Protein AF-0000000079069241 (afdb_homodimer)

Sequence (426 aa):
MQDREEQTVQRIIEAAGVIIARDGYTGATTPEIQRLAQVSRDGFYHHFDSKEQVGDAILAHQNTYFQQVAEHTASGPVPQFWLQALIDISHHYTAGLLEDPVLRAAVRLSIEPGPYQTAESYAGPLGAVAAVLESARAAGELQDHVEPVEASRTIVGCYSGVQMLSLALAERDGLHQQVSAMWALTMPGLARPAVLGRLRLGAPRPGGAARPRMQDREEQTVQRIIEAAGVIIARDGYTGATTPEIQRLAQVSRDGFYHHFDSKEQVGDAILAHQNTYFQQVAEHTASGPVPQFWLQALIDISHHYTAGLLEDPVLRAAVRLSIEPGPYQTAESYAGPLGAVAAVLESARAAGELQDHVEPVEASRTIVGCYSGVQMLSLALAERDGLHQQVSAMWALTMPGLARPAVLGRLRLGAPRPGGAARPR

Foldseek 3Di:
DVVVLVVLLVLLLQLQLQQCLPQNLVRDDPVSSCVSSVHDPVSVCVNPVDSVVSLVVLLVVVLVLLVVLQVCLVPNDDDPALVQVVLQSLLVLLVCCVPGSSSSSLLRQCVDPDPNVDPVSCCRQLNSQLSSLVVNVVVVFWDPVDDSSVVSVVLSVLLSVLVVVCVVVVNSVCSQVSQLVSCVVCVPNTGDPVNVVVHDSGHDDPPPPPPPD/DVVVLVVLLVLLLQLQLQQCLPQNLVRDDPVSSCVSSVHDPVSVCVNPVDSVVSLVVLLVVVLVLLVVLQVCLVPNDDDPALVQVVLQSLLVLLVCCVPGSSSSSLLRQCVDPDPNVDPVSCCRQLNSQLSSLVVNVVVVFWDPVDDSSVVSVVLSVLLSVLVVVCVVVVNSVCSQVSQLVSCVVCVPNTGDPVNVVVHDSGHDDPPPPPPPD

Radius of gyration: 23.22 Å; Cα contacts (8 Å, |Δi|>4): 547; chains: 2; bounding box: 83×61×40 Å

Solvent-accessible surface area (backbone atoms only — not comparable to full-atom values): 22074 Å² total; per-residue (Å²): 110,71,62,57,51,50,47,52,51,49,35,40,48,48,27,37,10,48,42,24,47,72,52,31,72,85,63,41,50,67,68,60,27,27,59,68,37,70,42,51,73,69,58,44,50,72,78,33,88,42,70,63,52,51,52,50,52,36,40,47,53,48,39,50,54,25,47,50,51,35,47,38,67,74,70,42,81,80,61,97,43,44,63,45,51,53,47,49,51,52,42,52,49,48,51,41,44,75,71,31,43,37,50,32,18,26,49,46,43,44,60,21,82,55,93,40,33,32,49,72,65,44,44,34,58,39,50,26,46,19,52,41,39,46,52,18,47,77,70,63,38,42,31,90,85,62,48,37,64,62,49,19,52,41,51,53,13,24,51,51,10,43,51,51,46,28,60,28,57,68,37,66,88,46,43,61,58,50,51,20,50,43,40,57,23,29,40,57,33,41,29,28,68,85,51,50,79,71,54,69,61,58,67,80,73,77,68,77,75,70,66,79,124,108,70,63,57,52,50,48,50,51,49,36,40,48,47,28,37,10,46,42,23,48,72,52,32,71,85,63,40,49,69,68,59,27,28,60,68,36,68,42,50,73,69,58,43,50,72,77,34,88,42,71,63,52,52,52,50,52,36,40,48,54,47,39,50,55,25,50,49,49,37,48,39,67,73,71,42,80,82,62,96,44,44,64,46,50,53,48,49,50,54,41,53,49,49,50,40,45,75,72,31,44,37,49,32,19,26,50,45,43,43,60,21,80,54,92,41,32,33,50,71,63,44,44,34,58,38,50,24,45,19,53,41,39,45,51,19,46,76,70,64,36,45,31,89,85,64,47,37,65,62,48,18,52,40,50,53,12,24,51,51,10,43,52,52,47,28,59,27,57,69,36,65,89,45,44,63,57,50,52,21,51,43,42,57,23,30,40,58,33,42,30,27,69,83,50,49,79,72,53,70,61,57,67,80,72,79,69,77,74,72,68,76,124

pLDDT: mean 88.07, std 12.65, range [25.53, 98.25]

Organism: Streptomyces microflavus (NCBI:txid1919)

Structure (mmCIF, N/CA/C/O backbone):
data_AF-0000000079069241-model_v1
#
loop_
_entity.id
_entity.type
_entity.pdbx_description
1 polymer 'TetR/AcrR family transcriptional regulator'
#
loop_
_atom_site.group_PDB
_atom_site.id
_atom_site.type_symbol
_atom_site.label_atom_id
_atom_site.label_alt_id
_atom_site.label_comp_id
_atom_site.label_asym_id
_atom_site.label_entity_id
_atom_site.label_seq_id
_atom_site.pdbx_PDB_ins_code
_atom_site.Cartn_x
_atom_site.Cartn_y
_atom_site.Cartn_z
_atom_site.occupancy
_atom_site.B_iso_or_equiv
_atom_site.auth_seq_id
_atom_site.auth_comp_id
_atom_site.auth_asym_id
_atom_site.auth_atom_id
_atom_site.pdbx_PDB_model_num
ATOM 1 N N . MET A 1 1 ? 42.125 10.609 0.18 1 55.28 1 MET A N 1
ATOM 2 C CA . MET A 1 1 ? 41.25 11.789 0.124 1 55.28 1 MET A CA 1
ATOM 3 C C . MET A 1 1 ? 39.875 11.422 -0.399 1 55.28 1 MET A C 1
ATOM 5 O O . MET A 1 1 ? 38.844 11.742 0.227 1 55.28 1 MET A O 1
ATOM 9 N N . GLN A 1 2 ? 39.844 10.625 -1.517 1 61.06 2 GLN A N 1
ATOM 10 C CA . GLN A 1 2 ? 38.625 10.172 -2.15 1 61.06 2 GLN A CA 1
ATOM 11 C C . GLN A 1 2 ? 37.844 9.219 -1.241 1 61.06 2 GLN A C 1
ATOM 13 O O . GLN A 1 2 ? 36.625 9.336 -1.101 1 61.06 2 GLN A O 1
ATOM 18 N N . ASP A 1 3 ? 38.688 8.508 -0.49 1 74.75 3 ASP A N 1
ATOM 19 C CA . ASP A 1 3 ? 38.125 7.477 0.377 1 74.75 3 ASP A CA 1
ATOM 20 C C . ASP A 1 3 ? 37.438 8.094 1.595 1 74.75 3 ASP A C 1
ATOM 22 O O . ASP A 1 3 ? 36.344 7.656 1.986 1 74.75 3 ASP A O 1
ATOM 26 N N . ARG A 1 4 ? 38.125 9.195 2.016 1 77.5 4 ARG A N 1
ATOM 27 C CA . ARG A 1 4 ? 37.594 9.844 3.199 1 77.5 4 ARG A CA 1
ATOM 28 C C . ARG A 1 4 ? 36.281 10.547 2.877 1 77.5 4 ARG A C 1
ATOM 30 O O . ARG A 1 4 ? 35.312 10.516 3.676 1 77.5 4 ARG A O 1
ATOM 37 N N . GLU A 1 5 ? 36.219 11.133 1.727 1 83 5 GLU A N 1
ATOM 38 C CA . GLU A 1 5 ? 35.031 11.828 1.29 1 83 5 GLU A CA 1
ATOM 39 C C . GLU A 1 5 ? 33.844 10.859 1.116 1 83 5 GLU A C 1
ATOM 41 O O . GLU A 1 5 ? 32.719 11.156 1.521 1 83 5 GLU A O 1
ATOM 46 N N . GLU A 1 6 ? 34.25 9.766 0.557 1 87.44 6 GLU A N 1
ATOM 47 C CA . GLU A 1 6 ? 33.219 8.742 0.35 1 87.44 6 GLU A CA 1
ATOM 48 C C . GLU A 1 6 ? 32.719 8.203 1.68 1 87.44 6 GLU A C 1
ATOM 50 O O . GLU A 1 6 ? 31.516 7.93 1.818 1 87.44 6 GLU A O 1
ATOM 55 N N . GLN A 1 7 ? 33.562 8.148 2.584 1 90 7 GLN A N 1
ATOM 56 C CA . GLN A 1 7 ? 33.188 7.664 3.902 1 90 7 GLN A CA 1
ATOM 57 C C . GLN A 1 7 ? 32.25 8.648 4.602 1 90 7 GLN A C 1
ATOM 59 O O . GLN A 1 7 ? 31.297 8.25 5.27 1 90 7 GLN A O 1
ATOM 64 N N . THR A 1 8 ? 32.594 9.93 4.43 1 91.69 8 THR A N 1
ATOM 65 C CA . THR A 1 8 ? 31.75 10.961 5.031 1 91.69 8 THR A CA 1
ATOM 66 C C . THR A 1 8 ? 30.359 10.953 4.41 1 91.69 8 THR A C 1
ATOM 68 O O . THR A 1 8 ? 29.359 11.039 5.125 1 91.69 8 THR A O 1
ATOM 71 N N . VAL A 1 9 ? 30.359 10.812 3.154 1 92.38 9 VAL A N 1
ATOM 72 C CA . VAL A 1 9 ? 29.094 10.758 2.441 1 92.38 9 VAL A CA 1
ATOM 73 C C . VAL A 1 9 ? 28.266 9.57 2.934 1 92.38 9 VAL A C 1
ATOM 75 O O . VAL A 1 9 ? 27.078 9.695 3.195 1 92.38 9 VAL A O 1
ATOM 78 N N . GLN A 1 10 ? 28.906 8.484 3.107 1 92.31 10 GLN A N 1
ATOM 79 C CA . GLN A 1 10 ? 28.219 7.277 3.568 1 92.31 10 GLN A CA 1
ATOM 80 C C . GLN A 1 10 ? 27.688 7.457 4.988 1 92.31 10 GLN A C 1
ATOM 82 O O . GLN A 1 10 ? 26.578 7.008 5.309 1 92.31 10 GLN A O 1
ATOM 87 N N . ARG A 1 11 ? 28.422 8.125 5.734 1 93.56 11 ARG A N 1
ATOM 88 C CA . ARG A 1 11 ? 28 8.383 7.102 1 93.56 11 ARG A CA 1
ATOM 89 C C . ARG A 1 11 ? 26.766 9.266 7.129 1 93.56 11 ARG A C 1
ATOM 91 O O . ARG A 1 11 ? 25.844 9.047 7.934 1 93.56 11 ARG A O 1
ATOM 98 N N . ILE A 1 12 ? 26.781 10.195 6.305 1 94.69 12 ILE A N 1
ATOM 99 C CA . ILE A 1 12 ? 25.641 11.109 6.23 1 94.69 12 ILE A CA 1
ATOM 100 C C . ILE A 1 12 ? 24.406 10.352 5.75 1 94.69 12 ILE A C 1
ATOM 102 O O . ILE A 1 12 ? 23.328 10.484 6.324 1 94.69 12 ILE A O 1
ATOM 106 N N . ILE A 1 13 ? 24.609 9.539 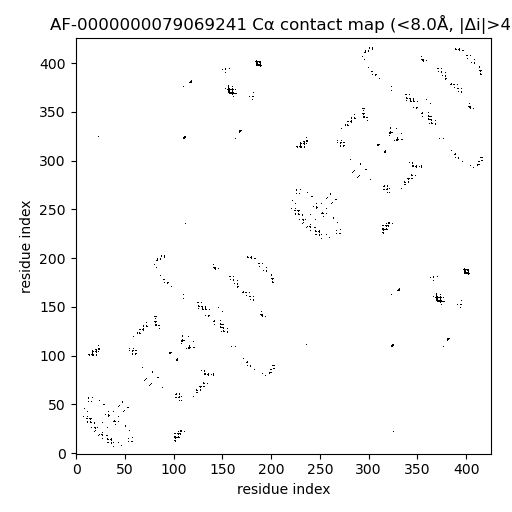4.789 1 94.38 13 ILE A N 1
ATOM 107 C CA . ILE A 1 13 ? 23.5 8.773 4.223 1 94.38 13 ILE A CA 1
ATOM 108 C C . ILE A 1 13 ? 22.953 7.812 5.27 1 94.38 13 ILE A C 1
ATOM 110 O O . ILE A 1 13 ? 21.734 7.684 5.43 1 94.38 13 ILE A O 1
ATOM 114 N N . GLU A 1 14 ? 23.828 7.188 5.973 1 94.62 14 GLU A N 1
ATOM 115 C CA . GLU A 1 14 ? 23.422 6.25 7.012 1 94.62 14 GLU A CA 1
ATOM 116 C C . GLU A 1 14 ? 22.672 6.969 8.133 1 94.62 14 GLU A C 1
ATOM 118 O O . GLU A 1 14 ? 21.625 6.492 8.594 1 94.62 14 GLU A O 1
ATOM 123 N N . ALA A 1 15 ? 23.203 8.086 8.531 1 95.88 15 ALA A N 1
ATOM 124 C CA . ALA A 1 15 ? 22.547 8.891 9.562 1 95.88 15 ALA A CA 1
ATOM 125 C C . ALA A 1 15 ? 21.156 9.352 9.094 1 95.88 15 ALA A C 1
ATOM 127 O O . ALA A 1 15 ? 20.188 9.25 9.836 1 95.88 15 ALA A O 1
ATOM 128 N N . ALA A 1 16 ? 21.141 9.836 7.887 1 95 16 ALA A N 1
ATOM 129 C CA . ALA A 1 16 ? 19.875 10.273 7.316 1 95 16 ALA A CA 1
ATOM 130 C C . ALA A 1 16 ? 18.891 9.117 7.223 1 95 16 ALA A C 1
ATOM 132 O O . ALA A 1 16 ? 17.688 9.289 7.5 1 95 16 ALA A O 1
ATOM 133 N N . GLY A 1 17 ? 19.359 7.98 6.805 1 94.25 17 GLY A N 1
ATOM 134 C CA . GLY A 1 17 ? 18.531 6.793 6.734 1 94.25 17 GLY A CA 1
ATOM 135 C C . GLY A 1 17 ? 17.844 6.465 8.055 1 94.25 17 GLY A C 1
ATOM 136 O O . GLY A 1 17 ? 16.641 6.203 8.094 1 94.25 17 GLY A O 1
ATOM 137 N N . VAL A 1 18 ? 18.625 6.555 9.094 1 93.69 18 VAL A N 1
ATOM 138 C CA . VAL A 1 18 ? 18.125 6.258 10.43 1 93.69 18 VAL A CA 1
ATOM 139 C C . VAL A 1 18 ? 17.031 7.262 10.812 1 93.69 18 VAL A C 1
ATOM 141 O O . VAL A 1 18 ? 15.953 6.879 11.258 1 93.69 18 VAL A O 1
ATOM 144 N N . ILE A 1 19 ? 17.266 8.477 10.562 1 93.5 19 ILE A N 1
ATOM 145 C CA . ILE A 1 19 ? 16.375 9.547 10.992 1 93.5 19 ILE A CA 1
ATOM 146 C C . ILE A 1 19 ? 15.117 9.555 10.125 1 93.5 19 ILE A C 1
ATOM 148 O O . ILE A 1 19 ? 14 9.656 10.641 1 93.5 19 ILE A O 1
ATOM 152 N N . ILE A 1 20 ? 15.273 9.375 8.883 1 89.69 20 ILE A N 1
ATOM 153 C CA . ILE A 1 20 ? 14.141 9.406 7.961 1 89.69 20 ILE A CA 1
ATOM 154 C C . ILE A 1 20 ? 13.273 8.172 8.156 1 89.69 20 ILE A C 1
ATOM 156 O O . ILE A 1 20 ? 12.047 8.242 8.078 1 89.69 20 ILE A O 1
ATOM 160 N N . ALA A 1 21 ? 13.891 7.094 8.375 1 86.88 21 ALA A N 1
ATOM 161 C CA . ALA A 1 21 ? 13.125 5.879 8.641 1 86.88 21 ALA A CA 1
ATOM 162 C C . ALA A 1 21 ? 12.25 6.043 9.883 1 86.88 21 ALA A C 1
ATOM 164 O O . ALA A 1 21 ? 11.133 5.531 9.938 1 86.88 21 ALA A O 1
ATOM 165 N N . ARG A 1 22 ? 12.766 6.746 10.82 1 84.12 22 ARG A N 1
ATOM 166 C CA . ARG A 1 22 ? 12.086 6.922 12.094 1 84.12 22 ARG A CA 1
ATOM 167 C C . ARG A 1 22 ? 11.055 8.039 12.023 1 84.12 22 ARG A C 1
ATOM 169 O O . ARG A 1 22 ? 9.898 7.855 12.406 1 84.12 22 ARG A O 1
ATOM 176 N N . ASP A 1 23 ? 11.453 9.195 11.398 1 83.44 23 ASP A N 1
ATOM 177 C CA . ASP A 1 23 ? 10.664 10.414 11.547 1 83.44 23 ASP A CA 1
ATOM 178 C C . ASP A 1 23 ? 9.984 10.789 10.227 1 83.44 23 ASP A C 1
ATOM 180 O O . ASP A 1 23 ? 9.156 11.703 10.188 1 83.44 23 ASP A O 1
ATOM 184 N N . GLY A 1 24 ? 10.359 10.078 9.203 1 81.19 24 GLY A N 1
ATOM 185 C CA . GLY A 1 24 ? 9.906 10.5 7.891 1 81.19 24 GLY A CA 1
ATOM 186 C C . GLY A 1 24 ? 10.742 11.617 7.301 1 81.19 24 GLY A C 1
ATOM 187 O O . GLY A 1 24 ? 11.586 12.203 7.992 1 81.19 24 GLY A O 1
ATOM 188 N N . TYR A 1 25 ? 10.461 11.953 6.062 1 82.25 25 TYR A N 1
ATOM 189 C CA . TYR A 1 25 ? 11.25 12.961 5.355 1 82.25 25 TYR A CA 1
ATOM 190 C C . TYR A 1 25 ? 10.984 14.352 5.918 1 82.25 25 TYR A C 1
ATOM 192 O O . TYR A 1 25 ? 11.922 15.125 6.148 1 82.25 25 TYR A O 1
ATOM 200 N N . THR A 1 26 ? 9.781 14.633 6.062 1 78.06 26 THR A N 1
ATOM 201 C CA . THR A 1 26 ? 9.398 15.953 6.566 1 78.06 26 THR A CA 1
ATOM 202 C C . THR A 1 26 ? 9.875 16.141 8 1 78.06 26 THR A C 1
ATOM 204 O O . THR A 1 26 ? 10.305 17.234 8.375 1 78.06 26 THR A O 1
ATOM 207 N N . GLY A 1 27 ? 9.867 15.164 8.742 1 81.75 27 GLY A N 1
ATOM 208 C CA . GLY A 1 27 ? 10.258 15.242 10.141 1 81.75 27 GLY A CA 1
ATOM 209 C C . GLY A 1 27 ? 11.766 15.25 10.344 1 81.75 27 GLY A C 1
ATOM 210 O O . GLY A 1 27 ? 12.25 15.672 11.391 1 81.75 27 GLY A O 1
ATOM 211 N N . ALA A 1 28 ? 12.414 14.805 9.367 1 88.25 28 ALA A N 1
ATOM 212 C CA . ALA A 1 28 ? 13.875 14.766 9.438 1 88.25 28 ALA A CA 1
ATOM 213 C C . ALA A 1 28 ? 14.469 16.156 9.195 1 88.25 28 ALA A C 1
ATOM 215 O O . ALA A 1 28 ? 14.055 16.859 8.281 1 88.25 28 ALA A O 1
ATOM 216 N N . THR A 1 29 ? 15.43 16.484 10.086 1 92.31 29 THR A N 1
ATOM 217 C CA . THR A 1 29 ? 16.062 17.797 9.914 1 92.31 29 THR A CA 1
ATOM 218 C C . THR A 1 29 ? 17.562 17.641 9.664 1 92.31 29 THR A C 1
ATOM 220 O O . THR A 1 29 ? 18.172 16.672 10.117 1 92.31 29 THR A O 1
ATOM 223 N N . THR A 1 30 ? 18.062 18.641 8.961 1 94.5 30 THR A N 1
ATOM 224 C CA . THR A 1 30 ? 19.469 18.625 8.609 1 94.5 30 THR A CA 1
ATOM 225 C C . THR A 1 30 ? 20.344 18.672 9.867 1 94.5 30 THR A C 1
ATOM 227 O O . THR A 1 30 ? 21.312 17.906 9.984 1 94.5 30 THR A O 1
ATOM 230 N N . PRO A 1 31 ? 19.953 19.453 10.875 1 95 31 PRO A N 1
ATOM 231 C CA . PRO A 1 31 ? 20.766 19.469 12.086 1 95 31 PRO A CA 1
ATOM 232 C C . PRO A 1 31 ? 20.812 18.109 12.789 1 95 31 PRO A C 1
ATOM 234 O O . PRO A 1 31 ? 21.875 17.703 13.273 1 95 31 PRO A O 1
ATOM 237 N N . GLU A 1 32 ? 19.812 17.453 12.836 1 95.56 32 GLU A N 1
ATOM 238 C CA . GLU A 1 32 ? 19.781 16.141 13.453 1 95.56 32 GLU A CA 1
ATOM 239 C C . GLU A 1 32 ? 20.641 15.141 12.68 1 95.56 32 GLU A C 1
ATOM 241 O O . GLU A 1 32 ? 21.344 14.328 13.281 1 95.56 32 GLU A O 1
ATOM 246 N N . ILE A 1 33 ? 20.578 15.195 11.383 1 96.12 33 ILE A N 1
ATOM 247 C CA . ILE A 1 33 ? 21.375 14.32 10.523 1 96.12 33 ILE A CA 1
ATOM 248 C C . ILE A 1 33 ? 22.859 14.609 10.742 1 96.12 33 ILE A C 1
ATOM 250 O O . ILE A 1 33 ? 23.656 13.688 10.875 1 96.12 33 ILE A O 1
ATOM 254 N N . GLN A 1 34 ? 23.156 15.883 10.812 1 95.88 34 GLN A N 1
ATOM 255 C CA . GLN A 1 34 ? 24.547 16.297 11.047 1 95.88 34 GLN A CA 1
ATOM 256 C C . GLN A 1 34 ? 25.062 15.742 12.367 1 95.88 34 GLN A C 1
ATOM 258 O O . GLN A 1 34 ? 26.172 15.203 12.43 1 95.88 34 GLN A O 1
ATOM 263 N N . ARG A 1 35 ? 24.312 15.875 13.344 1 96.69 35 ARG A N 1
ATOM 264 C CA . ARG A 1 35 ? 24.688 15.422 14.68 1 96.69 35 ARG A CA 1
ATOM 265 C C . ARG A 1 35 ? 24.938 13.922 14.695 1 96.69 35 ARG A C 1
ATOM 267 O O . ARG A 1 35 ? 25.969 13.461 15.188 1 96.69 35 ARG A O 1
ATOM 274 N N . LEU A 1 36 ? 24.094 13.195 14.141 1 96.06 36 LEU A N 1
ATOM 275 C CA . LEU A 1 36 ? 24.219 11.742 14.141 1 96.06 36 LEU A CA 1
ATOM 276 C C . LEU A 1 36 ? 25.375 11.289 13.273 1 96.06 36 LEU A C 1
ATOM 278 O O . LEU A 1 36 ? 26.062 10.312 13.602 1 96.06 36 LEU A O 1
ATOM 282 N N . ALA A 1 37 ? 25.578 11.984 12.195 1 95.81 37 ALA A N 1
ATOM 283 C CA . ALA A 1 37 ? 26.656 11.648 11.266 1 95.81 37 ALA A CA 1
ATOM 284 C C . ALA A 1 37 ? 28 12.156 11.789 1 95.81 37 ALA A C 1
ATOM 286 O O . ALA A 1 37 ? 29.047 11.812 11.242 1 95.81 37 ALA A O 1
ATOM 287 N N . GLN A 1 38 ? 27.875 12.992 12.805 1 96.06 38 GLN A N 1
ATOM 288 C CA . GLN A 1 38 ? 29.062 13.602 13.375 1 96.06 38 GLN A CA 1
ATOM 289 C C . GLN A 1 38 ? 29.828 14.398 12.328 1 96.06 38 GLN A C 1
ATOM 291 O O . GLN A 1 38 ? 31.047 14.219 12.156 1 96.06 38 GLN A O 1
ATOM 296 N N . VAL A 1 39 ? 29.094 15.188 11.641 1 94.88 39 VAL A N 1
ATOM 297 C CA . VAL A 1 39 ? 29.688 16.094 10.648 1 94.88 39 VAL A CA 1
ATOM 298 C C . VAL A 1 39 ? 29.266 17.531 10.953 1 94.88 39 VAL A C 1
ATOM 300 O O . VAL A 1 39 ? 28.172 17.766 11.445 1 94.88 39 VAL A O 1
ATOM 303 N N . SER A 1 40 ? 30.219 18.406 10.688 1 93.06 40 SER A N 1
ATOM 304 C CA . SER A 1 40 ? 29.922 19.812 10.859 1 93.06 40 SER A CA 1
ATOM 305 C C . SER A 1 40 ? 28.969 20.312 9.781 1 93.06 40 SER A C 1
ATOM 307 O O . SER A 1 40 ? 28.734 19.625 8.781 1 93.06 40 SER A O 1
ATOM 309 N N . ARG A 1 41 ? 28.375 21.516 10.047 1 93 41 ARG A N 1
ATOM 310 C CA . ARG A 1 41 ? 27.516 22.141 9.055 1 93 41 ARG A CA 1
ATOM 311 C C . ARG A 1 41 ? 28.234 22.297 7.719 1 93 41 ARG A C 1
ATOM 313 O O . ARG A 1 41 ? 27.719 21.922 6.672 1 93 41 ARG A O 1
ATOM 320 N N . ASP A 1 42 ? 29.469 22.844 7.828 1 91.81 42 ASP A N 1
ATOM 321 C CA . ASP A 1 42 ? 30.266 23.047 6.621 1 91.81 42 ASP A CA 1
ATOM 322 C C . ASP A 1 42 ? 30.562 21.734 5.918 1 91.81 42 ASP A C 1
ATOM 324 O O . ASP A 1 42 ? 30.484 21.641 4.691 1 91.81 42 ASP A O 1
ATOM 328 N N . GLY A 1 43 ? 30.891 20.812 6.719 1 91.56 43 GLY A N 1
ATOM 329 C CA . GLY A 1 43 ? 31.172 19.484 6.188 1 91.56 43 GLY A CA 1
ATOM 330 C C . GLY A 1 43 ? 29.969 18.859 5.477 1 91.56 43 GLY A C 1
ATOM 331 O O . GLY A 1 43 ? 30.141 18.203 4.445 1 91.56 43 GLY A O 1
ATOM 332 N N . PHE A 1 44 ? 28.797 19.031 6.043 1 94.12 44 PHE A N 1
ATOM 333 C CA . PHE A 1 44 ? 27.578 18.531 5.426 1 94.12 44 PHE A CA 1
ATOM 334 C C . PHE A 1 44 ? 27.344 19.188 4.066 1 94.12 44 PHE A C 1
ATOM 336 O O . PHE A 1 44 ? 27.125 18.5 3.068 1 94.12 44 PHE A O 1
ATOM 343 N N . TYR A 1 45 ? 27.5 20.438 4.02 1 92.94 45 TYR A N 1
ATOM 344 C CA . TYR A 1 45 ? 27.141 21.203 2.828 1 92.94 45 TYR A CA 1
ATOM 345 C C . TYR A 1 45 ? 28.25 21.109 1.777 1 92.94 45 TYR A C 1
ATOM 347 O O . TYR A 1 45 ? 28.047 21.484 0.62 1 92.94 45 TYR A O 1
ATOM 355 N N . HIS A 1 46 ? 29.391 20.656 2.223 1 93.19 46 HIS A N 1
ATOM 356 C CA . HIS A 1 46 ? 30.438 20.328 1.262 1 93.19 46 HIS A CA 1
ATOM 357 C C . HIS A 1 46 ? 30 19.172 0.36 1 93.19 46 HIS A C 1
ATOM 359 O O . HIS A 1 46 ? 30.375 19.125 -0.813 1 93.19 46 HIS A O 1
ATOM 365 N N . HIS A 1 47 ? 29.156 18.312 0.925 1 93.19 47 HIS A N 1
ATOM 366 C CA . HIS A 1 47 ? 28.797 17.094 0.211 1 93.19 47 HIS A CA 1
ATOM 367 C C . HIS A 1 47 ? 27.359 17.172 -0.319 1 93.19 47 HIS A C 1
ATOM 369 O O . HIS A 1 47 ? 27.062 16.625 -1.384 1 93.19 47 HIS A O 1
ATOM 375 N N . PHE A 1 48 ? 26.516 17.75 0.442 1 94.75 48 PHE A N 1
ATOM 376 C CA . PHE A 1 48 ? 25.125 17.875 0.06 1 94.75 48 PHE A CA 1
ATOM 377 C C . PHE A 1 48 ? 24.656 19.328 0.175 1 94.75 48 PHE A C 1
ATOM 379 O O . PHE A 1 48 ? 24.781 19.938 1.237 1 94.75 48 PHE A O 1
ATOM 386 N N . ASP A 1 49 ? 23.984 19.719 -0.89 1 90.31 49 ASP A N 1
ATOM 387 C CA . ASP A 1 49 ? 23.547 21.109 -0.931 1 90.31 49 ASP A CA 1
ATOM 388 C C . ASP A 1 49 ? 22.234 21.297 -0.181 1 90.31 49 ASP A C 1
ATOM 390 O O . ASP A 1 49 ? 21.875 22.422 0.182 1 90.31 49 ASP A O 1
ATOM 394 N N . SER A 1 50 ? 21.562 20.219 -0.04 1 89.5 50 SER A N 1
ATOM 395 C CA . SER A 1 50 ? 20.234 20.328 0.57 1 89.5 50 SER A CA 1
ATOM 396 C C . SER A 1 50 ? 19.781 18.984 1.124 1 89.5 50 SER A C 1
ATOM 398 O O . SER A 1 50 ? 20.359 17.938 0.804 1 89.5 50 SER A O 1
ATOM 400 N N . LYS A 1 51 ? 18.781 19.016 1.905 1 87.75 51 LYS A N 1
ATOM 401 C CA . LYS A 1 51 ? 18.141 17.812 2.402 1 87.75 51 LYS A CA 1
ATOM 402 C C . LYS A 1 51 ? 17.578 16.969 1.255 1 87.75 51 LYS A C 1
ATOM 404 O O . LYS A 1 51 ? 17.578 15.742 1.321 1 87.75 51 LYS A O 1
ATOM 409 N N . GLU A 1 52 ? 17.25 17.625 0.242 1 88.5 52 GLU A N 1
ATOM 410 C CA . GLU A 1 52 ? 16.719 16.953 -0.934 1 88.5 52 GLU A CA 1
ATOM 411 C C . GLU A 1 52 ? 17.766 16.062 -1.584 1 88.5 52 GLU A C 1
ATOM 413 O O . GLU A 1 52 ? 17.453 14.953 -2.027 1 88.5 52 GLU A O 1
ATOM 418 N N . GLN A 1 53 ? 18.922 16.547 -1.613 1 92.06 53 GLN A N 1
ATOM 419 C CA . GLN A 1 53 ? 20 15.75 -2.207 1 92.06 53 GLN A CA 1
ATOM 420 C C . GLN A 1 53 ? 20.281 14.5 -1.374 1 92.06 53 GLN A C 1
ATOM 422 O O . GLN A 1 53 ? 20.656 13.461 -1.914 1 92.06 53 GLN A O 1
ATOM 427 N N . VAL A 1 54 ? 20.141 14.68 -0.097 1 92.06 54 VAL A N 1
ATOM 428 C CA . VAL A 1 54 ? 20.297 13.523 0.78 1 92.06 54 VAL A CA 1
ATOM 429 C C . VAL A 1 54 ? 19.219 12.492 0.488 1 92.06 54 VAL A C 1
ATOM 431 O O . VAL A 1 54 ? 19.484 11.297 0.372 1 92.06 54 VAL A O 1
ATOM 434 N N . GLY A 1 55 ? 17.984 12.945 0.348 1 90.44 55 GLY A N 1
ATOM 435 C CA . GLY A 1 55 ? 16.891 12.07 -0.037 1 90.44 55 GLY A CA 1
ATOM 436 C C . GLY A 1 55 ? 17.125 11.359 -1.356 1 90.44 55 GLY A C 1
ATOM 437 O O . GLY A 1 55 ? 16.859 10.164 -1.479 1 90.44 55 GLY A O 1
ATOM 438 N N . ASP A 1 56 ? 17.672 12.102 -2.277 1 90.62 56 ASP A N 1
ATOM 439 C CA . ASP A 1 56 ? 18 11.531 -3.578 1 90.62 56 ASP A CA 1
ATOM 440 C C . ASP A 1 56 ? 19.031 10.406 -3.443 1 90.62 56 ASP A C 1
ATOM 442 O O . ASP A 1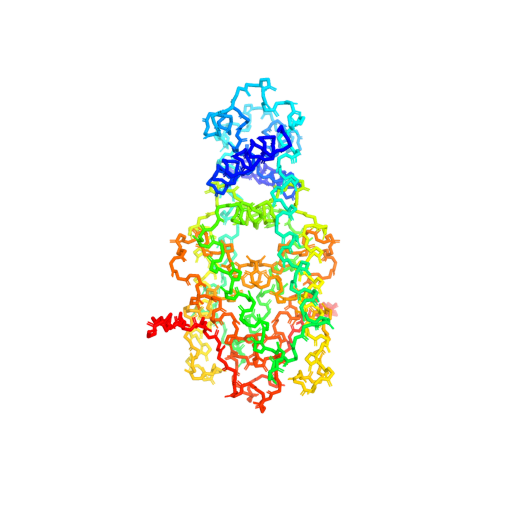 56 ? 18.922 9.375 -4.113 1 90.62 56 ASP A O 1
ATOM 446 N N . ALA A 1 57 ? 19.922 10.672 -2.6 1 91.5 57 ALA A N 1
ATOM 447 C CA . ALA A 1 57 ? 20.969 9.68 -2.389 1 91.5 57 ALA A CA 1
ATOM 448 C C . ALA A 1 57 ? 20.406 8.414 -1.747 1 91.5 57 ALA A C 1
ATOM 450 O O . ALA A 1 57 ? 20.812 7.305 -2.084 1 91.5 57 ALA A O 1
ATOM 451 N N . ILE A 1 58 ? 19.531 8.547 -0.862 1 91.31 58 ILE A N 1
ATOM 452 C CA . ILE A 1 58 ? 18.875 7.422 -0.204 1 91.31 58 ILE A CA 1
ATOM 453 C C . ILE A 1 58 ? 18.078 6.617 -1.227 1 91.31 58 ILE A C 1
ATOM 455 O O . ILE A 1 58 ? 18.172 5.387 -1.262 1 91.31 58 ILE A O 1
ATOM 459 N N . LEU A 1 59 ? 17.375 7.25 -2.1 1 89.44 59 LEU A N 1
ATOM 460 C CA . LEU A 1 59 ? 16.578 6.578 -3.129 1 89.44 59 LEU A CA 1
ATOM 461 C C . LEU A 1 59 ? 17.5 5.852 -4.113 1 89.44 59 LEU A C 1
ATOM 463 O O . LEU A 1 59 ? 17.141 4.789 -4.629 1 89.44 59 LEU A O 1
ATOM 467 N N . ALA A 1 60 ? 18.594 6.527 -4.367 1 87.56 60 ALA A N 1
ATOM 468 C CA . ALA A 1 60 ? 19.547 5.91 -5.277 1 87.56 60 ALA A CA 1
ATOM 469 C C . ALA A 1 60 ? 20.016 4.555 -4.746 1 87.56 60 ALA A C 1
ATOM 471 O O . ALA A 1 60 ? 20.266 3.633 -5.527 1 87.56 60 ALA A O 1
ATOM 472 N N . HIS A 1 61 ? 20.047 4.457 -3.479 1 83.31 61 HIS A N 1
ATOM 473 C CA . HIS A 1 61 ? 20.406 3.186 -2.857 1 83.31 61 HIS A CA 1
ATOM 474 C C . HIS A 1 61 ? 19.391 2.105 -3.174 1 83.31 61 HIS A C 1
ATOM 476 O O . HIS A 1 61 ? 19.75 0.975 -3.502 1 83.31 61 HIS A O 1
ATOM 482 N N . GLN A 1 62 ? 18.156 2.379 -3.068 1 85.25 62 GLN A N 1
ATOM 483 C CA . GLN A 1 62 ? 17.094 1.453 -3.434 1 85.25 62 GLN A CA 1
ATOM 484 C C . GLN A 1 62 ? 17.156 1.089 -4.914 1 85.25 62 GLN A C 1
ATOM 486 O O . GLN A 1 62 ? 17 -0.078 -5.277 1 85.25 62 GLN A O 1
ATOM 491 N N . ASN A 1 63 ? 17.391 2.096 -5.715 1 87.69 63 ASN A N 1
ATOM 492 C CA . ASN A 1 63 ? 17.453 1.879 -7.156 1 87.69 63 ASN A CA 1
ATOM 493 C C . ASN A 1 63 ? 18.562 0.907 -7.527 1 87.69 63 ASN A C 1
ATOM 495 O O . ASN A 1 63 ? 18.406 0.095 -8.445 1 87.69 63 ASN A O 1
ATOM 499 N N . THR A 1 64 ? 19.609 1.101 -6.816 1 87.44 64 THR A N 1
ATOM 500 C CA . THR A 1 64 ? 20.734 0.205 -7.066 1 87.44 64 THR A CA 1
ATOM 501 C C . THR A 1 64 ? 20.344 -1.246 -6.816 1 87.44 64 THR A C 1
ATOM 503 O O . THR A 1 64 ? 20.719 -2.143 -7.566 1 87.44 64 THR A O 1
ATOM 506 N N . TYR A 1 65 ? 19.594 -1.5 -5.789 1 87.31 65 TYR A N 1
ATOM 507 C CA . TYR A 1 65 ? 19.125 -2.846 -5.488 1 87.31 65 TYR A CA 1
ATOM 508 C C . TYR A 1 65 ? 18.328 -3.416 -6.648 1 87.31 65 TYR A C 1
ATOM 510 O O . TYR A 1 65 ? 18.594 -4.52 -7.121 1 87.31 65 TYR A O 1
ATOM 518 N N . PHE A 1 66 ? 17.438 -2.713 -7.184 1 91.25 66 PHE A N 1
ATOM 519 C CA . PHE A 1 66 ? 16.547 -3.223 -8.219 1 91.25 66 PHE A CA 1
ATOM 520 C C . PHE A 1 66 ? 17.25 -3.279 -9.562 1 91.25 66 PHE A C 1
ATOM 522 O O . PHE A 1 66 ? 16.922 -4.121 -10.406 1 91.25 66 PHE A O 1
ATOM 529 N N . GLN A 1 67 ? 18.219 -2.404 -9.711 1 90.25 67 GLN A N 1
ATOM 530 C CA . GLN A 1 67 ? 19.047 -2.529 -10.898 1 90.25 67 GLN A CA 1
ATOM 531 C C . GLN A 1 67 ? 19.812 -3.854 -10.898 1 90.25 67 GLN A C 1
ATOM 533 O O . GLN A 1 67 ? 19.922 -4.512 -11.938 1 90.25 67 GLN A O 1
ATOM 538 N N . GLN A 1 68 ? 20.297 -4.188 -9.773 1 89.12 68 GLN A N 1
ATOM 539 C CA . GLN A 1 68 ? 21 -5.461 -9.648 1 89.12 68 GLN A CA 1
ATOM 540 C C . GLN A 1 68 ? 20.062 -6.637 -9.898 1 89.12 68 GLN A C 1
ATOM 542 O O . GLN A 1 68 ? 20.453 -7.621 -10.531 1 89.12 68 GLN A O 1
ATOM 547 N N . VAL A 1 69 ? 18.891 -6.551 -9.414 1 87.25 69 VAL A N 1
ATOM 548 C CA . VAL A 1 69 ? 17.891 -7.59 -9.641 1 87.25 69 VAL A CA 1
ATOM 549 C C . VAL A 1 69 ? 17.625 -7.73 -11.141 1 87.25 69 VAL A C 1
ATOM 551 O O . VAL A 1 69 ? 17.609 -8.844 -11.672 1 87.25 69 VAL A O 1
ATOM 554 N N . ALA A 1 70 ? 17.422 -6.652 -11.812 1 89.31 70 ALA A N 1
ATOM 555 C CA . ALA A 1 70 ? 17.156 -6.66 -13.25 1 89.31 70 ALA A CA 1
ATOM 556 C C . ALA A 1 70 ? 18.344 -7.238 -14.023 1 89.31 70 ALA A C 1
ATOM 558 O O . ALA A 1 70 ? 18.156 -8.023 -14.961 1 89.31 70 ALA A O 1
ATOM 559 N N . GLU A 1 71 ? 19.484 -6.828 -13.586 1 89.81 71 GLU A N 1
ATOM 560 C CA . GLU A 1 71 ? 20.688 -7.316 -14.234 1 89.81 71 GLU A CA 1
ATOM 561 C C . GLU A 1 71 ? 20.859 -8.82 -14.039 1 89.81 71 GLU A C 1
ATOM 563 O O . GLU A 1 71 ? 21.203 -9.539 -14.977 1 89.81 71 GLU A O 1
ATOM 568 N N . HIS A 1 72 ? 20.625 -9.258 -12.859 1 88.25 72 HIS A N 1
ATOM 569 C CA . HIS A 1 72 ? 20.719 -10.688 -12.562 1 88.25 72 HIS A CA 1
ATOM 570 C C . HIS A 1 72 ? 19.688 -11.477 -13.359 1 88.25 72 HIS A C 1
ATOM 572 O O . HIS A 1 72 ? 19.969 -12.594 -13.805 1 88.25 72 HIS A O 1
ATOM 578 N N . THR A 1 73 ? 18.531 -10.961 -13.531 1 88.75 73 THR A N 1
ATOM 579 C CA . THR A 1 73 ? 17.484 -11.609 -14.305 1 88.75 73 THR A CA 1
ATOM 580 C C . THR A 1 73 ? 17.875 -11.711 -15.773 1 88.75 73 THR A C 1
ATOM 582 O O . THR A 1 73 ? 17.625 -12.727 -16.422 1 88.75 73 THR A O 1
ATOM 585 N N . ALA A 1 74 ? 18.531 -10.719 -16.266 1 89.5 74 ALA A N 1
ATOM 586 C CA . ALA A 1 74 ? 18.875 -10.641 -17.688 1 89.5 74 ALA A CA 1
ATOM 587 C C . ALA A 1 74 ? 20.094 -11.5 -18 1 89.5 74 ALA A C 1
ATOM 589 O O . ALA A 1 74 ? 20.172 -12.125 -19.062 1 89.5 74 ALA A O 1
ATOM 590 N N . SER A 1 75 ? 21.016 -11.523 -17.031 1 90.31 75 SER A N 1
ATOM 591 C CA . SER A 1 75 ? 22.312 -12.078 -17.422 1 90.31 75 SER A CA 1
ATOM 592 C C . SER A 1 75 ? 22.812 -13.102 -16.406 1 90.31 75 SER A C 1
ATOM 594 O O . SER A 1 75 ? 23.859 -13.727 -16.594 1 90.31 75 SER A O 1
ATOM 596 N N . GLY A 1 76 ? 22.109 -13.281 -15.359 1 88.88 76 GLY A N 1
ATOM 597 C CA . GLY A 1 76 ? 22.531 -14.227 -14.336 1 88.88 76 GLY A CA 1
ATOM 598 C C . GLY A 1 76 ? 22.078 -15.648 -14.625 1 88.88 76 GLY A C 1
ATOM 599 O O . GLY A 1 76 ? 21.531 -15.93 -15.695 1 88.88 76 GLY A O 1
ATOM 600 N N . PRO A 1 77 ? 22.438 -16.516 -13.703 1 90.88 77 PRO A N 1
ATOM 601 C CA . PRO A 1 77 ? 21.984 -17.891 -13.852 1 90.88 77 PRO A CA 1
ATOM 602 C C . PRO A 1 77 ? 20.469 -18.016 -13.898 1 90.88 77 PRO A C 1
ATOM 604 O O . PRO A 1 77 ? 19.766 -17.281 -13.203 1 90.88 77 PRO A O 1
ATOM 607 N N . VAL A 1 78 ? 20.109 -18.906 -14.742 1 92.69 78 VAL A N 1
ATOM 608 C CA . VAL A 1 78 ? 18.672 -19.141 -14.875 1 92.69 78 VAL A CA 1
ATOM 609 C C . VAL A 1 78 ? 18.172 -19.969 -13.695 1 92.69 78 VAL A C 1
ATOM 611 O O . VAL A 1 78 ? 18.656 -21.078 -13.445 1 92.69 78 VAL A O 1
ATOM 614 N N . PRO A 1 79 ? 17.219 -19.406 -12.938 1 94.12 79 PRO A N 1
ATOM 615 C CA . PRO A 1 79 ? 16.672 -20.188 -11.82 1 94.12 79 PRO A CA 1
ATOM 616 C C . PRO A 1 79 ? 15.789 -21.344 -12.281 1 94.12 79 PRO A C 1
ATOM 618 O O . PRO A 1 79 ? 15.359 -21.375 -13.438 1 94.12 79 PRO A O 1
ATOM 621 N N . GLN A 1 80 ? 15.641 -22.312 -11.344 1 94.75 80 GLN A N 1
ATOM 622 C CA . GLN A 1 80 ? 14.703 -23.391 -11.648 1 94.75 80 GLN A CA 1
ATOM 623 C C . GLN A 1 80 ? 13.312 -22.844 -11.953 1 94.75 80 GLN A C 1
ATOM 625 O O . GLN A 1 80 ? 12.656 -23.297 -12.898 1 94.75 80 GLN A O 1
ATOM 630 N N . PHE A 1 81 ? 12.828 -21.906 -11.172 1 96.75 81 PHE A N 1
ATOM 631 C CA . PHE A 1 81 ? 11.586 -21.172 -11.391 1 96.75 81 PHE A CA 1
ATOM 632 C C . PHE A 1 81 ? 11.797 -19.672 -11.227 1 96.75 81 PHE A C 1
ATOM 634 O O . PHE A 1 81 ? 12.266 -19.219 -10.188 1 96.75 81 PHE A O 1
ATOM 641 N N . TRP A 1 82 ? 11.422 -18.922 -12.242 1 97.31 82 TRP A N 1
ATOM 642 C CA . TRP A 1 82 ? 11.5 -17.469 -12.164 1 97.31 82 TRP A CA 1
ATOM 643 C C . TRP A 1 82 ? 10.57 -16.938 -11.078 1 97.31 82 TRP A C 1
ATOM 645 O O . TRP A 1 82 ? 10.906 -15.961 -10.391 1 97.31 82 TRP A O 1
ATOM 655 N N . LEU A 1 83 ? 9.438 -17.562 -10.891 1 98.12 83 LEU A N 1
ATOM 656 C CA . LEU A 1 83 ? 8.5 -17.141 -9.859 1 98.12 83 LEU A CA 1
ATOM 657 C C . LEU A 1 83 ? 9.07 -17.391 -8.469 1 98.12 83 LEU A C 1
ATOM 659 O O . LEU A 1 83 ? 8.812 -16.625 -7.539 1 98.12 83 LEU A O 1
ATOM 663 N N . GLN A 1 84 ? 9.859 -18.453 -8.305 1 97.62 84 GLN A N 1
ATOM 664 C CA . GLN A 1 84 ? 10.57 -18.641 -7.039 1 97.62 84 GLN A CA 1
ATOM 665 C C . GLN A 1 84 ? 11.578 -17.516 -6.809 1 97.62 84 GLN A C 1
ATOM 667 O O . GLN A 1 84 ? 11.719 -17.016 -5.688 1 97.62 84 GLN A O 1
ATOM 672 N N . ALA A 1 85 ? 12.273 -17.188 -7.852 1 96.06 85 ALA A N 1
ATOM 673 C CA . ALA A 1 85 ? 13.219 -16.078 -7.762 1 96.06 85 ALA A CA 1
ATOM 674 C C . ALA A 1 85 ? 12.523 -14.789 -7.324 1 96.06 85 ALA A C 1
ATOM 676 O O . ALA A 1 85 ? 13.062 -14.031 -6.516 1 96.06 85 ALA A O 1
ATOM 677 N N . LEU A 1 86 ? 11.336 -14.508 -7.848 1 97.25 86 LEU A N 1
ATOM 678 C CA . LEU A 1 8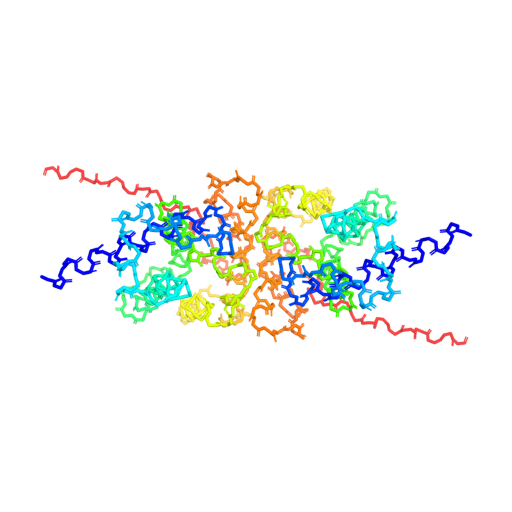6 ? 10.57 -13.328 -7.484 1 97.25 86 LEU A CA 1
ATOM 679 C C . LEU A 1 86 ? 10.219 -13.336 -6 1 97.25 86 LEU A C 1
ATOM 681 O O . LEU A 1 86 ? 10.367 -12.32 -5.316 1 97.25 86 LEU A O 1
ATOM 685 N N . ILE A 1 87 ? 9.766 -14.461 -5.504 1 97.38 87 ILE A N 1
ATOM 686 C CA . ILE A 1 87 ? 9.461 -14.609 -4.086 1 97.38 87 ILE A CA 1
ATOM 687 C C . ILE A 1 87 ? 10.719 -14.359 -3.258 1 97.38 87 ILE A C 1
ATOM 689 O O . ILE A 1 87 ? 10.688 -13.609 -2.283 1 97.38 87 ILE A O 1
ATOM 693 N N . ASP A 1 88 ? 11.82 -14.945 -3.668 1 95.5 88 ASP A N 1
ATOM 694 C CA . ASP A 1 88 ? 13.078 -14.82 -2.936 1 95.5 88 ASP A CA 1
ATOM 695 C C . ASP A 1 88 ? 13.562 -13.375 -2.93 1 95.5 88 ASP A C 1
ATOM 697 O O . ASP A 1 88 ? 14.062 -12.883 -1.915 1 95.5 88 ASP A O 1
ATOM 701 N N . ILE A 1 89 ? 13.469 -12.727 -4.043 1 93.81 89 ILE A N 1
ATOM 702 C CA . ILE A 1 89 ? 13.82 -11.32 -4.152 1 93.81 89 ILE A CA 1
ATOM 703 C C . ILE A 1 89 ? 13.023 -10.5 -3.141 1 93.81 89 ILE A C 1
ATOM 705 O O . ILE A 1 89 ? 13.578 -9.648 -2.441 1 93.81 89 ILE A O 1
ATOM 709 N N . SER A 1 90 ? 11.703 -10.734 -3.023 1 95.62 90 SER A N 1
ATOM 710 C CA . SER A 1 90 ? 10.859 -9.984 -2.1 1 95.62 90 SER A CA 1
ATOM 711 C C . SER A 1 90 ? 11.266 -10.234 -0.652 1 95.62 90 SER A C 1
ATOM 713 O O . SER A 1 90 ? 11.289 -9.305 0.159 1 95.62 90 SER A O 1
ATOM 715 N N . HIS A 1 91 ? 11.617 -11.453 -0.34 1 95 91 HIS A N 1
ATOM 716 C CA . HIS A 1 91 ? 12.023 -11.758 1.026 1 95 91 HIS A CA 1
ATOM 717 C C . HIS A 1 91 ? 13.414 -11.203 1.325 1 95 91 HIS A C 1
ATOM 719 O O . HIS A 1 91 ? 13.688 -10.797 2.455 1 95 91 HIS A O 1
ATOM 725 N N . HIS A 1 92 ? 14.297 -11.273 0.349 1 92.25 92 HIS A N 1
ATOM 726 C CA . HIS A 1 92 ? 15.594 -10.641 0.523 1 92.25 92 HIS A CA 1
ATOM 727 C C . HIS A 1 92 ? 15.453 -9.141 0.749 1 92.25 92 HIS A C 1
ATOM 729 O O . HIS A 1 92 ? 16.094 -8.578 1.636 1 92.25 92 HIS A O 1
ATOM 735 N N . TYR A 1 93 ? 14.609 -8.555 -0.036 1 92.88 93 TYR A N 1
ATOM 736 C CA . TYR A 1 93 ? 14.32 -7.133 0.149 1 92.88 93 TYR A CA 1
ATOM 737 C C . TYR A 1 93 ? 13.75 -6.871 1.536 1 92.88 93 TYR A C 1
ATOM 739 O O . TYR A 1 93 ? 14.156 -5.926 2.213 1 92.88 93 TYR A O 1
ATOM 747 N N . THR A 1 94 ? 12.844 -7.664 1.916 1 92.75 94 THR A N 1
ATOM 748 C CA . THR A 1 94 ? 12.227 -7.566 3.234 1 92.75 94 THR A CA 1
ATOM 749 C C . THR A 1 94 ? 13.281 -7.672 4.332 1 92.75 94 THR A C 1
ATOM 751 O O . THR A 1 94 ? 13.258 -6.906 5.297 1 92.75 94 THR A O 1
ATOM 754 N N . ALA A 1 95 ? 14.18 -8.609 4.203 1 90.25 95 ALA A N 1
ATOM 755 C CA . ALA A 1 95 ? 15.273 -8.727 5.16 1 90.25 95 ALA A CA 1
ATOM 756 C C . ALA A 1 95 ? 16.094 -7.445 5.219 1 90.25 95 ALA A C 1
ATOM 758 O O . ALA A 1 95 ? 16.484 -7 6.301 1 90.25 95 ALA A O 1
ATOM 759 N N . GLY A 1 96 ? 16.359 -6.926 4.055 1 88.25 96 GLY A N 1
ATOM 760 C CA . GLY A 1 96 ? 17.047 -5.648 3.996 1 88.25 96 GLY A CA 1
ATOM 761 C C . GLY A 1 96 ? 16.312 -4.535 4.715 1 88.25 96 GLY A C 1
ATOM 762 O O . GLY A 1 96 ? 16.922 -3.734 5.422 1 88.25 96 GLY A O 1
ATOM 763 N N . LEU A 1 97 ? 15.039 -4.508 4.555 1 87.25 97 LEU A N 1
ATOM 764 C CA . LEU A 1 97 ? 14.219 -3.5 5.219 1 87.25 97 LEU A CA 1
ATOM 765 C C . LEU A 1 97 ? 14.336 -3.617 6.738 1 87.25 97 LEU A C 1
ATOM 767 O O . LEU A 1 97 ? 14.32 -2.609 7.445 1 87.25 97 LEU A O 1
ATOM 771 N N . LEU A 1 98 ? 14.445 -4.805 7.195 1 86 98 LEU A N 1
ATOM 772 C CA . LEU A 1 98 ? 14.5 -5.047 8.633 1 86 98 LEU A CA 1
ATOM 773 C C . LEU A 1 98 ? 15.883 -4.715 9.188 1 86 98 LEU A C 1
ATOM 775 O O . LEU A 1 98 ? 16 -4.328 10.352 1 86 98 LEU A O 1
ATOM 779 N N . GLU A 1 99 ? 16.891 -4.73 8.344 1 86.94 99 GLU A N 1
ATOM 780 C CA . GLU A 1 99 ? 18.25 -4.652 8.852 1 86.94 99 GLU A CA 1
ATOM 781 C C . GLU A 1 99 ? 18.922 -3.34 8.453 1 86.94 99 GLU A C 1
ATOM 783 O O . GLU A 1 99 ? 19.859 -2.887 9.109 1 86.94 99 GLU A O 1
ATOM 788 N N . ASP A 1 100 ? 18.5 -2.709 7.379 1 89.94 100 ASP A N 1
ATOM 789 C CA . ASP A 1 100 ? 19.172 -1.561 6.785 1 89.94 100 ASP A CA 1
ATOM 790 C C . ASP A 1 100 ? 18.297 -0.308 6.867 1 89.94 100 ASP A C 1
ATOM 792 O O . ASP A 1 100 ? 17.375 -0.135 6.074 1 89.94 100 ASP A O 1
ATOM 796 N N . PRO A 1 101 ? 18.688 0.575 7.699 1 89.25 101 PRO A N 1
ATOM 797 C CA . PRO A 1 101 ? 17.875 1.778 7.859 1 89.25 101 PRO A CA 1
ATOM 798 C C . PRO A 1 101 ? 17.812 2.629 6.594 1 89.25 101 PRO A C 1
ATOM 800 O O . PRO A 1 101 ? 16.844 3.354 6.375 1 89.25 101 PRO A O 1
ATOM 803 N N . VAL A 1 102 ? 18.859 2.549 5.805 1 91.38 102 VAL A N 1
ATOM 804 C CA . VAL A 1 102 ? 18.859 3.336 4.574 1 91.38 102 VAL A CA 1
ATOM 805 C C . VAL A 1 102 ? 17.797 2.803 3.615 1 91.38 102 VAL A C 1
ATOM 807 O O . VAL A 1 102 ? 17.062 3.578 3.01 1 91.38 102 VAL A O 1
ATOM 810 N N . LEU A 1 103 ? 17.688 1.52 3.549 1 89.38 103 LEU A N 1
ATOM 811 C CA . LEU A 1 103 ? 16.656 0.925 2.705 1 89.38 103 LEU A CA 1
ATOM 812 C C . LEU A 1 103 ? 15.266 1.218 3.256 1 89.38 103 LEU A C 1
ATOM 814 O O . LEU A 1 103 ? 14.344 1.512 2.494 1 89.38 103 LEU A O 1
ATOM 818 N N . ARG A 1 104 ? 15.148 1.185 4.523 1 88.31 104 ARG A N 1
ATOM 819 C CA . ARG A 1 104 ? 13.875 1.523 5.148 1 88.31 104 ARG A CA 1
ATOM 820 C C . ARG A 1 104 ? 13.484 2.965 4.848 1 88.31 104 ARG A C 1
ATOM 822 O O . ARG A 1 104 ? 12.312 3.254 4.586 1 88.31 104 ARG A O 1
ATOM 829 N N . ALA A 1 105 ? 14.5 3.777 4.891 1 89.44 105 ALA A N 1
ATOM 830 C CA . ALA A 1 105 ? 14.258 5.184 4.578 1 89.44 105 ALA A CA 1
ATOM 831 C C . ALA A 1 105 ? 13.828 5.359 3.125 1 89.44 105 ALA A C 1
ATOM 833 O O . ALA A 1 105 ? 12.953 6.176 2.822 1 89.44 105 ALA A O 1
ATOM 834 N N . ALA A 1 106 ? 14.422 4.594 2.289 1 87.56 106 ALA A N 1
ATOM 835 C CA . ALA A 1 106 ? 14.07 4.672 0.872 1 87.56 106 ALA A CA 1
ATOM 836 C C . ALA A 1 106 ? 12.617 4.285 0.642 1 87.56 106 ALA A C 1
ATOM 838 O O . ALA A 1 106 ? 11.906 4.945 -0.118 1 87.56 106 ALA A O 1
ATOM 839 N N . VAL A 1 107 ? 12.172 3.305 1.325 1 83.31 107 VAL A N 1
ATOM 840 C CA . VAL A 1 107 ? 10.781 2.854 1.22 1 83.31 107 VAL A CA 1
ATOM 841 C C . VAL A 1 107 ? 9.852 3.92 1.786 1 83.31 107 VAL A C 1
ATOM 843 O O . VAL A 1 107 ? 8.828 4.242 1.178 1 83.31 107 VAL A O 1
ATOM 846 N 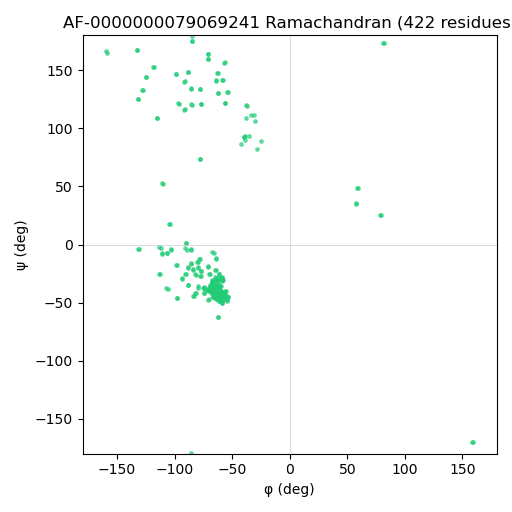N . ARG A 1 108 ? 10.258 4.449 2.852 1 81.25 108 ARG A N 1
ATOM 847 C CA . ARG A 1 108 ? 9.453 5.5 3.463 1 81.25 108 ARG A CA 1
ATOM 848 C C . ARG A 1 108 ? 9.305 6.691 2.523 1 81.25 108 ARG A C 1
ATOM 850 O O . ARG A 1 108 ? 8.219 7.266 2.41 1 81.25 108 ARG A O 1
ATOM 857 N N . LEU A 1 109 ? 10.375 7.023 1.887 1 82.25 109 LEU A N 1
ATOM 858 C CA . LEU A 1 109 ? 10.352 8.133 0.94 1 82.25 109 LEU A CA 1
ATOM 859 C C . LEU A 1 109 ? 9.383 7.859 -0.2 1 82.25 109 LEU A C 1
ATOM 861 O O . LEU A 1 109 ? 8.688 8.766 -0.662 1 82.25 109 LEU A O 1
ATOM 865 N N . SER A 1 110 ? 9.305 6.617 -0.579 1 76.38 110 SER A N 1
ATOM 866 C CA . SER A 1 110 ? 8.516 6.254 -1.749 1 76.38 110 SER A CA 1
ATOM 867 C C . SER A 1 110 ? 7.035 6.129 -1.397 1 76.38 110 SER A C 1
ATOM 869 O O . SER A 1 110 ? 6.172 6.242 -2.27 1 76.38 110 SER A O 1
ATOM 871 N N . ILE A 1 111 ? 6.746 5.844 -0.176 1 71.56 111 ILE A N 1
ATOM 872 C CA . ILE A 1 111 ? 5.355 5.598 0.194 1 71.56 111 ILE A CA 1
ATOM 873 C C . ILE A 1 111 ? 4.758 6.859 0.816 1 71.56 111 ILE A C 1
ATOM 875 O O . ILE A 1 111 ? 3.535 7.008 0.872 1 71.56 111 ILE A O 1
ATOM 879 N N . GLU A 1 112 ? 5.602 7.824 1.265 1 67.06 112 GLU A N 1
ATOM 880 C CA . GLU A 1 112 ? 5.121 9.055 1.878 1 67.06 112 GLU A CA 1
ATOM 881 C C . GLU A 1 112 ? 4.805 10.109 0.821 1 67.06 112 GLU A C 1
ATOM 883 O O . GLU A 1 112 ? 5.52 10.234 -0.176 1 67.06 112 GLU A O 1
ATOM 888 N N . PRO A 1 113 ? 3.629 10.688 1.089 1 61.94 113 PRO A N 1
ATOM 889 C CA . PRO A 1 113 ? 3.381 11.828 0.205 1 61.94 113 PRO A CA 1
ATOM 890 C C . PRO A 1 113 ? 4.516 12.852 0.231 1 61.94 113 PRO A C 1
ATOM 892 O O . PRO A 1 113 ? 5 13.211 1.306 1 61.94 113 PRO A O 1
ATOM 895 N N . GLY A 1 114 ? 4.918 13.211 -0.9 1 67.38 114 GLY A N 1
ATOM 896 C CA . GLY A 1 114 ? 6.031 14.141 -1.02 1 67.38 114 GLY A CA 1
ATOM 897 C C . GLY A 1 114 ? 6.711 14.086 -2.375 1 67.38 114 GLY A C 1
ATOM 898 O O . GLY A 1 114 ? 6.176 13.5 -3.32 1 67.38 114 GLY A O 1
ATOM 899 N N . PRO A 1 115 ? 7.727 14.719 -2.354 1 71.25 115 PRO A N 1
ATOM 900 C CA . PRO A 1 115 ? 8.406 14.875 -3.641 1 71.25 115 PRO A CA 1
ATOM 901 C C . PRO A 1 115 ? 8.891 13.547 -4.219 1 71.25 115 PRO A C 1
ATOM 903 O O . PRO A 1 115 ? 9.188 13.453 -5.41 1 71.25 115 PRO A O 1
ATOM 906 N N . TYR A 1 116 ? 8.828 12.578 -3.359 1 76.5 116 TYR A N 1
ATOM 907 C CA . TYR A 1 116 ? 9.422 11.328 -3.834 1 76.5 116 TYR A CA 1
ATOM 908 C C . TYR A 1 116 ? 8.344 10.305 -4.168 1 76.5 116 TYR A C 1
ATOM 910 O O . TYR A 1 116 ? 8.641 9.195 -4.609 1 76.5 116 TYR A O 1
ATOM 918 N N . GLN A 1 117 ? 7.137 10.57 -3.871 1 73.5 117 GLN A N 1
ATOM 919 C CA . GLN A 1 117 ? 6.055 9.695 -4.305 1 73.5 117 GLN A CA 1
ATOM 920 C C . GLN A 1 117 ? 5.711 9.93 -5.773 1 73.5 117 GLN A C 1
ATOM 922 O O . GLN A 1 117 ? 4.68 10.531 -6.09 1 73.5 117 GLN A O 1
ATOM 927 N N . THR A 1 118 ? 6.586 9.453 -6.613 1 79 118 THR A N 1
ATOM 928 C CA . THR A 1 118 ? 6.504 9.695 -8.047 1 79 118 THR A CA 1
ATOM 929 C C . THR A 1 118 ? 6.703 8.406 -8.828 1 79 118 THR A C 1
ATOM 931 O O . THR A 1 118 ? 7.113 7.387 -8.266 1 79 118 THR A O 1
ATOM 934 N N . ALA A 1 119 ? 6.375 8.555 -10.078 1 81.69 119 ALA A N 1
ATOM 935 C CA . ALA A 1 119 ? 6.574 7.43 -10.992 1 81.69 119 ALA A CA 1
ATOM 936 C C . ALA A 1 119 ? 8.047 7.012 -11.023 1 81.69 119 ALA A C 1
ATOM 938 O O . ALA A 1 119 ? 8.352 5.824 -11.141 1 81.69 119 ALA A O 1
ATOM 939 N N . GLU A 1 120 ? 8.844 7.961 -10.812 1 82.88 120 GLU A N 1
ATOM 940 C CA . GLU A 1 120 ? 10.281 7.695 -10.883 1 82.88 120 GLU A CA 1
ATOM 941 C C . GLU A 1 120 ? 10.742 6.812 -9.727 1 82.88 120 GLU A C 1
ATOM 943 O O . GLU A 1 120 ? 11.602 5.949 -9.898 1 82.88 120 GLU A O 1
ATOM 948 N N . SER A 1 121 ? 10.211 7.027 -8.586 1 84.25 121 SER A N 1
ATOM 949 C CA . SER A 1 121 ? 10.578 6.25 -7.406 1 84.25 121 SER A CA 1
ATOM 950 C C . SER A 1 121 ? 10.195 4.785 -7.562 1 84.25 121 SER A C 1
ATOM 952 O O . SER A 1 121 ? 10.82 3.904 -6.969 1 84.25 121 SER A O 1
ATOM 954 N N . TYR A 1 122 ? 9.195 4.527 -8.484 1 89.19 122 TYR A N 1
ATOM 955 C CA . TYR A 1 122 ? 8.695 3.166 -8.641 1 89.19 122 TYR A CA 1
ATOM 956 C C . TYR A 1 122 ? 9.258 2.52 -9.898 1 89.19 122 TYR A C 1
ATOM 958 O O . TYR A 1 122 ? 9.062 1.326 -10.133 1 89.19 122 TYR A O 1
ATOM 966 N N . ALA A 1 123 ? 10 3.271 -10.68 1 89.44 123 ALA A N 1
ATOM 967 C CA . ALA A 1 123 ? 10.508 2.754 -11.945 1 89.44 123 ALA A CA 1
ATOM 968 C C . ALA A 1 123 ? 11.406 1.541 -11.719 1 89.44 123 ALA A C 1
ATOM 970 O O . ALA A 1 123 ? 11.328 0.559 -12.461 1 89.44 123 ALA A O 1
ATOM 971 N N . GLY A 1 124 ? 12.211 1.614 -10.703 1 89.56 124 GLY A N 1
ATOM 972 C CA . GLY A 1 124 ? 13.125 0.524 -10.391 1 89.56 124 GLY A CA 1
ATOM 973 C C . GLY A 1 124 ? 12.414 -0.774 -10.062 1 89.56 124 GLY A C 1
ATOM 974 O O . GLY A 1 124 ? 12.547 -1.763 -10.789 1 89.56 124 GLY A O 1
ATOM 975 N N . PRO A 1 125 ? 11.617 -0.746 -8.977 1 92.38 125 PRO A N 1
ATOM 976 C CA . PRO A 1 125 ? 10.891 -1.966 -8.609 1 92.38 125 PRO A CA 1
ATOM 977 C C . PRO A 1 125 ? 9.969 -2.457 -9.719 1 92.38 125 PRO A C 1
ATOM 979 O O . PRO A 1 125 ? 9.906 -3.658 -10 1 92.38 125 PRO A O 1
ATOM 982 N N . LEU A 1 126 ? 9.266 -1.619 -10.406 1 93.75 126 LEU A N 1
ATOM 983 C CA . LEU A 1 126 ? 8.352 -2.01 -11.469 1 93.75 126 LEU A CA 1
ATOM 984 C C . LEU A 1 126 ? 9.102 -2.684 -12.617 1 93.75 126 LEU A C 1
ATOM 986 O O . LEU A 1 126 ? 8.688 -3.74 -13.094 1 93.75 126 LEU A O 1
ATOM 990 N N . GLY A 1 127 ? 10.195 -2.051 -12.992 1 94 127 GLY A N 1
ATOM 991 C CA . GLY A 1 127 ? 10.992 -2.621 -14.07 1 94 127 GLY A CA 1
ATOM 992 C C . GLY A 1 127 ? 11.586 -3.973 -13.719 1 94 127 GLY A C 1
ATOM 993 O O . GLY A 1 127 ? 11.562 -4.898 -14.531 1 94 127 GLY A O 1
ATOM 994 N N . ALA A 1 128 ? 12.109 -4.086 -12.555 1 94.94 128 ALA A N 1
ATOM 995 C CA . ALA A 1 128 ? 12.734 -5.328 -12.117 1 94.94 128 ALA A CA 1
ATOM 996 C C . ALA A 1 128 ? 11.719 -6.465 -12.055 1 94.94 128 ALA A C 1
ATOM 998 O O . ALA A 1 128 ? 11.977 -7.562 -12.547 1 94.94 128 ALA A O 1
ATOM 999 N N . VAL A 1 129 ? 10.594 -6.238 -11.477 1 96.81 129 VAL A N 1
ATOM 1000 C CA . VAL A 1 129 ? 9.562 -7.254 -11.328 1 96.81 129 VAL A CA 1
ATOM 1001 C C . VAL A 1 129 ? 9.016 -7.641 -12.703 1 96.81 129 VAL A C 1
ATOM 1003 O O . VAL A 1 129 ? 8.789 -8.82 -12.977 1 96.81 129 VAL A O 1
ATOM 1006 N N . ALA A 1 130 ? 8.828 -6.633 -13.539 1 96.88 130 ALA A N 1
ATOM 1007 C CA . ALA A 1 130 ? 8.359 -6.914 -14.891 1 96.88 130 ALA A CA 1
ATOM 1008 C C . ALA A 1 130 ? 9.336 -7.82 -15.633 1 96.88 130 ALA A C 1
ATOM 1010 O O . ALA A 1 130 ? 8.922 -8.75 -16.328 1 96.88 130 ALA A O 1
ATOM 1011 N N . ALA A 1 131 ? 10.562 -7.559 -15.492 1 96.25 131 ALA A N 1
ATOM 1012 C CA . ALA A 1 131 ? 11.586 -8.359 -16.156 1 96.25 131 ALA A CA 1
ATOM 1013 C C . ALA A 1 131 ? 11.516 -9.82 -15.703 1 96.25 131 ALA A C 1
ATOM 1015 O O . ALA A 1 131 ? 11.578 -10.734 -16.531 1 96.25 131 ALA A O 1
ATOM 1016 N N . VAL A 1 132 ? 11.383 -10.047 -14.43 1 97.12 132 VAL A N 1
ATOM 1017 C CA . VAL A 1 132 ? 11.289 -11.406 -13.906 1 97.12 132 VAL A CA 1
ATOM 1018 C C . VAL A 1 132 ? 10.023 -12.078 -14.438 1 97.12 132 VAL A C 1
ATOM 1020 O O . VAL A 1 132 ? 10.062 -13.242 -14.844 1 97.12 132 VAL A O 1
ATOM 1023 N N . LEU A 1 133 ? 8.922 -11.367 -14.477 1 97.88 133 LEU A N 1
ATOM 1024 C CA . LEU A 1 133 ? 7.648 -11.93 -14.914 1 97.88 133 LEU A CA 1
ATOM 1025 C C . LEU A 1 133 ? 7.676 -12.242 -16.406 1 97.88 133 LEU A C 1
ATOM 1027 O O . LEU A 1 133 ? 7.055 -13.203 -16.859 1 97.88 133 LEU A O 1
ATOM 1031 N N . GLU A 1 134 ? 8.359 -11.398 -17.141 1 97 134 GLU A N 1
ATOM 1032 C CA . GLU A 1 134 ? 8.523 -11.695 -18.562 1 97 134 GLU A CA 1
ATOM 1033 C C . GLU A 1 134 ? 9.289 -12.992 -18.781 1 97 134 GLU A C 1
ATOM 1035 O O . GLU A 1 134 ? 8.93 -13.805 -19.641 1 97 134 GLU A O 1
ATOM 1040 N N . SER A 1 135 ? 10.32 -13.164 -18.047 1 97.06 135 SER A N 1
ATOM 1041 C CA . SER A 1 135 ? 11.07 -14.414 -18.094 1 97.06 135 SER A CA 1
ATOM 1042 C C . SER A 1 135 ? 10.211 -15.602 -17.672 1 97.06 135 SER A C 1
ATOM 1044 O O . SER A 1 135 ? 10.281 -16.672 -18.266 1 97.06 135 SER A O 1
ATOM 1046 N N . ALA A 1 136 ? 9.406 -15.422 -16.641 1 97.88 136 ALA A N 1
ATOM 1047 C CA . ALA A 1 136 ? 8.484 -16.453 -16.188 1 97.88 136 ALA A CA 1
ATOM 1048 C C . ALA A 1 136 ? 7.496 -16.844 -17.281 1 97.88 136 ALA A C 1
ATOM 1050 O O . ALA A 1 136 ? 7.164 -18.016 -17.438 1 97.88 136 ALA A O 1
ATOM 1051 N N . ARG A 1 137 ? 7.023 -15.805 -17.969 1 97.69 137 ARG A N 1
ATOM 1052 C CA . ARG A 1 137 ? 6.121 -16.062 -19.094 1 97.69 137 ARG A CA 1
ATOM 1053 C C . ARG A 1 137 ? 6.809 -16.891 -20.172 1 97.69 137 ARG A C 1
ATOM 1055 O O . ARG A 1 137 ? 6.238 -17.859 -20.672 1 97.69 137 ARG A O 1
ATOM 1062 N N . ALA A 1 138 ? 7.992 -16.484 -20.531 1 96.62 138 ALA A N 1
ATOM 1063 C CA . ALA A 1 138 ? 8.758 -17.203 -21.562 1 96.62 138 ALA A CA 1
ATOM 1064 C C . ALA A 1 138 ? 9 -18.656 -21.141 1 96.62 138 ALA A C 1
ATOM 1066 O O . ALA A 1 138 ? 9.047 -19.547 -22 1 96.62 138 ALA A O 1
ATOM 1067 N N . ALA A 1 139 ? 9.062 -18.922 -19.859 1 96.88 139 ALA A N 1
ATOM 1068 C CA . ALA A 1 139 ? 9.328 -20.25 -19.328 1 96.88 139 ALA A CA 1
ATOM 1069 C C . ALA A 1 139 ? 8.031 -21.031 -19.141 1 96.88 139 ALA A C 1
ATOM 1071 O O . ALA A 1 139 ? 8.047 -22.172 -18.656 1 96.88 139 ALA A O 1
ATOM 1072 N N . GLY A 1 140 ? 6.914 -20.375 -19.391 1 97.44 140 GLY A N 1
ATOM 1073 C CA . GLY A 1 140 ? 5.629 -21.047 -19.297 1 97.44 140 GLY A CA 1
ATOM 1074 C C . GLY A 1 140 ? 5.129 -21.188 -17.875 1 97.44 140 GLY A C 1
ATOM 1075 O O . GLY A 1 140 ? 4.371 -22.109 -17.578 1 97.44 140 GLY A O 1
ATOM 1076 N N . GLU A 1 141 ? 5.555 -20.312 -17 1 98.25 141 GLU A N 1
ATOM 1077 C CA . GLU A 1 141 ? 5.207 -20.438 -15.586 1 98.25 141 GLU A CA 1
ATOM 1078 C C . GLU A 1 141 ? 3.918 -19.688 -15.266 1 98.25 141 GLU A C 1
ATOM 1080 O O . GLU A 1 141 ? 3.242 -20 -14.281 1 98.25 141 GLU A O 1
ATOM 1085 N N . LEU A 1 142 ? 3.604 -18.688 -16.047 1 98.12 142 LEU A N 1
ATOM 1086 C CA . LEU A 1 142 ? 2.488 -17.812 -15.727 1 98.12 142 LEU A CA 1
ATOM 1087 C C . LEU A 1 142 ? 1.185 -18.344 -16.312 1 98.12 142 LEU A C 1
ATOM 1089 O O . LEU A 1 142 ? 1.188 -18.984 -17.375 1 98.12 142 LEU A O 1
ATOM 1093 N N . GLN A 1 143 ? 0.077 -18.047 -15.586 1 96.19 143 GLN A N 1
ATOM 1094 C CA . GLN A 1 143 ? -1.238 -18.266 -16.172 1 96.19 143 GLN A CA 1
ATOM 1095 C C . GLN A 1 143 ? -1.381 -17.5 -17.484 1 96.19 143 GLN A C 1
ATOM 1097 O O . GLN A 1 143 ? -0.787 -16.422 -17.656 1 96.19 143 GLN A O 1
ATOM 1102 N N . ASP A 1 144 ? -2.262 -17.906 -18.391 1 93.25 144 ASP A N 1
ATOM 1103 C CA . ASP A 1 144 ? -2.391 -17.375 -19.75 1 93.25 144 ASP A CA 1
ATOM 1104 C C . ASP A 1 144 ? -2.861 -15.922 -19.734 1 93.25 144 ASP A C 1
ATOM 1106 O O . ASP A 1 144 ? -2.461 -15.125 -20.578 1 93.25 144 ASP A O 1
ATOM 1110 N N . HIS A 1 145 ? -3.619 -15.617 -18.75 1 89.56 145 HIS A N 1
ATOM 1111 C CA . HIS A 1 145 ? -4.254 -14.305 -18.75 1 89.56 145 HIS A CA 1
ATOM 1112 C C . HIS A 1 145 ? -3.336 -13.25 -18.141 1 89.56 145 HIS A C 1
ATOM 1114 O O . HIS A 1 145 ? -3.654 -12.055 -18.156 1 89.56 145 HIS A O 1
ATOM 1120 N N . VAL A 1 146 ? -2.211 -13.648 -17.641 1 95.44 146 VAL A N 1
ATOM 1121 C CA . VAL A 1 146 ? -1.357 -12.727 -16.891 1 95.44 146 VAL A CA 1
ATOM 1122 C C . VAL A 1 146 ? -0.472 -11.945 -17.859 1 95.44 146 VAL A C 1
ATOM 1124 O O . VAL A 1 146 ? 0.258 -12.539 -18.656 1 95.44 146 VAL A O 1
ATOM 1127 N N . GLU A 1 147 ? -0.601 -10.633 -17.844 1 96.56 147 GLU A N 1
ATOM 1128 C CA . GLU A 1 147 ? 0.298 -9.727 -18.547 1 96.56 147 GLU A CA 1
ATOM 1129 C C . GLU A 1 147 ? 1.391 -9.195 -17.625 1 96.56 147 GLU A C 1
ATOM 1131 O O . GLU A 1 147 ? 1.1 -8.523 -16.625 1 96.56 147 GLU A O 1
ATOM 1136 N N . PRO A 1 148 ? 2.641 -9.438 -17.969 1 97.19 148 PRO A N 1
ATOM 1137 C CA . PRO A 1 148 ? 3.748 -9.188 -17.047 1 97.19 148 PRO A CA 1
ATOM 1138 C C . PRO A 1 148 ? 3.785 -7.75 -16.547 1 97.19 148 PRO A C 1
ATOM 1140 O O . PRO A 1 148 ? 3.93 -7.512 -15.344 1 97.19 148 PRO A O 1
ATOM 1143 N N . VAL A 1 149 ? 3.641 -6.773 -17.406 1 95.38 149 VAL A N 1
ATOM 1144 C CA . VAL A 1 149 ? 3.74 -5.371 -17.016 1 95.38 149 VAL A CA 1
ATOM 1145 C C . VAL A 1 149 ? 2.588 -5.016 -16.078 1 95.38 149 VAL A C 1
ATOM 1147 O O . VAL A 1 149 ? 2.797 -4.395 -15.031 1 95.38 149 VAL A O 1
ATOM 1150 N N . GLU A 1 150 ? 1.412 -5.434 -16.375 1 94 150 GLU A N 1
ATOM 1151 C CA . GLU A 1 150 ? 0.259 -5.184 -15.508 1 94 150 GLU A CA 1
ATOM 1152 C C . GLU A 1 150 ? 0.399 -5.906 -14.172 1 94 150 GLU A C 1
ATOM 1154 O O . GLU A 1 150 ? 0.111 -5.336 -13.117 1 94 150 GLU A O 1
ATOM 1159 N N . ALA A 1 151 ? 0.814 -7.125 -14.273 1 97.19 151 ALA A N 1
ATOM 1160 C CA . ALA A 1 151 ? 1.004 -7.906 -13.055 1 97.19 151 ALA A CA 1
ATOM 1161 C C . ALA A 1 151 ? 2.072 -7.277 -12.164 1 97.19 151 ALA A C 1
ATOM 1163 O O . ALA A 1 151 ? 1.959 -7.309 -10.938 1 97.19 151 ALA A O 1
ATOM 1164 N N . SER A 1 152 ? 3.146 -6.75 -12.789 1 97.12 152 SER A N 1
ATOM 1165 C CA . SER A 1 152 ? 4.199 -6.105 -12.008 1 97.12 152 SER A CA 1
ATOM 1166 C C . SER A 1 152 ? 3.658 -4.922 -11.219 1 97.12 152 SER A C 1
ATOM 1168 O O . SER A 1 152 ? 4.012 -4.734 -10.047 1 97.12 152 SER A O 1
ATOM 1170 N N . ARG A 1 153 ? 2.789 -4.148 -11.828 1 94.69 153 ARG A N 1
ATOM 1171 C CA . ARG A 1 153 ? 2.174 -3.016 -11.148 1 94.69 153 ARG A CA 1
ATOM 1172 C C . ARG A 1 153 ? 1.356 -3.479 -9.945 1 94.69 153 ARG A C 1
ATOM 1174 O O . ARG A 1 153 ? 1.451 -2.896 -8.859 1 94.69 153 ARG A O 1
ATOM 1181 N N . THR A 1 154 ? 0.624 -4.496 -10.18 1 96.31 154 THR A N 1
ATOM 1182 C CA . THR A 1 154 ? -0.221 -5.016 -9.109 1 96.31 154 THR A CA 1
ATOM 1183 C C . THR A 1 154 ? 0.628 -5.582 -7.98 1 96.31 154 THR A C 1
ATOM 1185 O O . THR A 1 154 ? 0.385 -5.289 -6.805 1 96.31 154 THR A O 1
ATOM 1188 N N . ILE A 1 155 ? 1.635 -6.324 -8.273 1 97.69 155 ILE A N 1
ATOM 1189 C CA . ILE A 1 155 ? 2.477 -6.988 -7.281 1 97.69 155 ILE A CA 1
ATOM 1190 C C . ILE A 1 155 ? 3.254 -5.945 -6.484 1 97.69 155 ILE A C 1
ATOM 1192 O O . ILE A 1 155 ? 3.328 -6.023 -5.254 1 97.69 155 ILE A O 1
ATOM 1196 N N . VAL A 1 156 ? 3.816 -4.973 -7.172 1 95.19 156 VAL A N 1
ATOM 1197 C CA . VAL A 1 156 ? 4.566 -3.916 -6.504 1 95.19 156 VAL A CA 1
ATOM 1198 C C . VAL A 1 156 ? 3.637 -3.127 -5.582 1 95.19 156 VAL A C 1
ATOM 1200 O O . VAL A 1 156 ? 4 -2.812 -4.449 1 95.19 156 VAL A O 1
ATOM 1203 N N . GLY A 1 157 ? 2.453 -2.826 -6.09 1 93.62 157 GLY A N 1
ATOM 1204 C CA . GLY A 1 157 ? 1.466 -2.174 -5.246 1 93.62 157 GLY A CA 1
ATOM 1205 C C . GLY A 1 157 ? 1.105 -2.984 -4.016 1 93.62 157 GLY A C 1
ATOM 1206 O O . GLY A 1 157 ? 1.137 -2.469 -2.895 1 93.62 157 GLY A O 1
ATOM 1207 N N . CYS A 1 158 ? 0.78 -4.23 -4.203 1 96 158 CYS A N 1
ATOM 1208 C CA . CYS A 1 158 ? 0.411 -5.109 -3.098 1 96 158 CYS A CA 1
ATOM 1209 C C . CYS A 1 158 ? 1.535 -5.191 -2.072 1 96 158 CYS A C 1
ATOM 1211 O O . CYS A 1 158 ? 1.296 -5.059 -0.871 1 96 158 CYS A O 1
ATOM 1213 N N . TYR A 1 159 ? 2.734 -5.371 -2.521 1 95.19 159 TYR A N 1
ATOM 1214 C CA . TYR A 1 159 ? 3.877 -5.477 -1.62 1 95.19 159 TYR A CA 1
ATOM 1215 C C . TYR A 1 159 ? 4.062 -4.191 -0.822 1 95.19 159 TYR A C 1
ATOM 1217 O O . TYR A 1 159 ? 4.281 -4.234 0.391 1 95.19 159 TYR A O 1
ATOM 1225 N N . SER A 1 160 ? 4.004 -3.09 -1.513 1 90.69 160 SER A N 1
ATOM 1226 C CA . SER A 1 160 ? 4.141 -1.793 -0.858 1 90.69 160 SER A CA 1
ATOM 1227 C C . SER A 1 160 ? 3.07 -1.597 0.209 1 90.69 160 SER A C 1
ATOM 1229 O O . SER A 1 160 ? 3.352 -1.072 1.289 1 90.69 160 SER A O 1
ATOM 1231 N N . GLY A 1 161 ? 1.866 -2.025 -0.123 1 91.25 161 GLY A N 1
ATOM 1232 C CA . GLY A 1 161 ? 0.783 -1.904 0.839 1 91.25 161 GLY A CA 1
ATOM 1233 C C . GLY A 1 161 ? 0.971 -2.781 2.062 1 91.25 161 GLY A C 1
ATOM 1234 O O . GLY A 1 161 ? 0.645 -2.375 3.18 1 91.25 161 GLY A O 1
ATOM 1235 N N . VAL A 1 162 ? 1.482 -3.93 1.881 1 91.56 162 VAL A N 1
ATOM 1236 C CA . VAL A 1 162 ? 1.765 -4.836 2.988 1 91.56 162 VAL A CA 1
ATOM 1237 C C . VAL A 1 162 ? 2.832 -4.23 3.896 1 91.56 162 VAL A C 1
ATOM 1239 O O . VAL A 1 162 ? 2.719 -4.289 5.121 1 91.56 162 VAL A O 1
ATOM 1242 N N . GLN A 1 163 ? 3.844 -3.666 3.318 1 87.12 163 GLN A N 1
ATOM 1243 C CA . GLN A 1 163 ? 4.875 -2.994 4.102 1 87.12 163 GLN A CA 1
ATOM 1244 C C . GLN A 1 163 ? 4.297 -1.819 4.883 1 87.12 163 GLN A C 1
ATOM 1246 O O . GLN A 1 163 ? 4.586 -1.654 6.07 1 87.12 163 GLN A O 1
ATOM 1251 N N . MET A 1 164 ? 3.541 -1.08 4.191 1 84.25 164 MET A N 1
ATOM 1252 C CA . MET A 1 164 ? 2.922 0.092 4.805 1 84.25 164 MET A CA 1
ATOM 1253 C C . MET A 1 164 ? 2.053 -0.309 5.988 1 84.25 164 MET A C 1
ATOM 1255 O O . MET A 1 164 ? 2.146 0.288 7.062 1 84.25 164 MET A O 1
ATOM 1259 N N . LEU A 1 165 ? 1.235 -1.272 5.801 1 86.25 165 LEU A N 1
ATOM 1260 C CA . LEU A 1 165 ? 0.339 -1.721 6.863 1 86.25 165 LEU A CA 1
ATOM 1261 C C . LEU A 1 165 ? 1.129 -2.293 8.039 1 86.25 165 LEU A C 1
ATOM 1263 O O . LEU A 1 165 ? 0.776 -2.068 9.195 1 86.25 165 LEU A O 1
ATOM 1267 N N . SER A 1 166 ? 2.16 -3.025 7.758 1 83.56 166 SER A N 1
ATOM 1268 C CA . SER A 1 166 ? 3.002 -3.582 8.812 1 83.56 166 SER A CA 1
ATOM 1269 C C . SER A 1 166 ? 3.629 -2.479 9.656 1 83.56 166 SER A C 1
ATOM 1271 O O . SER A 1 166 ? 3.754 -2.617 10.875 1 83.56 166 SER A O 1
ATOM 1273 N N . LEU A 1 167 ? 4.043 -1.458 9.047 1 75.5 167 LEU A N 1
ATOM 1274 C CA . LEU A 1 167 ? 4.594 -0.306 9.75 1 75.5 167 LEU A CA 1
ATOM 1275 C C . LEU A 1 167 ? 3.533 0.357 10.617 1 75.5 167 LEU A C 1
ATOM 1277 O O . LEU A 1 167 ? 3.795 0.692 11.773 1 75.5 167 LEU A O 1
ATOM 1281 N N . ALA A 1 168 ? 2.389 0.452 10.07 1 77 168 ALA A N 1
ATOM 1282 C CA . ALA A 1 168 ? 1.301 1.109 10.789 1 77 168 ALA A CA 1
ATOM 1283 C C . ALA A 1 168 ? 0.876 0.292 12.008 1 77 168 ALA A C 1
ATOM 1285 O O . ALA A 1 168 ? 0.535 0.853 13.055 1 77 168 ALA A O 1
ATOM 1286 N N . LEU A 1 169 ? 0.949 -0.978 11.852 1 79.06 169 LEU A N 1
ATOM 1287 C CA . LEU A 1 169 ? 0.501 -1.859 12.93 1 79.06 169 LEU A CA 1
ATOM 1288 C C . LEU A 1 169 ? 1.65 -2.189 13.875 1 79.06 169 LEU A C 1
ATOM 1290 O O . LEU A 1 169 ? 1.467 -2.926 14.844 1 79.06 169 LEU A O 1
ATOM 1294 N N . ALA A 1 170 ? 2.811 -1.653 13.625 1 71.75 170 ALA A N 1
ATOM 1295 C CA . ALA A 1 170 ? 4.012 -1.882 14.43 1 71.75 170 ALA A CA 1
ATOM 1296 C C . ALA A 1 170 ? 4.352 -3.369 14.492 1 71.75 170 ALA A C 1
ATOM 1298 O O . ALA A 1 170 ? 4.707 -3.883 15.555 1 71.75 170 ALA A O 1
ATOM 1299 N N . GLU A 1 171 ? 4.125 -4.062 13.461 1 72.81 171 GLU A N 1
ATOM 1300 C CA . GLU A 1 171 ? 4.352 -5.504 13.391 1 72.81 171 GLU A CA 1
ATOM 1301 C C . GLU A 1 171 ? 5.523 -5.836 12.469 1 72.81 171 GLU A C 1
ATOM 1303 O O . GLU A 1 171 ? 5.422 -6.719 11.617 1 72.81 171 GLU A O 1
ATOM 1308 N N . ARG A 1 172 ? 6.648 -5.238 12.703 1 70.44 172 ARG A N 1
ATOM 1309 C CA . ARG A 1 172 ? 7.777 -5.438 11.797 1 70.44 172 ARG A CA 1
ATOM 1310 C C . ARG A 1 172 ? 8.336 -6.852 11.922 1 70.44 172 ARG A C 1
ATOM 1312 O O . ARG A 1 172 ? 8.844 -7.41 10.945 1 70.44 172 ARG A O 1
ATOM 1319 N N . ASP A 1 173 ? 8.125 -7.414 13.031 1 75.62 173 ASP A N 1
ATOM 1320 C CA . ASP A 1 173 ? 8.656 -8.758 13.25 1 75.62 173 ASP A CA 1
ATOM 1321 C C . ASP A 1 173 ? 7.898 -9.789 12.422 1 75.62 173 ASP A C 1
ATOM 1323 O O . ASP A 1 173 ? 8.43 -10.859 12.117 1 75.62 173 ASP A O 1
ATOM 1327 N N . GLY A 1 174 ? 6.777 -9.391 12.039 1 86.88 174 GLY A N 1
ATOM 1328 C CA . GLY A 1 174 ? 5.945 -10.312 11.281 1 86.88 174 GLY A CA 1
ATOM 1329 C C . GLY A 1 174 ? 5.914 -10.008 9.797 1 86.88 174 GLY A C 1
ATOM 1330 O O . GLY A 1 174 ? 5.059 -10.516 9.07 1 86.88 174 GLY A O 1
ATOM 1331 N N . LEU A 1 175 ? 6.902 -9.211 9.352 1 90.31 175 LEU A N 1
ATOM 1332 C CA . LEU A 1 175 ? 6.836 -8.727 7.977 1 90.31 175 LEU A CA 1
ATOM 1333 C C . LEU A 1 175 ? 7.02 -9.875 6.988 1 90.31 175 LEU A C 1
ATOM 1335 O O . LEU A 1 175 ? 6.324 -9.938 5.973 1 90.31 175 LEU A O 1
ATOM 1339 N N . HIS A 1 176 ? 7.941 -10.836 7.324 1 92.56 176 HIS A N 1
ATOM 1340 C CA . HIS A 1 176 ? 8.125 -11.984 6.445 1 92.56 176 HIS A CA 1
ATOM 1341 C C . HIS A 1 176 ? 6.844 -12.797 6.328 1 92.56 176 HIS A C 1
ATOM 1343 O O . HIS A 1 176 ? 6.496 -13.266 5.238 1 92.56 176 HIS A O 1
ATOM 1349 N N . GLN A 1 177 ? 6.227 -12.922 7.441 1 92.62 177 GLN A N 1
ATOM 1350 C CA . GLN A 1 177 ? 4.977 -13.664 7.438 1 92.62 177 GLN A CA 1
ATOM 1351 C C . GLN A 1 177 ? 3.918 -12.969 6.59 1 92.62 177 GLN A C 1
ATOM 1353 O O . GLN A 1 177 ? 3.162 -13.617 5.867 1 92.62 177 GLN A O 1
ATOM 1358 N N . GLN A 1 178 ? 3.869 -11.688 6.664 1 93.31 178 GLN A N 1
ATOM 1359 C CA . GLN A 1 178 ? 2.895 -10.914 5.895 1 93.31 178 GLN A CA 1
ATOM 1360 C C . GLN A 1 178 ? 3.193 -10.992 4.402 1 93.31 178 GLN A C 1
ATOM 1362 O O . GLN A 1 178 ? 2.273 -11.078 3.584 1 93.31 178 GLN A O 1
ATOM 1367 N N . VAL A 1 179 ? 4.418 -10.953 4.062 1 95.75 179 VAL A N 1
ATOM 1368 C CA . VAL A 1 179 ? 4.824 -11.094 2.666 1 95.75 179 VAL A CA 1
ATOM 1369 C C . VAL A 1 179 ? 4.465 -12.484 2.158 1 95.75 179 VAL A C 1
ATOM 1371 O O . VAL A 1 179 ? 3.963 -12.633 1.042 1 95.75 179 VAL A O 1
ATOM 1374 N N . SER A 1 180 ? 4.695 -13.492 3 1 96.25 180 SER A N 1
ATOM 1375 C CA . SER A 1 180 ? 4.309 -14.852 2.635 1 96.25 180 SER A CA 1
ATOM 1376 C C . SER A 1 180 ? 2.805 -14.961 2.408 1 96.25 180 SER A C 1
ATOM 1378 O O . SER A 1 180 ? 2.357 -15.625 1.472 1 96.25 180 SER A O 1
ATOM 1380 N N . ALA A 1 181 ? 2.084 -14.305 3.287 1 94.94 181 ALA A N 1
ATOM 1381 C CA . ALA A 1 181 ? 0.629 -14.297 3.152 1 94.94 181 ALA A CA 1
ATOM 1382 C C . ALA A 1 181 ? 0.204 -13.617 1.853 1 94.94 181 ALA A C 1
ATOM 1384 O O . ALA A 1 181 ? -0.742 -14.062 1.196 1 94.94 181 ALA A O 1
ATOM 1385 N N . MET A 1 182 ? 0.842 -12.547 1.502 1 97 182 MET A N 1
ATOM 1386 C CA . MET A 1 182 ? 0.567 -11.875 0.237 1 97 182 MET A CA 1
ATOM 1387 C C . MET A 1 182 ? 0.769 -12.82 -0.94 1 97 182 MET A C 1
ATOM 1389 O O . MET A 1 182 ? -0.08 -12.898 -1.83 1 97 182 MET A O 1
ATOM 1393 N N . TRP A 1 183 ? 1.863 -13.547 -0.91 1 97.19 183 TRP A N 1
ATOM 1394 C CA . TRP A 1 183 ? 2.154 -14.461 -2.006 1 97.19 183 TRP A CA 1
ATOM 1395 C C . TRP A 1 183 ? 1.162 -15.617 -2.025 1 97.19 183 TRP A C 1
ATOM 1397 O O . TRP A 1 183 ? 0.776 -16.094 -3.096 1 97.19 183 TRP A O 1
ATOM 1407 N N . ALA A 1 184 ? 0.761 -16.094 -0.842 1 95.94 184 ALA A N 1
ATOM 1408 C CA . ALA A 1 184 ? -0.221 -17.172 -0.767 1 95.94 184 ALA A CA 1
ATOM 1409 C C . ALA A 1 184 ? -1.523 -16.781 -1.456 1 95.94 184 ALA A C 1
ATOM 1411 O O . ALA A 1 184 ? -2.199 -17.625 -2.049 1 95.94 184 ALA A O 1
ATOM 1412 N N . LEU A 1 185 ? -1.809 -15.547 -1.441 1 95.69 185 LEU A N 1
ATOM 1413 C CA . LEU A 1 185 ? -3.045 -15.07 -2.049 1 95.69 185 LEU A CA 1
ATOM 1414 C C . LEU A 1 185 ? -2.836 -14.75 -3.525 1 95.69 185 LEU A C 1
ATOM 1416 O O . LEU A 1 185 ? -3.734 -14.961 -4.344 1 95.69 185 LEU A O 1
ATOM 1420 N N . THR A 1 186 ? -1.674 -14.258 -3.91 1 97.06 186 THR A N 1
ATOM 1421 C CA . THR A 1 186 ? -1.495 -13.719 -5.254 1 97.06 186 THR A CA 1
ATOM 1422 C C . THR A 1 186 ? -0.951 -14.789 -6.195 1 97.06 186 THR A C 1
ATOM 1424 O O . THR A 1 186 ? -1.247 -14.781 -7.391 1 97.06 186 THR A O 1
ATOM 1427 N N . MET A 1 187 ? -0.192 -15.742 -5.715 1 97.19 187 MET A N 1
ATOM 1428 C CA . MET A 1 187 ? 0.533 -16.672 -6.574 1 97.19 187 MET A CA 1
ATOM 1429 C C . MET A 1 187 ? -0.432 -17.594 -7.316 1 97.19 187 MET A C 1
ATOM 1431 O O . MET A 1 187 ? -0.213 -17.922 -8.484 1 97.19 187 MET A O 1
ATOM 1435 N N . PRO A 1 188 ? -1.569 -18.031 -6.688 1 95.44 188 PRO A N 1
ATOM 1436 C CA . PRO A 1 188 ? -2.516 -18.875 -7.438 1 95.44 188 PRO A CA 1
ATOM 1437 C C . PRO A 1 188 ? -3.092 -18.156 -8.656 1 95.44 188 PRO A C 1
ATOM 1439 O O . PRO A 1 188 ? -3.496 -18.797 -9.625 1 95.44 188 PRO A O 1
ATOM 1442 N N . GLY A 1 189 ? -3.102 -16.812 -8.562 1 95.88 189 GLY A N 1
ATOM 1443 C CA . GLY A 1 189 ? -3.564 -16.047 -9.711 1 95.88 189 GLY A CA 1
ATOM 1444 C C . GLY A 1 189 ? -2.471 -15.766 -10.727 1 95.88 189 GLY A C 1
ATOM 1445 O O . GLY A 1 189 ? -2.754 -15.414 -11.867 1 95.88 189 GLY A O 1
ATOM 1446 N N . LEU A 1 190 ? -1.286 -15.945 -10.289 1 97.31 190 LEU A N 1
ATOM 1447 C CA . LEU A 1 190 ? -0.123 -15.625 -11.109 1 97.31 190 LEU A CA 1
ATOM 1448 C C . LEU A 1 190 ? 0.43 -16.875 -11.781 1 97.31 190 LEU A C 1
ATOM 1450 O O . LEU A 1 190 ? 0.668 -16.891 -12.992 1 97.31 190 LEU A O 1
ATOM 1454 N N . ALA A 1 191 ? 0.574 -17.922 -11.094 1 98 191 ALA A N 1
ATOM 1455 C CA . ALA A 1 191 ? 1.318 -19.109 -11.516 1 98 191 ALA A CA 1
ATOM 1456 C C . ALA A 1 191 ? 0.381 -20.188 -12.055 1 98 191 ALA A C 1
ATOM 1458 O O . ALA A 1 191 ? -0.712 -20.391 -11.523 1 98 191 ALA A O 1
ATOM 1459 N N . ARG A 1 192 ? 0.833 -20.922 -13 1 97.12 192 ARG A N 1
ATOM 1460 C CA . ARG A 1 192 ? 0.157 -22.172 -13.375 1 97.12 192 ARG A CA 1
ATOM 1461 C C . ARG A 1 192 ? 0.168 -23.156 -12.219 1 97.12 192 ARG A C 1
ATOM 1463 O O . ARG A 1 192 ? 1.126 -23.219 -11.445 1 97.12 192 ARG A O 1
ATOM 1470 N N . PRO A 1 193 ? -0.875 -23.922 -12.18 1 93.94 193 PRO A N 1
ATOM 1471 C CA . PRO A 1 193 ? -1.019 -24.828 -11.047 1 93.94 193 PRO A CA 1
ATOM 1472 C C . PRO A 1 193 ? 0.188 -25.75 -10.875 1 93.94 193 PRO A C 1
ATOM 1474 O O . PRO A 1 193 ? 0.628 -26 -9.75 1 93.94 193 PRO A O 1
ATOM 1477 N N . ALA A 1 194 ? 0.741 -26.25 -11.945 1 94.81 194 ALA A N 1
ATOM 1478 C CA . ALA A 1 194 ? 1.877 -27.172 -11.891 1 94.81 194 ALA A CA 1
ATOM 1479 C C . ALA A 1 194 ? 3.096 -26.5 -11.266 1 94.81 194 ALA A C 1
ATOM 1481 O O . ALA A 1 194 ? 3.912 -27.141 -10.617 1 94.81 194 ALA A O 1
ATOM 1482 N N . VAL A 1 195 ? 3.205 -25.234 -11.469 1 96.81 195 VAL A N 1
ATOM 1483 C CA . VAL A 1 195 ? 4.316 -24.453 -10.938 1 96.81 195 VAL A CA 1
ATOM 1484 C C . VAL A 1 195 ? 4.039 -24.078 -9.477 1 96.81 195 VAL A C 1
ATOM 1486 O O . VAL A 1 195 ? 4.918 -24.203 -8.625 1 96.81 195 VAL A O 1
ATOM 1489 N N . LEU A 1 196 ? 2.818 -23.703 -9.18 1 96.06 196 LEU A N 1
ATOM 1490 C CA . LEU A 1 196 ? 2.41 -23.234 -7.855 1 96.06 196 LEU A CA 1
ATOM 1491 C C . LEU A 1 196 ? 2.758 -24.266 -6.785 1 96.06 196 LEU A C 1
ATOM 1493 O O . LEU A 1 196 ? 3.273 -23.906 -5.723 1 96.06 196 LEU A O 1
ATOM 1497 N N . GLY A 1 197 ? 2.51 -25.484 -7.059 1 94.12 197 GLY A N 1
ATOM 1498 C CA . GLY A 1 197 ? 2.723 -26.547 -6.09 1 94.12 197 GLY A CA 1
ATOM 1499 C C . GLY A 1 197 ? 4.188 -26.781 -5.758 1 94.12 197 GLY A C 1
ATOM 1500 O O . GLY A 1 197 ? 4.512 -27.453 -4.781 1 94.12 197 GLY A O 1
ATOM 1501 N N . ARG A 1 198 ? 5.113 -26.125 -6.438 1 95.81 198 ARG A N 1
ATOM 1502 C CA . ARG A 1 198 ? 6.543 -26.375 -6.273 1 95.81 198 ARG A CA 1
ATOM 1503 C C . ARG A 1 198 ? 7.234 -25.156 -5.648 1 95.81 198 ARG A C 1
ATOM 1505 O O . ARG A 1 198 ? 8.445 -25.188 -5.414 1 95.81 198 ARG A O 1
ATOM 1512 N N . LEU A 1 199 ? 6.492 -24.125 -5.406 1 96.56 199 LEU A N 1
ATOM 1513 C CA . LEU A 1 199 ? 7.07 -22.875 -4.918 1 96.56 199 LEU A CA 1
ATOM 1514 C C . LEU A 1 199 ? 7.062 -22.828 -3.393 1 96.56 199 LEU A C 1
ATOM 1516 O O . LEU A 1 199 ? 6.105 -23.297 -2.762 1 96.56 199 LEU A O 1
ATOM 1520 N N . ARG A 1 200 ? 8.125 -22.312 -2.779 1 95.94 200 ARG A N 1
ATOM 1521 C CA . ARG A 1 200 ? 8.18 -21.938 -1.37 1 95.94 200 ARG A CA 1
ATOM 1522 C C . ARG A 1 200 ? 7.773 -20.469 -1.176 1 95.94 200 ARG A C 1
ATOM 1524 O O . ARG A 1 200 ? 8.477 -19.562 -1.625 1 95.94 200 ARG A O 1
ATOM 1531 N N . LEU A 1 201 ? 6.73 -20.297 -0.491 1 94.31 201 LEU A N 1
ATOM 1532 C CA . LEU A 1 201 ? 6.195 -18.938 -0.389 1 94.31 201 LEU A CA 1
ATOM 1533 C C . LEU A 1 201 ? 6.828 -18.188 0.781 1 94.31 201 LEU A C 1
ATOM 1535 O O . LEU A 1 201 ? 6.785 -16.953 0.832 1 94.31 201 LEU A O 1
ATOM 1539 N N . GLY A 1 202 ? 7.379 -18.922 1.708 1 91.88 202 GLY A N 1
ATOM 1540 C CA . GLY A 1 202 ? 8 -18.312 2.871 1 91.88 202 GLY A CA 1
ATOM 1541 C C . GLY A 1 202 ? 9.438 -17.891 2.627 1 91.88 202 GLY A C 1
ATOM 1542 O O . GLY A 1 202 ? 9.977 -18.109 1.539 1 91.88 202 GLY A O 1
ATOM 1543 N N . ALA A 1 203 ? 10.047 -17.219 3.641 1 89.62 203 ALA A N 1
ATOM 1544 C CA . ALA A 1 203 ? 11.438 -16.766 3.562 1 89.62 203 ALA A CA 1
ATOM 1545 C C . ALA A 1 203 ? 12.398 -17.953 3.465 1 89.62 203 ALA A C 1
ATOM 1547 O O . ALA A 1 203 ? 12.148 -19.016 4.055 1 89.62 203 ALA A O 1
ATOM 1548 N N . PRO A 1 204 ? 13.406 -17.75 2.641 1 80.12 204 PRO A N 1
ATOM 1549 C CA . PRO A 1 204 ? 14.398 -18.828 2.604 1 80.12 204 PRO A CA 1
ATOM 1550 C C . PRO A 1 204 ? 15.086 -19.047 3.951 1 80.12 204 PRO A C 1
ATOM 1552 O O . PRO A 1 204 ? 15.242 -18.094 4.73 1 80.12 204 PRO A O 1
ATOM 1555 N N . ARG A 1 205 ? 15.156 -20.328 4.441 1 68.12 205 ARG A N 1
ATOM 1556 C CA . ARG A 1 205 ? 15.867 -20.656 5.676 1 68.12 205 ARG A CA 1
ATOM 1557 C C . ARG A 1 205 ? 17.312 -20.203 5.617 1 68.12 205 ARG A C 1
ATOM 1559 O O . ARG A 1 205 ? 17.938 -20.203 4.547 1 68.12 205 ARG A O 1
ATOM 1566 N N . PRO A 1 206 ? 17.703 -19.281 6.652 1 57.03 206 PRO A N 1
ATOM 1567 C CA . PRO A 1 206 ? 19.125 -18.938 6.641 1 57.03 206 PRO A CA 1
ATOM 1568 C C . PRO A 1 206 ? 20.016 -20.125 6.332 1 57.03 206 PRO A C 1
ATOM 1570 O O . PRO A 1 206 ? 19.766 -21.234 6.824 1 57.03 206 PRO A O 1
ATOM 1573 N N . GLY A 1 207 ? 20.359 -20.391 5.273 1 46.28 207 GLY A N 1
ATOM 1574 C CA . GLY A 1 207 ? 21.312 -21.469 5.055 1 46.28 207 GLY A CA 1
ATOM 1575 C C . GLY A 1 207 ? 22.375 -21.547 6.133 1 46.28 207 GLY A C 1
ATOM 1576 O O . GLY A 1 207 ? 22.703 -20.547 6.762 1 46.28 207 GLY A O 1
ATOM 1577 N N . GLY A 1 208 ? 22.438 -22.688 6.844 1 37.44 208 GLY A N 1
ATOM 1578 C CA . GLY A 1 208 ? 23.594 -23.031 7.645 1 37.44 208 GLY A CA 1
ATOM 1579 C C . GLY A 1 208 ? 24.906 -22.578 7.031 1 37.44 208 GLY A C 1
ATOM 1580 O O . GLY A 1 208 ? 25.172 -22.828 5.852 1 37.44 208 GLY A O 1
ATOM 1581 N N . ALA A 1 209 ? 25.547 -21.406 7.297 1 40 209 ALA A N 1
ATOM 1582 C CA . ALA A 1 209 ? 27 -21.312 7.121 1 40 209 ALA A CA 1
ATOM 1583 C C . ALA A 1 209 ? 27.672 -22.656 7.328 1 40 209 ALA A C 1
ATOM 1585 O O . ALA A 1 209 ? 27.578 -23.25 8.398 1 40 209 ALA A O 1
ATOM 1586 N N . ALA A 1 210 ? 27.656 -23.391 6.379 1 32.69 210 ALA A N 1
ATOM 1587 C CA . ALA A 1 210 ? 28.625 -24.484 6.516 1 32.69 210 ALA A CA 1
ATOM 1588 C C . ALA A 1 210 ? 29.922 -23.984 7.156 1 32.69 210 ALA A C 1
ATOM 1590 O O . ALA A 1 210 ? 30.562 -23.078 6.641 1 32.69 210 ALA A O 1
ATOM 1591 N N . ARG A 1 211 ? 30.062 -24.016 8.453 1 32.25 211 ARG A N 1
ATOM 1592 C CA . ARG A 1 211 ? 31.406 -23.875 9.008 1 32.25 211 ARG A CA 1
ATOM 1593 C C . ARG A 1 211 ? 32.438 -24.609 8.148 1 32.25 211 ARG A C 1
ATOM 1595 O O . ARG A 1 211 ? 32.219 -25.766 7.77 1 32.25 211 ARG A O 1
ATOM 1602 N N . PRO A 1 212 ? 33.25 -23.641 7.449 1 32.06 212 PRO A N 1
ATOM 1603 C CA . PRO A 1 212 ? 34.375 -24.422 6.883 1 32.06 212 PRO A CA 1
ATOM 1604 C C . PRO A 1 212 ? 34.75 -25.609 7.742 1 32.06 212 PRO A C 1
ATOM 1606 O O . PRO A 1 212 ? 34.688 -25.531 8.977 1 32.06 212 PRO A O 1
ATOM 1609 N N . ARG A 1 213 ? 34.5 -26.75 7.266 1 25.5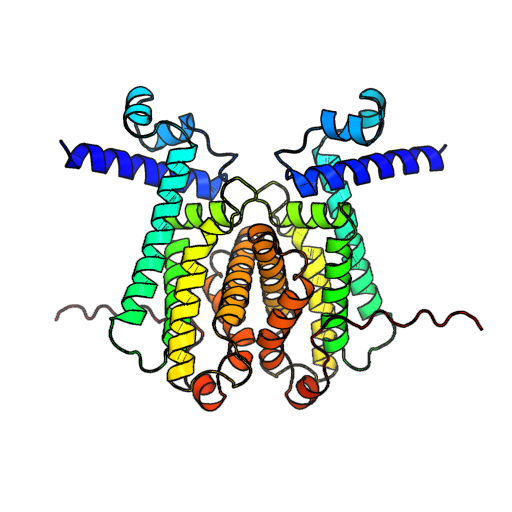3 213 ARG A N 1
ATOM 1610 C CA . ARG A 1 213 ? 35.406 -27.703 7.926 1 25.53 213 ARG A CA 1
ATOM 1611 C C . ARG A 1 213 ? 36.844 -27.219 7.906 1 25.53 213 ARG A C 1
ATOM 1613 O O . ARG A 1 213 ? 37.281 -26.594 6.941 1 25.53 213 ARG A O 1
ATOM 1620 N N . MET B 1 1 ? -30.188 26.984 14.133 1 55.38 1 MET B N 1
ATOM 1621 C CA . MET B 1 1 ? -28.891 27.266 14.742 1 55.38 1 MET B CA 1
ATOM 1622 C C . MET B 1 1 ? -27.984 26.031 14.656 1 55.38 1 MET B C 1
ATOM 1624 O O . MET B 1 1 ? -26.844 26.141 14.195 1 55.38 1 MET B O 1
ATOM 1628 N N . GLN B 1 2 ? -28.578 24.844 15 1 61.25 2 GLN B N 1
ATOM 1629 C CA . GLN B 1 2 ? -27.859 23.578 14.969 1 61.25 2 GLN B CA 1
ATOM 1630 C C . GLN B 1 2 ? -27.5 23.188 13.539 1 61.25 2 GLN B C 1
ATOM 1632 O O . GLN B 1 2 ? -26.391 22.75 13.273 1 61.25 2 GLN B O 1
ATOM 1637 N N . ASP B 1 3 ? -28.391 23.625 12.695 1 74.5 3 ASP B N 1
ATOM 1638 C CA . ASP B 1 3 ? -28.25 23.266 11.289 1 74.5 3 ASP B CA 1
ATOM 1639 C C . ASP B 1 3 ? -27.125 24.078 10.625 1 74.5 3 ASP B C 1
ATOM 1641 O O . ASP B 1 3 ? -26.344 23.516 9.852 1 74.5 3 ASP B O 1
ATOM 1645 N N . ARG B 1 4 ? -27.125 25.344 11.117 1 77.31 4 ARG B N 1
ATOM 1646 C CA . ARG B 1 4 ? -26.109 26.203 10.523 1 77.31 4 ARG B CA 1
ATOM 1647 C C . ARG B 1 4 ? -24.703 25.797 10.961 1 77.31 4 ARG B C 1
ATOM 1649 O O . ARG B 1 4 ? -23.766 25.812 10.164 1 77.31 4 ARG B O 1
ATOM 1656 N N . GLU B 1 5 ? -24.609 25.422 12.203 1 82.88 5 GLU B N 1
ATOM 1657 C CA . GLU B 1 5 ? -23.328 24.984 12.742 1 82.88 5 GLU B CA 1
ATOM 1658 C C . GLU B 1 5 ? -22.844 23.719 12.047 1 82.88 5 GLU B C 1
ATOM 1660 O O . GLU B 1 5 ? -21.672 23.594 11.711 1 82.88 5 GLU B O 1
ATOM 1665 N N . GLU B 1 6 ? -23.812 22.906 11.867 1 87.44 6 GLU B N 1
ATOM 1666 C CA . GLU B 1 6 ? -23.484 21.641 11.188 1 87.44 6 GLU B CA 1
ATOM 1667 C C . GLU B 1 6 ? -23.047 21.891 9.75 1 87.44 6 GLU B C 1
ATOM 1669 O O . GLU B 1 6 ? -22.141 21.234 9.242 1 87.44 6 GLU B O 1
ATOM 1674 N N . GLN B 1 7 ? -23.641 22.844 9.188 1 89.94 7 GLN B N 1
ATOM 1675 C CA . GLN B 1 7 ? -23.297 23.172 7.809 1 89.94 7 GLN B CA 1
ATOM 1676 C C . GLN B 1 7 ? -21.891 23.766 7.727 1 89.94 7 GLN B C 1
ATOM 1678 O O . GLN B 1 7 ? -21.141 23.469 6.785 1 89.94 7 GLN B O 1
ATOM 1683 N N . THR B 1 8 ? -21.594 24.594 8.703 1 91.56 8 THR B N 1
ATOM 1684 C CA . THR B 1 8 ? -20.266 25.188 8.734 1 91.56 8 THR B CA 1
ATOM 1685 C C . THR B 1 8 ? -19.203 24.109 8.945 1 91.56 8 THR B C 1
ATOM 1687 O O . THR B 1 8 ? -18.156 24.125 8.273 1 91.56 8 THR B O 1
ATOM 1690 N N . VAL B 1 9 ? -19.516 23.25 9.82 1 92.31 9 VAL B N 1
ATOM 1691 C CA . VAL B 1 9 ? -18.594 22.156 10.086 1 92.31 9 VAL B CA 1
ATOM 1692 C C . VAL B 1 9 ? -18.375 21.328 8.82 1 92.31 9 VAL B C 1
ATOM 1694 O O . VAL B 1 9 ? -17.234 21 8.477 1 92.31 9 VAL B O 1
ATOM 1697 N N . GLN B 1 10 ? -19.406 21.094 8.109 1 92.12 10 GLN B N 1
ATOM 1698 C CA . GLN B 1 10 ? -19.312 20.312 6.879 1 92.12 10 GLN B CA 1
ATOM 1699 C C . GLN B 1 10 ? -18.516 21.047 5.816 1 92.12 10 GLN B C 1
ATOM 1701 O O . GLN B 1 10 ? -17.719 20.438 5.086 1 92.12 10 GLN B O 1
ATOM 1706 N N . ARG B 1 11 ? -18.688 22.281 5.801 1 93.44 11 ARG B N 1
ATOM 1707 C CA . ARG B 1 11 ? -17.938 23.094 4.848 1 93.44 11 ARG B CA 1
ATOM 1708 C C . ARG B 1 11 ? -16.438 23.031 5.148 1 93.44 11 ARG B C 1
ATOM 1710 O O . ARG B 1 11 ? -15.617 22.953 4.234 1 93.44 11 ARG B O 1
ATOM 1717 N N . ILE B 1 12 ? -16.156 23.094 6.355 1 94.62 12 ILE B N 1
ATOM 1718 C CA . ILE B 1 12 ? -14.766 23.047 6.773 1 94.62 12 ILE B CA 1
ATOM 1719 C C . ILE B 1 12 ? -14.164 21.688 6.434 1 94.62 12 ILE B C 1
ATOM 1721 O O . ILE B 1 12 ? -13.062 21.609 5.879 1 94.62 12 ILE B O 1
ATOM 1725 N N . ILE B 1 13 ? -14.914 20.703 6.691 1 94.25 13 ILE B N 1
ATOM 1726 C CA . ILE B 1 13 ? -14.453 19.344 6.438 1 94.25 13 ILE B CA 1
ATOM 1727 C C . ILE B 1 13 ? -14.25 19.141 4.938 1 94.25 13 ILE B C 1
ATOM 1729 O O . ILE B 1 13 ? -13.242 18.562 4.512 1 94.25 13 ILE B O 1
ATOM 1733 N N . GLU B 1 14 ? -15.164 19.609 4.176 1 94.5 14 GLU B N 1
ATOM 1734 C CA . GLU B 1 14 ? -15.062 19.484 2.723 1 94.5 14 GLU B CA 1
ATOM 1735 C C . GLU B 1 14 ? -13.859 20.266 2.184 1 94.5 14 GLU B C 1
ATOM 1737 O O . GLU B 1 14 ? -13.117 19.75 1.341 1 94.5 14 GLU B O 1
ATOM 1742 N N . ALA B 1 15 ? -13.703 21.453 2.682 1 95.81 15 ALA B N 1
ATOM 1743 C CA . ALA B 1 15 ? -12.555 22.266 2.279 1 95.81 15 ALA B CA 1
ATOM 1744 C C . ALA B 1 15 ? -11.242 21.594 2.666 1 95.81 15 ALA B C 1
ATOM 1746 O O . ALA B 1 15 ? -10.32 21.516 1.856 1 95.81 15 ALA B O 1
ATOM 1747 N N . ALA B 1 16 ? -11.227 21.125 3.889 1 94.88 16 ALA B N 1
ATOM 1748 C CA . ALA B 1 16 ? -10.039 20.422 4.359 1 94.88 16 ALA B CA 1
ATOM 1749 C C . ALA B 1 16 ? -9.773 19.172 3.518 1 94.88 16 ALA B C 1
ATOM 1751 O O . ALA B 1 16 ? -8.625 18.875 3.188 1 94.88 16 ALA B O 1
ATOM 1752 N N . GLY B 1 17 ? -10.812 18.453 3.205 1 94.12 17 GLY B N 1
ATOM 1753 C CA . GLY B 1 17 ? -10.688 17.281 2.357 1 94.12 17 GLY B CA 1
ATOM 1754 C C . GLY B 1 17 ? -10.023 17.578 1.024 1 94.12 17 GLY B C 1
ATOM 1755 O O . GLY B 1 17 ? -9.117 16.844 0.603 1 94.12 17 GLY B O 1
ATOM 1756 N N . VAL B 1 18 ? -10.445 18.656 0.443 1 93.62 18 VAL B N 1
ATOM 1757 C CA . VAL B 1 18 ? -9.906 19.062 -0.851 1 93.62 18 VAL B CA 1
ATOM 1758 C C . VAL B 1 18 ? -8.422 19.375 -0.713 1 93.62 18 VAL B C 1
ATOM 1760 O O . VAL B 1 18 ? -7.602 18.891 -1.499 1 93.62 18 VAL B O 1
ATOM 1763 N N . ILE B 1 19 ? -8.07 20.062 0.281 1 93.5 19 ILE B N 1
ATOM 1764 C CA . ILE B 1 19 ? -6.707 20.547 0.455 1 93.5 19 ILE B CA 1
ATOM 1765 C C . ILE B 1 19 ? -5.797 19.406 0.878 1 93.5 19 ILE B C 1
ATOM 1767 O O . ILE B 1 19 ? -4.699 19.234 0.339 1 93.5 19 ILE B O 1
ATOM 1771 N N . ILE B 1 20 ? -6.254 18.594 1.74 1 89.56 20 ILE B N 1
ATOM 1772 C CA . ILE B 1 20 ? -5.449 17.484 2.248 1 89.56 20 ILE B CA 1
ATOM 1773 C C . ILE B 1 20 ? -5.277 16.438 1.158 1 89.56 20 ILE B C 1
ATOM 1775 O O . ILE B 1 20 ? -4.211 15.828 1.033 1 89.56 20 ILE B O 1
ATOM 1779 N N . ALA B 1 21 ? -6.285 16.203 0.434 1 86.81 21 ALA B N 1
ATOM 1780 C CA . ALA B 1 21 ? -6.172 15.258 -0.676 1 86.81 21 ALA B CA 1
ATOM 1781 C C . ALA B 1 21 ? -5.113 15.711 -1.677 1 86.81 21 ALA B C 1
ATOM 1783 O O . ALA B 1 21 ? -4.395 14.891 -2.248 1 86.81 21 ALA B O 1
ATOM 1784 N N . ARG B 1 22 ? -5.027 16.984 -1.846 1 84 22 ARG B N 1
ATOM 1785 C CA . ARG B 1 22 ? -4.121 17.547 -2.832 1 84 22 ARG B CA 1
ATOM 1786 C C . ARG B 1 22 ? -2.709 17.688 -2.268 1 84 22 ARG B C 1
ATOM 1788 O O . ARG B 1 22 ? -1.74 17.25 -2.896 1 84 22 ARG B O 1
ATOM 1795 N N . ASP B 1 23 ? -2.604 18.203 -0.996 1 83.19 23 ASP B N 1
ATOM 1796 C CA . ASP B 1 23 ? -1.312 18.641 -0.488 1 83.19 23 ASP B CA 1
ATOM 1797 C C . ASP B 1 23 ? -0.803 17.719 0.616 1 83.19 23 ASP B C 1
ATOM 1799 O O . ASP B 1 23 ? 0.342 17.844 1.057 1 83.19 23 ASP B O 1
ATOM 1803 N N . GLY B 1 24 ? -1.664 16.828 1.004 1 81 24 GLY B N 1
ATOM 1804 C CA . GLY B 1 24 ? -1.32 16.047 2.18 1 81 24 GLY B CA 1
ATOM 1805 C C . GLY B 1 24 ? -1.6 16.766 3.482 1 81 24 GLY B C 1
ATOM 1806 O O . GLY B 1 24 ? -1.905 17.953 3.482 1 81 24 GLY B O 1
ATOM 1807 N N . TYR B 1 25 ? -1.44 16.047 4.578 1 82.25 25 TYR B N 1
ATOM 1808 C CA . TYR B 1 25 ? -1.755 16.609 5.887 1 82.25 25 TYR B CA 1
ATOM 1809 C C . TYR B 1 25 ? -0.748 17.672 6.281 1 82.25 25 TYR B C 1
ATOM 1811 O O . TYR B 1 25 ? -1.128 18.75 6.766 1 82.25 25 TYR B O 1
ATOM 1819 N N . THR B 1 26 ? 0.453 17.359 6.113 1 78.06 26 THR B N 1
ATOM 1820 C CA . THR B 1 26 ? 1.513 18.297 6.484 1 78.06 26 THR B CA 1
ATOM 1821 C C . THR B 1 26 ? 1.468 19.547 5.605 1 78.06 26 THR B C 1
ATOM 1823 O O . THR B 1 26 ? 1.702 20.656 6.086 1 78.06 26 THR B O 1
ATOM 1826 N N . GLY B 1 27 ? 1.141 19.406 4.441 1 81.81 27 GLY B N 1
ATOM 1827 C CA . GLY B 1 27 ? 1.113 20.516 3.504 1 81.81 27 GLY B CA 1
ATOM 1828 C C . GLY B 1 27 ? -0.127 21.375 3.637 1 81.81 27 GLY B C 1
ATOM 1829 O O . GLY B 1 27 ? -0.139 22.531 3.193 1 81.81 27 GLY B O 1
ATOM 1830 N N . ALA B 1 28 ? -1.094 20.828 4.219 1 88.12 28 ALA B N 1
ATOM 1831 C CA . ALA B 1 28 ? -2.34 21.562 4.414 1 88.12 28 ALA B CA 1
ATOM 1832 C C . ALA B 1 28 ? -2.223 22.547 5.574 1 88.12 28 ALA B C 1
ATOM 1834 O O . ALA B 1 28 ? -1.709 22.188 6.641 1 88.12 28 ALA B O 1
ATOM 1835 N N . THR B 1 29 ? -2.697 23.766 5.297 1 92.19 29 THR B N 1
ATOM 1836 C CA . THR B 1 29 ? -2.633 24.766 6.355 1 92.19 29 THR B CA 1
ATOM 1837 C C . THR B 1 29 ? -4.031 25.234 6.738 1 92.19 29 THR B C 1
ATOM 1839 O O . THR B 1 29 ? -4.941 25.234 5.91 1 92.19 29 THR B O 1
ATOM 1842 N N . THR B 1 30 ? -4.098 25.656 7.988 1 94.44 30 THR B N 1
ATOM 1843 C CA . THR B 1 30 ? -5.383 26.109 8.508 1 94.44 30 THR B CA 1
ATOM 1844 C C . THR B 1 30 ? -5.863 27.344 7.746 1 94.44 30 THR B C 1
ATOM 1846 O O . THR B 1 30 ? -7.035 27.438 7.367 1 94.44 30 THR B O 1
ATOM 1849 N N . PRO B 1 31 ? -4.953 28.266 7.418 1 94.88 31 PRO B N 1
ATOM 1850 C CA . PRO B 1 31 ? -5.41 29.438 6.664 1 94.88 31 PRO B CA 1
ATOM 1851 C C . PRO B 1 31 ? -5.98 29.078 5.297 1 94.88 31 PRO B C 1
ATOM 1853 O O . PRO B 1 31 ? -6.988 29.641 4.871 1 94.88 31 PRO B O 1
ATOM 1856 N N . GLU B 1 32 ? -5.434 28.219 4.664 1 95.5 32 GLU B N 1
ATOM 1857 C CA . GLU B 1 32 ? -5.926 27.781 3.359 1 95.5 32 GLU B CA 1
ATOM 1858 C C . GLU B 1 32 ? -7.293 27.109 3.48 1 95.5 32 GLU B C 1
ATOM 1860 O O . GLU B 1 32 ? -8.172 27.312 2.645 1 95.5 32 GLU B O 1
ATOM 1865 N N . ILE B 1 33 ? -7.457 26.281 4.48 1 96 33 ILE B N 1
ATOM 1866 C CA . ILE B 1 33 ? -8.727 25.609 4.734 1 96 33 ILE B CA 1
ATOM 1867 C C . ILE B 1 33 ? -9.812 26.641 5.031 1 96 33 ILE B C 1
ATOM 1869 O O . ILE B 1 33 ? -10.922 26.562 4.496 1 96 33 ILE B O 1
ATOM 1873 N N . GLN B 1 34 ? -9.445 27.625 5.824 1 95.88 34 GLN B N 1
ATOM 1874 C CA . GLN B 1 34 ? -10.383 28.688 6.168 1 95.88 34 GLN B CA 1
ATOM 1875 C C . GLN B 1 34 ? -10.844 29.438 4.922 1 95.88 34 GLN B C 1
ATOM 1877 O O . GLN B 1 34 ? -12.039 29.688 4.75 1 95.88 34 GLN B O 1
ATOM 1882 N N . ARG B 1 35 ? -9.93 29.75 4.129 1 96.62 35 ARG B N 1
ATOM 1883 C CA . ARG B 1 35 ? -10.227 30.5 2.908 1 96.62 35 ARG B CA 1
ATOM 1884 C C . ARG B 1 35 ? -11.164 29.719 1.997 1 96.62 35 ARG B C 1
ATOM 1886 O O . ARG B 1 35 ? -12.172 30.234 1.538 1 96.62 35 ARG B O 1
ATOM 1893 N N . LEU B 1 36 ? -10.898 28.516 1.814 1 95.94 36 LEU B N 1
ATOM 1894 C CA . LEU B 1 36 ? -11.711 27.688 0.922 1 95.94 36 LEU B CA 1
ATOM 1895 C C . LEU B 1 36 ? -13.094 27.438 1.517 1 95.94 36 LEU B C 1
ATOM 1897 O O . LEU B 1 36 ? -14.086 27.375 0.787 1 95.94 36 LEU B O 1
ATOM 1901 N N . ALA B 1 37 ? -13.133 27.281 2.799 1 95.75 37 ALA B N 1
ATOM 1902 C CA . ALA B 1 37 ? -14.391 27.031 3.494 1 95.75 37 ALA B CA 1
ATOM 1903 C C . ALA B 1 37 ? -15.195 28.312 3.668 1 95.75 37 ALA B C 1
ATOM 1905 O O . ALA B 1 37 ? -16.359 28.266 4.066 1 95.75 37 ALA B O 1
ATOM 1906 N N . GLN B 1 38 ? -14.492 29.406 3.402 1 96 38 GLN B N 1
ATOM 1907 C CA . GLN B 1 38 ? -15.109 30.703 3.576 1 96 38 GLN B CA 1
ATOM 1908 C C . GLN B 1 38 ? -15.578 30.906 5.016 1 96 38 GLN B C 1
ATOM 1910 O O . GLN B 1 38 ? -16.719 31.281 5.258 1 96 38 GLN B O 1
ATOM 1915 N N . VAL B 1 39 ? -14.688 30.609 5.887 1 94.75 39 VAL B N 1
ATOM 1916 C CA . VAL B 1 39 ? -14.938 30.828 7.309 1 94.75 39 VAL B CA 1
ATOM 1917 C C . VAL B 1 39 ? -13.828 31.688 7.898 1 94.75 39 VAL B C 1
ATOM 1919 O O . VAL B 1 39 ? -12.672 31.609 7.469 1 94.75 39 VAL B O 1
ATOM 1922 N N . SER B 1 40 ? -14.266 32.531 8.828 1 93 40 SER B N 1
ATOM 1923 C CA . SER B 1 40 ? -13.281 33.344 9.523 1 93 40 SER B CA 1
ATOM 1924 C C . SER B 1 40 ? -12.438 32.5 10.477 1 93 40 SER B C 1
ATOM 1926 O O . SER B 1 40 ? -12.758 31.344 10.75 1 93 40 SER B O 1
ATOM 1928 N N . ARG B 1 41 ? -11.289 33.094 10.914 1 92.81 41 ARG B N 1
ATOM 1929 C CA . ARG B 1 41 ? -10.438 32.438 11.891 1 92.81 41 ARG B CA 1
ATOM 1930 C C . ARG B 1 41 ? -11.227 32.062 13.141 1 92.81 41 ARG B C 1
ATOM 1932 O O . ARG B 1 41 ? -11.164 30.922 13.602 1 92.81 41 ARG B O 1
ATOM 1939 N N . ASP B 1 42 ? -12 33.062 13.641 1 91.69 42 ASP B N 1
ATOM 1940 C CA . ASP B 1 42 ? -12.797 32.844 14.836 1 91.69 42 ASP B CA 1
ATOM 1941 C C . ASP B 1 42 ? -13.836 31.734 14.602 1 91.69 42 ASP B C 1
ATOM 1943 O O . ASP B 1 42 ? -14.055 30.875 15.461 1 91.69 42 ASP B O 1
ATOM 1947 N N . GLY B 1 43 ? -14.422 31.828 13.469 1 91.31 43 GLY B N 1
ATOM 1948 C CA . GLY B 1 43 ? -15.406 30.828 13.094 1 91.31 43 GLY B CA 1
ATOM 1949 C C . GLY B 1 43 ? -14.828 29.422 13.023 1 91.31 43 GLY B C 1
ATOM 1950 O O . GLY B 1 43 ? -15.477 28.453 13.43 1 91.31 43 GLY B O 1
ATOM 1951 N N . PHE B 1 44 ? -13.641 29.297 12.469 1 94 44 PHE B N 1
ATOM 1952 C CA . PHE B 1 44 ? -12.961 28.016 12.391 1 94 44 PHE B CA 1
ATOM 1953 C C . PHE B 1 44 ? -12.711 27.453 13.789 1 94 44 PHE B C 1
ATOM 1955 O O . PHE B 1 44 ? -13.047 26.297 14.07 1 94 44 PHE B O 1
ATOM 1962 N N . TYR B 1 45 ? -12.227 28.266 14.641 1 92.75 45 TYR B N 1
ATOM 1963 C CA . TYR B 1 45 ? -11.789 27.812 15.953 1 92.75 45 TYR B CA 1
ATOM 1964 C C . TYR B 1 45 ? -12.969 27.641 16.906 1 92.75 45 TYR B C 1
ATOM 1966 O O . TYR B 1 45 ? -12.836 27.031 17.969 1 92.75 45 TYR B O 1
ATOM 1974 N N . HIS B 1 46 ? -14.078 28.219 16.5 1 93.12 46 HIS B N 1
ATOM 1975 C CA . HIS B 1 46 ? -15.32 27.922 17.203 1 93.12 46 HIS B CA 1
ATOM 1976 C C . HIS B 1 46 ? -15.68 26.438 17.078 1 93.12 46 HIS B C 1
ATOM 1978 O O . HIS B 1 46 ? -16.25 25.859 18.016 1 93.12 46 HIS B O 1
ATOM 1984 N N . HIS B 1 47 ? -15.281 25.859 15.953 1 93.06 47 HIS B N 1
ATOM 1985 C CA . HIS B 1 47 ? -15.695 24.484 15.664 1 93.06 47 HIS B CA 1
ATOM 1986 C C . HIS B 1 47 ? -14.531 23.516 15.852 1 93.06 47 HIS B C 1
ATOM 1988 O O . HIS B 1 47 ? -14.742 22.359 16.266 1 93.06 47 HIS B O 1
ATOM 1994 N N . PHE B 1 48 ? -13.383 23.922 15.477 1 94.69 48 PHE B N 1
ATOM 1995 C CA . PHE B 1 48 ? -12.203 23.078 15.578 1 94.69 48 PHE B CA 1
ATOM 1996 C C . PHE B 1 48 ? -11.078 23.812 16.312 1 94.69 48 PHE B C 1
ATOM 1998 O O . PHE B 1 48 ? -10.68 24.891 15.906 1 94.69 48 PHE B O 1
ATOM 2005 N N . ASP B 1 49 ? -10.523 23.062 17.234 1 90.25 49 ASP B N 1
ATOM 2006 C CA . ASP B 1 49 ? -9.484 23.672 18.062 1 90.25 49 ASP B CA 1
ATOM 2007 C C . ASP B 1 49 ? -8.125 23.609 17.359 1 90.25 49 ASP B C 1
ATOM 2009 O O . ASP B 1 49 ? -7.199 24.344 17.734 1 90.25 49 ASP B O 1
ATOM 2013 N N . SER B 1 50 ? -8.047 22.703 16.469 1 89.38 50 SER B N 1
ATOM 2014 C CA . SER B 1 50 ? -6.754 22.5 15.828 1 89.38 50 SER B CA 1
ATOM 2015 C C . SER B 1 50 ? -6.906 21.797 14.477 1 89.38 50 SER B C 1
ATOM 2017 O O . SER B 1 50 ? -7.965 21.234 14.18 1 89.38 50 SER B O 1
ATOM 2019 N N . LYS B 1 51 ? -5.895 21.844 13.727 1 87.56 51 LYS B N 1
ATOM 2020 C CA . LYS B 1 51 ? -5.832 21.094 12.477 1 87.56 51 LYS B CA 1
ATOM 2021 C C . LYS B 1 51 ? -5.977 19.594 12.711 1 87.56 51 LYS B C 1
ATOM 2023 O O . LYS B 1 51 ? -6.555 18.891 11.891 1 87.56 51 LYS B O 1
ATOM 2028 N N . GLU B 1 52 ? -5.566 19.203 13.828 1 88.19 52 GLU B N 1
ATOM 2029 C CA . GLU B 1 52 ? -5.656 17.797 14.195 1 88.19 52 GLU B CA 1
ATOM 2030 C C . GLU B 1 52 ? -7.109 17.344 14.32 1 88.19 52 GLU B C 1
ATOM 2032 O O . GLU B 1 52 ? -7.465 16.234 13.906 1 88.19 52 GLU B O 1
ATOM 2037 N N . GLN B 1 53 ? -7.875 18.203 14.859 1 91.81 53 GLN B N 1
ATOM 2038 C CA . GLN B 1 53 ? -9.289 17.859 15.016 1 91.81 53 GLN B CA 1
ATOM 2039 C C . GLN B 1 53 ? -9.977 17.75 13.656 1 91.81 53 GLN B C 1
ATOM 2041 O O . GLN B 1 53 ? -10.906 16.969 13.484 1 91.81 53 GLN B O 1
ATOM 2046 N N . VAL B 1 54 ? -9.531 18.594 12.773 1 91.88 54 VAL B N 1
ATOM 2047 C CA . VAL B 1 54 ? -10.062 18.516 11.422 1 91.88 54 VAL B CA 1
ATOM 2048 C C . VAL B 1 54 ? -9.688 17.172 10.789 1 91.88 54 VAL B C 1
ATOM 2050 O O . VAL B 1 54 ? -10.531 16.516 10.18 1 91.88 54 VAL B O 1
ATOM 2053 N N . GLY B 1 55 ? -8.445 16.766 10.945 1 90.12 55 GLY B N 1
ATOM 2054 C CA . GLY B 1 55 ? -8 15.461 10.484 1 90.12 55 GLY B CA 1
ATOM 2055 C C . GLY B 1 55 ? -8.797 14.32 11.086 1 90.12 55 GLY B C 1
ATOM 2056 O O . GLY B 1 55 ? -9.172 13.383 10.375 1 90.12 55 GLY B O 1
ATOM 2057 N N . ASP B 1 56 ? -9.086 14.461 12.344 1 90.25 56 ASP B N 1
ATOM 2058 C CA . ASP B 1 56 ? -9.883 13.445 13.031 1 90.25 56 ASP B CA 1
ATOM 2059 C C . ASP B 1 56 ? -11.281 13.344 12.422 1 90.25 56 ASP B C 1
ATOM 2061 O O . ASP B 1 56 ? -11.812 12.242 12.266 1 90.25 56 ASP B O 1
ATOM 2065 N N . ALA B 1 57 ? -11.758 14.477 12.117 1 91.38 57 ALA B N 1
ATOM 2066 C CA . ALA B 1 57 ? -13.094 14.516 11.539 1 91.38 57 ALA B CA 1
ATOM 2067 C C . ALA B 1 57 ? -13.109 13.867 10.156 1 91.38 57 ALA B C 1
ATOM 2069 O O . ALA B 1 57 ? -14.062 13.18 9.789 1 91.38 57 ALA B O 1
ATOM 2070 N N . ILE B 1 58 ? -12.125 14.07 9.406 1 91.19 58 ILE B N 1
ATOM 2071 C CA . ILE B 1 58 ? -12 13.484 8.078 1 91.19 58 ILE B CA 1
ATOM 2072 C C . ILE B 1 58 ? -11.898 11.961 8.195 1 91.19 58 ILE B C 1
ATOM 2074 O O . ILE B 1 58 ? -12.578 11.234 7.469 1 91.19 58 ILE B O 1
ATOM 2078 N N . LEU B 1 59 ? -11.141 11.469 9.117 1 89.12 59 LEU B N 1
ATOM 2079 C CA . LEU B 1 59 ? -10.992 10.031 9.32 1 89.12 59 LEU B CA 1
ATOM 2080 C C . LEU B 1 59 ? -12.305 9.406 9.781 1 89.12 59 LEU B C 1
ATOM 2082 O O . LEU B 1 59 ? -12.609 8.258 9.445 1 89.12 59 LEU B O 1
ATOM 2086 N N . ALA B 1 60 ? -12.977 10.188 10.602 1 87.44 60 ALA B N 1
ATOM 2087 C CA . ALA B 1 60 ? -14.266 9.703 11.078 1 87.44 60 ALA B CA 1
ATOM 2088 C C . ALA B 1 60 ? -15.211 9.422 9.914 1 87.44 60 ALA B C 1
ATOM 2090 O O . ALA B 1 60 ? -16.016 8.492 9.977 1 87.44 60 ALA B O 1
ATOM 2091 N N . HIS B 1 61 ? -15.055 10.172 8.898 1 83.31 61 HIS B N 1
ATOM 2092 C CA . HIS B 1 61 ? -15.859 9.953 7.703 1 83.31 61 HIS B CA 1
ATOM 2093 C C . HIS B 1 61 ? -15.555 8.594 7.078 1 83.31 61 HIS B C 1
ATOM 2095 O O . HIS B 1 61 ? -16.469 7.867 6.68 1 83.31 61 HIS B O 1
ATOM 2101 N N . GLN B 1 62 ? -14.344 8.227 6.934 1 85.31 62 GLN B N 1
ATOM 2102 C CA . GLN B 1 62 ? -13.938 6.918 6.434 1 85.31 62 GLN B CA 1
ATOM 2103 C C . GLN B 1 62 ? -14.453 5.801 7.336 1 85.31 62 GLN B C 1
ATOM 2105 O O . GLN B 1 62 ? -14.953 4.781 6.852 1 85.31 62 GLN B O 1
ATOM 2110 N N . ASN B 1 63 ? -14.312 6.039 8.617 1 87.56 63 ASN B N 1
ATOM 2111 C CA . ASN B 1 63 ? -14.742 5.035 9.586 1 87.56 63 ASN B CA 1
ATOM 2112 C C . ASN B 1 63 ? -16.234 4.75 9.469 1 87.56 63 ASN B C 1
ATOM 2114 O O . ASN B 1 63 ? -16.672 3.604 9.625 1 87.56 63 ASN B O 1
ATOM 2118 N N . THR B 1 64 ? -16.906 5.816 9.25 1 87.44 64 THR B N 1
ATOM 2119 C CA . THR B 1 64 ? -18.344 5.652 9.094 1 87.44 64 THR B CA 1
ATOM 2120 C C . THR B 1 64 ? -18.672 4.73 7.926 1 87.44 64 THR B C 1
ATOM 2122 O O . THR B 1 64 ? -19.578 3.902 8.008 1 87.44 64 THR B O 1
ATOM 2125 N N . TYR B 1 65 ? -17.969 4.855 6.848 1 87.5 65 TYR B N 1
ATOM 2126 C CA . TYR B 1 65 ? -18.172 3.992 5.688 1 87.5 65 TYR B CA 1
ATOM 2127 C C . TYR B 1 65 ? -17.969 2.527 6.066 1 87.5 65 TYR B C 1
ATOM 2129 O O . TYR B 1 65 ? -18.844 1.69 5.785 1 87.5 65 TYR B O 1
ATOM 2137 N N . PHE B 1 66 ? -16.953 2.191 6.738 1 91.19 66 PHE B N 1
ATOM 2138 C CA . PHE B 1 66 ? -16.641 0.801 7.039 1 91.19 66 PHE B CA 1
ATOM 2139 C C . PHE B 1 66 ? -17.516 0.267 8.156 1 91.19 66 PHE B C 1
ATOM 2141 O O . PHE B 1 66 ? -17.812 -0.931 8.211 1 91.19 66 PHE B O 1
ATOM 2148 N N . GLN B 1 67 ? -17.953 1.175 9 1 90.19 67 GLN B N 1
ATOM 2149 C CA . GLN B 1 67 ? -18.953 0.766 9.977 1 90.19 67 GLN B CA 1
ATOM 2150 C C . GLN B 1 67 ? -20.25 0.321 9.289 1 90.19 67 GLN B C 1
ATOM 2152 O O . GLN B 1 67 ? -20.859 -0.676 9.688 1 90.19 67 GLN B O 1
ATOM 2157 N N . GLN B 1 68 ? -20.609 1.051 8.32 1 89.12 68 GLN B N 1
ATOM 2158 C CA . GLN B 1 68 ? -21.812 0.693 7.566 1 89.12 68 GLN B CA 1
ATOM 2159 C C . GLN B 1 68 ? -21.625 -0.639 6.844 1 89.12 68 GLN B C 1
ATOM 2161 O O . GLN B 1 68 ? -22.547 -1.452 6.785 1 89.12 68 GLN B O 1
ATOM 2166 N N . VAL B 1 69 ? -20.484 -0.853 6.301 1 87.31 69 VAL B N 1
ATOM 2167 C CA . VAL B 1 69 ? -20.172 -2.115 5.637 1 87.31 69 VAL B CA 1
ATOM 2168 C C . VAL B 1 69 ? -20.297 -3.266 6.633 1 87.31 69 VAL B C 1
ATOM 2170 O O . VAL B 1 69 ? -20.922 -4.285 6.34 1 87.31 69 VAL B O 1
ATOM 2173 N N . ALA B 1 70 ? -19.734 -3.115 7.785 1 89.12 70 ALA B N 1
ATOM 2174 C CA . ALA B 1 70 ? -19.781 -4.145 8.82 1 89.12 70 ALA B CA 1
ATOM 2175 C C . ALA B 1 70 ? -21.219 -4.41 9.266 1 89.12 70 ALA B C 1
ATOM 2177 O O . ALA B 1 70 ? -21.609 -5.562 9.445 1 89.12 70 ALA B O 1
ATOM 2178 N N . GLU B 1 71 ? -21.906 -3.33 9.398 1 89.69 71 GLU B N 1
ATOM 2179 C CA . GLU B 1 71 ? -23.297 -3.449 9.812 1 89.69 71 GLU B CA 1
ATOM 2180 C C . GLU B 1 71 ? -24.125 -4.176 8.758 1 89.69 71 GLU B C 1
ATOM 2182 O O . GLU B 1 71 ? -24.953 -5.027 9.086 1 89.69 71 GLU B O 1
ATOM 2187 N N . HIS B 1 72 ? -23.922 -3.816 7.539 1 88.12 72 HIS B N 1
ATOM 2188 C CA . HIS B 1 72 ? -24.641 -4.465 6.441 1 88.12 72 HIS B CA 1
ATOM 2189 C C . HIS B 1 72 ? -24.297 -5.945 6.359 1 88.12 72 HIS B C 1
ATOM 2191 O O . HIS B 1 72 ? -25.156 -6.773 6.051 1 88.12 72 HIS B O 1
ATOM 2197 N N . THR B 1 73 ? -23.078 -6.297 6.59 1 88.75 73 THR B N 1
ATOM 2198 C CA . THR B 1 73 ? -22.641 -7.688 6.574 1 88.75 73 THR B CA 1
ATOM 2199 C C . THR B 1 73 ? -23.312 -8.477 7.699 1 88.75 73 THR B C 1
ATOM 2201 O O . THR B 1 73 ? -23.703 -9.633 7.504 1 88.75 73 THR B O 1
ATOM 2204 N N . ALA B 1 74 ? -23.484 -7.859 8.812 1 89.25 74 ALA B N 1
ATOM 2205 C CA . ALA B 1 74 ? -24.016 -8.523 10 1 89.25 74 ALA B CA 1
ATOM 2206 C C . ALA B 1 74 ? -25.531 -8.656 9.922 1 89.25 74 ALA B C 1
ATOM 2208 O O . ALA B 1 74 ? -26.094 -9.672 10.336 1 89.25 74 ALA B O 1
ATOM 2209 N N . SER B 1 75 ? -26.141 -7.613 9.359 1 90.19 75 SER B N 1
ATOM 2210 C CA . SER B 1 75 ? -27.594 -7.574 9.547 1 90.19 75 SER B CA 1
ATOM 2211 C C . SER B 1 75 ? -28.312 -7.328 8.227 1 90.19 75 SER B C 1
ATOM 2213 O O . SER B 1 75 ? -29.547 -7.316 8.18 1 90.19 75 SER B O 1
ATOM 2215 N N . GLY B 1 76 ? -27.609 -7.113 7.195 1 88.94 76 GLY B N 1
ATOM 2216 C CA . GLY B 1 76 ? -28.219 -6.855 5.906 1 88.94 76 GLY B CA 1
ATOM 2217 C C . GLY B 1 76 ? -28.578 -8.117 5.152 1 88.94 76 GLY B C 1
ATOM 2218 O O . GLY B 1 76 ? -28.453 -9.227 5.684 1 88.94 76 GLY B O 1
ATOM 2219 N N . PRO B 1 77 ? -29.141 -7.91 3.979 1 90.75 77 PRO B N 1
ATOM 2220 C CA . PRO B 1 77 ? -29.438 -9.07 3.141 1 90.75 77 PRO B CA 1
ATOM 2221 C C . PRO B 1 77 ? -28.203 -9.906 2.816 1 90.75 77 PRO B C 1
ATOM 2223 O O . PRO B 1 77 ? -27.125 -9.359 2.615 1 90.75 77 PRO B O 1
ATOM 2226 N N . VAL B 1 78 ? -28.5 -11.148 2.842 1 92.62 78 VAL B N 1
ATOM 2227 C CA . VAL B 1 78 ? -27.406 -12.062 2.529 1 92.62 78 VAL B CA 1
ATOM 2228 C C . VAL B 1 78 ? -27.156 -12.078 1.022 1 92.62 78 VAL B C 1
ATOM 2230 O O . VAL B 1 78 ? -28.047 -12.375 0.239 1 92.62 78 VAL B O 1
ATOM 2233 N N . PRO B 1 79 ? -25.938 -11.719 0.601 1 94.25 79 PRO B N 1
ATOM 2234 C CA . PRO B 1 79 ? -25.625 -11.766 -0.83 1 94.25 79 PRO B CA 1
ATOM 2235 C C . PRO B 1 79 ? -25.516 -13.188 -1.365 1 94.25 79 PRO B C 1
ATOM 2237 O O . PRO B 1 79 ? -25.391 -14.133 -0.585 1 94.25 79 PRO B O 1
ATOM 2240 N N . GLN B 1 80 ? -25.672 -13.273 -2.713 1 94.81 80 GLN B N 1
ATOM 2241 C CA . GLN B 1 80 ? -25.453 -14.578 -3.326 1 94.81 80 GLN B CA 1
ATOM 2242 C C . GLN B 1 80 ? -24.062 -15.102 -3.016 1 94.81 80 GLN B C 1
ATOM 2244 O O . GLN B 1 80 ? -23.891 -16.281 -2.703 1 94.81 80 GLN B O 1
ATOM 2249 N N . PHE B 1 81 ? -23.047 -14.273 -3.111 1 96.81 81 PHE B N 1
ATOM 2250 C CA . PHE B 1 81 ? -21.672 -14.562 -2.73 1 96.81 81 PHE B CA 1
ATOM 2251 C C . PHE B 1 81 ? -21.109 -13.438 -1.874 1 96.81 81 PHE B C 1
ATOM 2253 O O . PHE B 1 81 ? -21.094 -12.273 -2.291 1 96.81 81 PHE B O 1
ATOM 2260 N N . TRP B 1 82 ? -20.625 -13.789 -0.711 1 97.25 82 TRP B N 1
ATOM 2261 C CA . TRP B 1 82 ? -19.969 -12.812 0.153 1 97.25 82 TRP B CA 1
ATOM 2262 C C . TRP B 1 82 ? -18.719 -12.25 -0.509 1 97.25 82 TRP B C 1
ATOM 2264 O O . TRP B 1 82 ? -18.406 -11.07 -0.356 1 97.25 82 TRP B O 1
ATOM 2274 N N . LEU B 1 83 ? -18.016 -13.07 -1.253 1 98.12 83 LEU B N 1
ATOM 2275 C CA . LEU B 1 83 ? -16.812 -12.609 -1.942 1 98.12 83 LEU B CA 1
ATOM 2276 C C . LEU B 1 83 ? -17.156 -11.617 -3.043 1 98.12 83 LEU B C 1
ATOM 2278 O O . LEU B 1 83 ? -16.391 -10.688 -3.316 1 98.12 83 LEU B O 1
ATOM 2282 N N . GLN B 1 84 ? -18.328 -11.781 -3.693 1 97.69 84 GLN B N 1
ATOM 2283 C CA . GLN B 1 84 ? -18.781 -10.758 -4.625 1 97.69 84 GLN B CA 1
ATOM 2284 C C . GLN B 1 84 ? -19.047 -9.438 -3.906 1 97.69 84 GLN B C 1
ATOM 2286 O O . GLN B 1 84 ? -18.734 -8.367 -4.422 1 97.69 84 GLN B O 1
ATOM 2291 N N . ALA B 1 85 ? -19.672 -9.555 -2.785 1 96.12 85 ALA B N 1
ATOM 2292 C CA . ALA B 1 85 ? -19.938 -8.367 -1.981 1 96.12 85 ALA B CA 1
ATOM 2293 C C . ALA B 1 85 ? -18.641 -7.641 -1.641 1 96.12 85 ALA B C 1
ATOM 2295 O O . ALA B 1 85 ? -18.578 -6.41 -1.675 1 96.12 85 ALA B O 1
ATOM 2296 N N . LEU B 1 86 ? -17.594 -8.375 -1.288 1 97.25 86 LEU B N 1
ATOM 2297 C CA . LEU B 1 86 ? -16.297 -7.797 -0.966 1 97.25 86 LEU B CA 1
ATOM 2298 C C . LEU B 1 86 ? -15.719 -7.043 -2.162 1 97.25 86 LEU B C 1
ATOM 2300 O O . LEU B 1 86 ? -15.234 -5.922 -2.02 1 97.25 86 LEU B O 1
ATOM 2304 N N . ILE B 1 87 ? -15.789 -7.637 -3.332 1 97.38 87 ILE B N 1
ATOM 2305 C CA . ILE B 1 87 ? -15.336 -6.992 -4.559 1 97.38 87 ILE B CA 1
ATOM 2306 C C . ILE B 1 87 ? -16.125 -5.711 -4.793 1 97.38 87 ILE B C 1
ATOM 2308 O O . ILE B 1 87 ? -15.562 -4.652 -5.066 1 97.38 87 ILE B O 1
ATOM 2312 N N . ASP B 1 88 ? -17.438 -5.797 -4.637 1 95.38 88 ASP B N 1
ATOM 2313 C CA . ASP B 1 88 ? -18.312 -4.652 -4.875 1 95.38 88 ASP B CA 1
ATOM 2314 C C . ASP B 1 88 ? -18.031 -3.527 -3.879 1 95.38 88 ASP B C 1
ATOM 2316 O O . ASP B 1 88 ? -18.031 -2.352 -4.25 1 95.38 88 ASP B O 1
ATOM 2320 N N . ILE B 1 89 ? -17.844 -3.879 -2.654 1 93.81 89 ILE B N 1
ATOM 2321 C CA . ILE B 1 89 ? -17.484 -2.912 -1.623 1 93.81 89 ILE B CA 1
ATOM 2322 C C . ILE B 1 89 ? -16.219 -2.168 -2.029 1 93.81 89 ILE B C 1
ATOM 2324 O O . ILE B 1 89 ? -16.141 -0.942 -1.915 1 93.81 89 ILE B O 1
ATOM 2328 N N . SER B 1 90 ? -15.18 -2.881 -2.514 1 95.62 90 SER B N 1
ATOM 2329 C CA . SER B 1 90 ? -13.922 -2.258 -2.902 1 95.62 90 SER B CA 1
ATOM 2330 C C . SER B 1 90 ? -14.117 -1.302 -4.074 1 95.62 90 SER B C 1
ATOM 2332 O O . SER B 1 90 ? -13.531 -0.219 -4.105 1 95.62 90 SER B O 1
ATOM 2334 N N . HIS B 1 91 ? -14.945 -1.67 -5.016 1 94.94 91 HIS B N 1
ATOM 2335 C CA . HIS B 1 91 ? -15.18 -0.805 -6.168 1 94.94 91 HIS B CA 1
ATOM 2336 C C . HIS B 1 91 ? -16.047 0.394 -5.785 1 94.94 91 HIS B C 1
ATOM 2338 O O . HIS B 1 91 ? -15.875 1.485 -6.332 1 94.94 91 HIS B O 1
ATOM 2344 N N . HIS B 1 92 ? -17.016 0.166 -4.914 1 91.94 92 HIS B N 1
ATOM 2345 C CA . HIS B 1 92 ? -17.797 1.292 -4.406 1 91.94 92 HIS B CA 1
ATOM 2346 C C . HIS B 1 92 ? -16.906 2.283 -3.666 1 91.94 92 HIS B C 1
ATOM 2348 O O . HIS B 1 92 ? -17.016 3.496 -3.861 1 91.94 92 HIS B O 1
ATOM 2354 N N . TYR B 1 93 ? -16.047 1.747 -2.871 1 92.94 93 TYR B N 1
ATOM 2355 C CA . TYR B 1 93 ? -15.07 2.588 -2.174 1 92.94 93 TYR B CA 1
ATOM 2356 C C . TYR B 1 93 ? -14.188 3.34 -3.16 1 92.94 93 TYR B C 1
ATOM 2358 O O . TYR B 1 93 ? -13.945 4.539 -3 1 92.94 93 TYR B O 1
ATOM 2366 N N . THR B 1 94 ? -13.742 2.641 -4.125 1 92.62 94 THR B N 1
ATOM 2367 C CA . THR B 1 94 ? -12.914 3.229 -5.172 1 92.62 94 THR B CA 1
ATOM 2368 C C . THR B 1 94 ? -13.656 4.367 -5.871 1 92.62 94 THR B C 1
ATOM 2370 O O . THR B 1 94 ? -13.086 5.426 -6.121 1 92.62 94 THR B O 1
ATOM 2373 N N . ALA B 1 95 ? -14.906 4.156 -6.184 1 90.12 95 ALA B N 1
ATOM 2374 C CA . ALA B 1 95 ? -15.719 5.215 -6.777 1 90.12 95 ALA B CA 1
ATOM 2375 C C . ALA B 1 95 ? -15.789 6.434 -5.863 1 90.12 95 ALA B C 1
ATOM 2377 O O . ALA B 1 95 ? -15.695 7.57 -6.328 1 90.12 95 ALA B O 1
ATOM 2378 N N . GLY B 1 96 ? -15.977 6.145 -4.609 1 88.19 96 GLY B N 1
ATOM 2379 C CA . GLY B 1 96 ? -15.961 7.223 -3.635 1 88.19 96 GLY B CA 1
ATOM 2380 C C . GLY B 1 96 ? -14.648 7.992 -3.619 1 88.19 96 GLY B C 1
ATOM 2381 O O . GLY B 1 96 ? -14.648 9.227 -3.539 1 88.19 96 GLY B O 1
ATOM 2382 N N . LEU B 1 97 ? -13.586 7.297 -3.719 1 87.12 97 LEU B N 1
ATOM 2383 C CA . LEU B 1 97 ? -12.273 7.93 -3.746 1 87.12 97 LEU B CA 1
ATOM 2384 C C . LEU B 1 97 ? -12.141 8.867 -4.945 1 87.12 97 LEU B C 1
ATOM 2386 O O . LEU B 1 97 ? -11.5 9.914 -4.852 1 87.12 97 LEU B O 1
ATOM 2390 N N . LEU B 1 98 ? -12.719 8.477 -6.012 1 85.88 98 LEU B N 1
ATOM 2391 C CA . LEU B 1 98 ? -12.609 9.258 -7.238 1 85.88 98 LEU B CA 1
ATOM 2392 C C . LEU B 1 98 ? -13.523 10.477 -7.199 1 85.88 98 LEU B C 1
ATOM 2394 O O . LEU B 1 98 ? -13.227 11.5 -7.82 1 85.88 98 LEU B O 1
ATOM 2398 N N . GLU B 1 99 ? -14.547 10.422 -6.383 1 86.88 99 GLU B N 1
ATOM 2399 C CA . GLU B 1 99 ? -15.586 11.445 -6.473 1 86.88 99 GLU B CA 1
ATOM 2400 C C . GLU B 1 99 ? -15.609 12.32 -5.223 1 86.88 99 GLU B C 1
ATOM 2402 O O . GLU B 1 99 ? -16.078 13.461 -5.262 1 86.88 99 GLU B O 1
ATOM 2407 N N . ASP B 1 100 ? -15.148 11.836 -4.082 1 89.81 100 ASP B N 1
ATOM 2408 C CA . ASP B 1 100 ? -15.289 12.5 -2.789 1 89.81 100 ASP B CA 1
ATOM 2409 C C . ASP B 1 100 ? -13.922 12.906 -2.23 1 89.81 100 ASP B C 1
ATOM 2411 O O . ASP B 1 100 ? -13.188 12.07 -1.702 1 89.81 100 ASP B O 1
ATOM 2415 N N . PRO B 1 101 ? -13.68 14.148 -2.234 1 89.31 101 PRO B N 1
ATOM 2416 C CA . PRO B 1 101 ? -12.367 14.594 -1.756 1 89.31 101 PRO B CA 1
ATOM 2417 C C . PRO B 1 101 ? -12.148 14.297 -0.275 1 89.31 101 PRO B C 1
ATOM 2419 O O . PRO B 1 101 ? -11.008 14.125 0.162 1 89.31 101 PRO B O 1
ATOM 2422 N N . VAL B 1 102 ? -13.234 14.25 0.461 1 91.38 102 VAL B N 1
ATOM 2423 C CA . VAL B 1 102 ? -13.086 13.969 1.885 1 91.38 102 VAL B CA 1
ATOM 2424 C C . VAL B 1 102 ? -12.625 12.531 2.08 1 91.38 102 VAL B C 1
ATOM 2426 O O . VAL B 1 102 ? -11.727 12.266 2.883 1 91.38 102 VAL B O 1
ATOM 2429 N N . LEU B 1 103 ? -13.148 11.633 1.308 1 89.25 103 LEU B N 1
ATOM 2430 C CA . LEU B 1 103 ? -12.719 10.242 1.384 1 89.25 103 LEU B CA 1
ATOM 2431 C C . LEU B 1 103 ? -11.281 10.094 0.89 1 89.25 103 LEU B C 1
ATOM 2433 O O . LEU B 1 103 ? -10.492 9.352 1.478 1 89.25 103 LEU B O 1
ATOM 2437 N N . ARG B 1 104 ? -10.961 10.812 -0.113 1 88.38 104 ARG B N 1
ATOM 2438 C CA . ARG B 1 104 ? -9.594 10.797 -0.616 1 88.38 104 ARG B CA 1
ATOM 2439 C C . ARG B 1 104 ? -8.617 11.297 0.44 1 88.38 104 ARG B C 1
ATOM 2441 O O . ARG B 1 104 ? -7.527 10.742 0.599 1 88.38 104 ARG B O 1
ATOM 2448 N N . ALA B 1 105 ? -9.078 12.312 1.106 1 89.38 105 ALA B N 1
ATOM 2449 C CA . ALA B 1 105 ? -8.25 12.859 2.174 1 89.38 105 ALA B CA 1
ATOM 2450 C C . ALA B 1 105 ? -8.078 11.852 3.307 1 89.38 105 ALA B C 1
ATOM 2452 O O . ALA B 1 105 ? -6.992 11.734 3.881 1 89.38 105 ALA B O 1
ATOM 2453 N N . ALA B 1 106 ? -9.109 11.148 3.574 1 87.31 106 ALA B N 1
ATOM 2454 C CA . ALA B 1 106 ? -9.047 10.148 4.633 1 87.31 106 ALA B CA 1
ATOM 2455 C C . ALA B 1 106 ? -8.031 9.055 4.297 1 87.31 106 ALA B C 1
ATOM 2457 O O . ALA B 1 106 ? -7.242 8.648 5.152 1 87.31 106 ALA B O 1
ATOM 2458 N N . VAL B 1 107 ? -8.008 8.656 3.088 1 83.25 107 VAL B N 1
ATOM 2459 C CA . VAL B 1 107 ? -7.066 7.641 2.629 1 83.25 107 VAL B CA 1
ATOM 2460 C C . VAL B 1 107 ? -5.641 8.188 2.689 1 83.25 107 VAL B C 1
ATOM 2462 O O . VAL B 1 107 ? -4.727 7.508 3.16 1 83.25 107 VAL B O 1
ATOM 2465 N N . ARG B 1 108 ? -5.531 9.375 2.27 1 81.31 108 ARG B N 1
ATOM 2466 C CA . ARG B 1 108 ? -4.215 10.008 2.311 1 81.31 108 ARG B CA 1
ATOM 2467 C C . ARG B 1 108 ? -3.686 10.078 3.738 1 81.31 108 ARG B C 1
ATOM 2469 O O . ARG B 1 108 ? -2.504 9.82 3.979 1 81.31 108 ARG B O 1
ATOM 2476 N N . LEU B 1 109 ? -4.551 10.398 4.625 1 82.19 109 LEU B N 1
ATOM 2477 C CA . LEU B 1 109 ? -4.172 10.477 6.031 1 82.19 109 LEU B CA 1
ATOM 2478 C C . LEU B 1 109 ? -3.693 9.125 6.543 1 82.19 109 LEU B C 1
ATOM 2480 O O . LEU B 1 109 ? -2.744 9.055 7.328 1 82.19 109 LEU B O 1
ATOM 2484 N N . SER B 1 110 ? -4.312 8.102 6.047 1 76.5 110 SER B N 1
ATOM 2485 C CA . SER B 1 110 ? -4.035 6.762 6.562 1 76.5 110 SER B CA 1
ATOM 2486 C C . SER B 1 110 ? -2.768 6.184 5.941 1 76.5 110 SER B C 1
ATOM 2488 O O . SER B 1 110 ? -2.139 5.293 6.516 1 76.5 110 SER B O 1
ATOM 2490 N N . ILE B 1 111 ? -2.434 6.617 4.781 1 71.81 111 ILE B N 1
ATOM 2491 C CA . ILE B 1 111 ? -1.299 6.02 4.082 1 71.81 111 ILE B CA 1
ATOM 2492 C C . ILE B 1 111 ? -0.057 6.887 4.281 1 71.81 111 ILE B C 1
ATOM 2494 O O . ILE B 1 111 ? 1.07 6.414 4.117 1 71.81 111 ILE B O 1
ATOM 2498 N N . GLU B 1 112 ? -0.222 8.164 4.695 1 67.12 112 GLU B N 1
ATOM 2499 C CA . GLU B 1 112 ? 0.905 9.07 4.906 1 67.12 112 GLU B CA 1
ATOM 2500 C C . GLU B 1 112 ? 1.491 8.906 6.305 1 67.12 112 GLU B C 1
ATOM 2502 O O . GLU B 1 112 ? 0.754 8.711 7.273 1 67.12 112 GLU B O 1
ATOM 2507 N N . PRO B 1 113 ? 2.82 8.844 6.23 1 61.5 113 PRO B N 1
ATOM 2508 C CA . PRO B 1 113 ? 3.428 8.875 7.562 1 61.5 113 PRO B CA 1
ATOM 2509 C C . PRO B 1 113 ? 2.969 10.07 8.391 1 61.5 113 PRO B C 1
ATOM 2511 O O . PRO B 1 113 ? 2.932 11.195 7.891 1 61.5 113 PRO B O 1
ATOM 2514 N N . GLY B 1 114 ? 2.59 9.805 9.555 1 67.31 114 GLY B N 1
ATOM 2515 C CA . GLY B 1 114 ? 2.072 10.844 10.43 1 67.31 114 GLY B CA 1
ATOM 2516 C C . GLY B 1 114 ? 1.208 10.297 11.555 1 67.31 114 GLY B C 1
ATOM 2517 O O . GLY B 1 114 ? 1.213 9.094 11.82 1 67.31 114 GLY B O 1
ATOM 2518 N N . PRO B 1 115 ? 0.653 11.195 12.117 1 71.25 115 PRO B N 1
ATOM 2519 C CA . PRO B 1 115 ? -0.092 10.82 13.32 1 71.25 115 PRO B CA 1
ATOM 2520 C C . PRO B 1 115 ? -1.257 9.875 13.023 1 71.25 115 PRO B C 1
ATOM 2522 O O . PRO B 1 115 ? -1.774 9.227 13.938 1 71.25 115 PRO B O 1
ATOM 2525 N N . TYR B 1 116 ? -1.517 9.789 11.766 1 76.31 116 TYR B N 1
ATOM 2526 C CA . TYR B 1 116 ? -2.711 9.008 11.469 1 76.31 116 TYR B CA 1
ATOM 2527 C C . TYR B 1 116 ? -2.342 7.652 10.883 1 76.31 116 TYR B C 1
ATOM 2529 O O . TYR B 1 116 ? -3.221 6.836 10.586 1 76.31 116 TYR B O 1
ATOM 2537 N N . GLN B 1 117 ? -1.13 7.406 10.586 1 73.19 117 GLN B N 1
ATOM 2538 C CA . GLN B 1 117 ? -0.703 6.074 10.172 1 73.19 117 GLN B CA 1
ATOM 2539 C C . GLN B 1 117 ? -0.566 5.141 11.367 1 73.19 117 GLN B C 1
ATOM 2541 O O . GLN B 1 117 ? 0.547 4.809 11.781 1 73.19 117 GLN B O 1
ATOM 2546 N N . THR B 1 118 ? -1.701 4.754 11.875 1 78.75 118 THR B N 1
ATOM 2547 C CA . THR B 1 118 ? -1.776 3.971 13.102 1 78.75 118 THR B CA 1
ATOM 2548 C C . THR B 1 118 ? -2.713 2.779 12.93 1 78.75 118 THR B C 1
ATOM 2550 O O . THR B 1 118 ? -3.453 2.703 11.945 1 78.75 118 THR B O 1
ATOM 2553 N N . ALA B 1 119 ? -2.596 1.933 13.914 1 81.5 119 ALA B N 1
ATOM 2554 C CA . ALA B 1 119 ? -3.479 0.771 13.938 1 81.5 119 ALA B CA 1
ATOM 2555 C C . ALA B 1 119 ? -4.941 1.195 13.984 1 81.5 119 ALA B C 1
ATOM 2557 O O . ALA B 1 119 ? -5.805 0.544 13.391 1 81.5 119 ALA B O 1
ATOM 2558 N N . GLU B 1 120 ? -5.145 2.305 14.562 1 82.69 120 GLU B N 1
ATOM 2559 C CA . GLU B 1 120 ? -6.512 2.787 14.727 1 82.69 120 GLU B CA 1
ATOM 2560 C C . GLU B 1 120 ? -7.117 3.188 13.383 1 82.69 120 GLU B C 1
ATOM 2562 O O . GLU B 1 120 ? -8.305 2.959 13.133 1 82.69 120 GLU B O 1
ATOM 2567 N N . SER B 1 121 ? -6.352 3.771 12.562 1 83.94 121 SER B N 1
ATOM 2568 C CA . SER B 1 121 ? -6.824 4.211 11.25 1 83.94 121 SER B CA 1
ATOM 2569 C C . SER B 1 121 ? -7.227 3.027 10.383 1 83.94 121 SER B C 1
ATOM 2571 O O . SER B 1 121 ? -8.078 3.16 9.5 1 83.94 121 SER B O 1
ATOM 2573 N N . TYR B 1 122 ? -6.668 1.818 10.734 1 88.94 122 TYR B N 1
ATOM 2574 C CA . TYR B 1 122 ? -6.93 0.647 9.898 1 88.94 122 TYR B CA 1
ATOM 2575 C C . TYR B 1 122 ? -7.961 -0.266 10.555 1 88.94 122 TYR B C 1
ATOM 2577 O O . TYR B 1 122 ? -8.406 -1.244 9.953 1 88.94 122 TYR B O 1
ATOM 2585 N N . ALA B 1 123 ? -8.375 0.067 11.742 1 89.19 123 ALA B N 1
ATOM 2586 C CA . ALA B 1 123 ? -9.305 -0.798 12.469 1 89.19 123 ALA B CA 1
ATOM 2587 C C . ALA B 1 123 ? -10.617 -0.967 11.703 1 89.19 123 ALA B C 1
ATOM 2589 O O . ALA B 1 123 ? -11.164 -2.068 11.641 1 89.19 123 ALA B O 1
ATOM 2590 N N . GLY B 1 124 ? -11.07 0.104 11.133 1 89.62 124 GLY B N 1
ATOM 2591 C CA . GLY B 1 124 ? -12.32 0.068 10.391 1 89.62 124 GLY B CA 1
ATOM 2592 C C . GLY B 1 124 ? -12.273 -0.867 9.195 1 89.62 124 GLY B C 1
ATOM 2593 O O . GLY B 1 124 ? -13.008 -1.86 9.156 1 89.62 124 GLY B O 1
ATOM 2594 N N . PRO B 1 125 ? -11.383 -0.559 8.25 1 92.38 125 PRO B N 1
ATOM 2595 C CA . PRO B 1 125 ? -11.289 -1.426 7.07 1 92.38 125 PRO B CA 1
ATOM 2596 C C . PRO B 1 125 ? -10.938 -2.869 7.426 1 92.38 125 PRO B C 1
ATOM 2598 O O . PRO B 1 125 ? -11.516 -3.805 6.871 1 92.38 125 PRO B O 1
ATOM 2601 N N . LEU B 1 126 ? -10.055 -3.109 8.336 1 93.62 126 LEU B N 1
ATOM 2602 C CA . LEU B 1 126 ? -9.656 -4.457 8.719 1 93.62 126 LEU B CA 1
ATOM 2603 C C . LEU B 1 126 ? -10.836 -5.227 9.305 1 93.62 126 LEU B C 1
ATOM 2605 O O . LEU B 1 126 ? -11.086 -6.375 8.93 1 93.62 126 LEU B O 1
ATOM 2609 N N . GLY B 1 127 ? -11.539 -4.547 10.188 1 94 127 GLY B N 1
ATOM 2610 C CA . GLY B 1 127 ? -12.695 -5.188 10.797 1 94 127 GLY B CA 1
ATOM 2611 C C . GLY B 1 127 ? -13.797 -5.508 9.797 1 94 127 GLY B C 1
ATOM 2612 O O . GLY B 1 127 ? -14.367 -6.598 9.828 1 94 127 GLY B O 1
ATOM 2613 N N . ALA B 1 128 ? -14.078 -4.598 8.953 1 95 128 ALA B N 1
ATOM 2614 C CA . ALA B 1 128 ? -15.141 -4.781 7.965 1 95 128 ALA B CA 1
ATOM 2615 C C . ALA B 1 128 ? -14.805 -5.922 7.008 1 95 128 ALA B C 1
ATOM 2617 O O . ALA B 1 128 ? -15.648 -6.781 6.742 1 95 128 ALA B O 1
ATOM 2618 N N . VAL B 1 129 ? -13.633 -5.965 6.496 1 96.81 129 VAL B N 1
ATOM 2619 C CA . VAL B 1 129 ? -13.211 -6.992 5.551 1 96.81 129 VAL B CA 1
ATOM 2620 C C . VAL B 1 129 ? -13.188 -8.352 6.246 1 96.81 129 VAL B C 1
ATOM 2622 O O . VAL B 1 129 ? -13.609 -9.359 5.672 1 96.81 129 VAL B O 1
ATOM 2625 N N . ALA B 1 130 ? -12.688 -8.352 7.473 1 96.81 130 ALA B N 1
ATOM 2626 C CA . ALA B 1 130 ? -12.68 -9.602 8.227 1 96.81 130 ALA B CA 1
ATOM 2627 C C . ALA B 1 130 ? -14.086 -10.148 8.406 1 96.81 130 ALA B C 1
ATOM 2629 O O . ALA B 1 130 ? -14.312 -11.352 8.281 1 96.81 130 ALA B O 1
ATOM 2630 N N . ALA B 1 131 ? -14.984 -9.297 8.703 1 96.25 131 ALA B N 1
ATOM 2631 C CA . ALA B 1 131 ? -16.375 -9.711 8.891 1 96.25 131 ALA B CA 1
ATOM 2632 C C . ALA B 1 131 ? -16.938 -10.352 7.629 1 96.25 131 ALA B C 1
ATOM 2634 O O . ALA B 1 131 ? -17.594 -11.398 7.691 1 96.25 131 ALA B O 1
ATOM 2635 N N . VAL B 1 132 ? -16.703 -9.758 6.496 1 97.12 132 VAL B N 1
ATOM 2636 C CA . VAL B 1 132 ? -17.172 -10.297 5.227 1 97.12 132 VAL B CA 1
ATOM 2637 C C . VAL B 1 132 ? -16.516 -11.648 4.965 1 97.12 132 VAL B C 1
ATOM 2639 O O . VAL B 1 132 ? -17.188 -12.602 4.551 1 97.12 132 VAL B O 1
ATOM 2642 N N . LEU B 1 133 ? -15.234 -11.781 5.238 1 97.88 133 LEU B N 1
ATOM 2643 C CA . LEU B 1 133 ? -14.508 -13.016 4.973 1 97.88 133 LEU B CA 1
ATOM 2644 C C . LEU B 1 133 ? -14.953 -14.133 5.91 1 97.88 133 LEU B C 1
ATOM 2646 O O . LEU B 1 133 ? -14.977 -15.305 5.527 1 97.88 133 LEU B O 1
ATOM 2650 N N . GLU B 1 134 ? -15.273 -13.75 7.125 1 97.06 134 GLU B N 1
ATOM 2651 C CA . GLU B 1 134 ? -15.82 -14.742 8.047 1 97.06 134 GLU B CA 1
ATOM 2652 C C . GLU B 1 134 ? -17.156 -15.297 7.531 1 97.06 134 GLU B C 1
ATOM 2654 O O . GLU B 1 134 ? -17.391 -16.5 7.609 1 97.06 134 GLU B O 1
ATOM 2659 N N . SER B 1 135 ? -17.953 -14.445 7.07 1 97.06 135 SER B N 1
ATOM 2660 C CA . SER B 1 135 ? -19.219 -14.875 6.473 1 97.06 135 SER B CA 1
ATOM 2661 C C . SER B 1 135 ? -18.969 -15.742 5.242 1 97.06 135 SER B C 1
ATOM 2663 O O . SER B 1 135 ? -19.672 -16.734 5.031 1 97.06 135 SER B O 1
ATOM 2665 N N . ALA B 1 136 ? -18.016 -15.383 4.422 1 97.88 136 ALA B N 1
ATOM 2666 C CA . ALA B 1 136 ? -17.656 -16.172 3.25 1 97.88 136 ALA B CA 1
ATOM 2667 C C . ALA B 1 136 ? -17.188 -17.562 3.654 1 97.88 136 ALA B C 1
ATOM 2669 O O . ALA B 1 136 ? -17.5 -18.547 2.979 1 97.88 136 ALA B O 1
ATOM 2670 N N . ARG B 1 137 ? -16.422 -17.594 4.738 1 97.69 137 ARG B N 1
ATOM 2671 C CA . ARG B 1 137 ? -15.977 -18.891 5.262 1 97.69 137 ARG B CA 1
ATOM 2672 C C . ARG B 1 137 ? -17.172 -19.75 5.684 1 97.69 137 ARG B C 1
ATOM 2674 O O . ARG B 1 137 ? -17.25 -20.922 5.348 1 97.69 137 ARG B O 1
ATOM 2681 N N . ALA B 1 138 ? -18.047 -19.156 6.438 1 96.62 138 ALA B N 1
ATOM 2682 C CA . ALA B 1 138 ? -19.234 -19.859 6.906 1 96.62 138 ALA B CA 1
ATOM 2683 C C . ALA B 1 138 ? -20.078 -20.359 5.734 1 96.62 138 ALA B C 1
ATOM 2685 O O . ALA B 1 138 ? -20.703 -21.422 5.824 1 96.62 138 ALA B O 1
ATOM 2686 N N . ALA B 1 139 ? -20.016 -19.703 4.605 1 96.94 139 ALA B N 1
ATOM 2687 C CA . ALA B 1 139 ? -20.797 -20.062 3.416 1 96.94 139 ALA B CA 1
ATOM 2688 C C . ALA B 1 139 ? -20.016 -21.031 2.539 1 96.94 139 ALA B C 1
ATOM 2690 O O . ALA B 1 139 ? -20.484 -21.422 1.467 1 96.94 139 ALA B O 1
ATOM 2691 N N . GLY B 1 140 ? -18.797 -21.328 2.936 1 97.44 140 GLY B N 1
ATOM 2692 C CA . GLY B 1 140 ? -18 -22.297 2.205 1 97.44 140 GLY B CA 1
ATOM 2693 C C . GLY B 1 140 ? -17.375 -21.734 0.945 1 97.44 140 GLY B C 1
ATOM 2694 O O . GLY B 1 140 ? -17.109 -22.469 -0.007 1 97.44 140 GLY B O 1
ATOM 2695 N N . GLU B 1 141 ? -17.156 -20.453 0.896 1 98.25 141 GLU B N 1
ATOM 2696 C CA . GLU B 1 141 ? -16.656 -19.812 -0.317 1 98.25 141 GLU B CA 1
ATOM 2697 C C . GLU B 1 141 ? -15.133 -19.781 -0.334 1 98.25 141 GLU B C 1
ATOM 2699 O O . GLU B 1 141 ? -14.523 -19.672 -1.399 1 98.25 141 GLU B O 1
ATOM 2704 N N . LEU B 1 142 ? -14.523 -19.812 0.836 1 98.12 142 LEU B N 1
ATOM 2705 C CA . LEU B 1 142 ? -13.086 -19.609 0.938 1 98.12 142 LEU B CA 1
ATOM 2706 C C . LEU B 1 142 ? -12.336 -20.922 0.793 1 98.12 142 LEU B C 1
ATOM 2708 O O . LEU B 1 142 ? -12.844 -21.984 1.192 1 98.12 142 LEU B O 1
ATOM 2712 N N . GLN B 1 143 ? -11.109 -20.812 0.217 1 96.25 143 GLN B N 1
ATOM 2713 C CA . GLN B 1 143 ? -10.195 -21.953 0.283 1 96.25 143 GLN B CA 1
ATOM 2714 C C . GLN B 1 143 ? -9.953 -22.375 1.728 1 96.25 143 GLN B C 1
ATOM 2716 O O . GLN B 1 143 ? -9.984 -21.547 2.639 1 96.25 143 GLN B O 1
ATOM 2721 N N . ASP B 1 144 ? -9.547 -23.625 1.99 1 93.25 144 ASP B N 1
ATOM 2722 C CA . ASP B 1 144 ? -9.438 -24.203 3.32 1 93.25 144 AS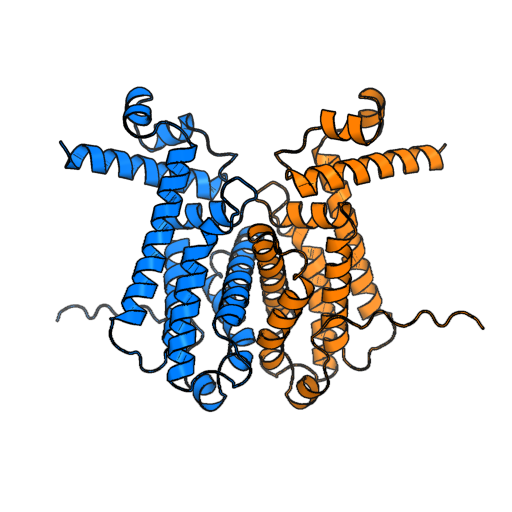P B CA 1
ATOM 2723 C C . ASP B 1 144 ? -8.328 -23.531 4.125 1 93.25 144 ASP B C 1
ATOM 2725 O O . ASP B 1 144 ? -8.438 -23.391 5.344 1 93.25 144 ASP B O 1
ATOM 2729 N N . HIS B 1 145 ? -7.352 -23.094 3.43 1 89.69 145 HIS B N 1
ATOM 2730 C CA . HIS B 1 145 ? -6.172 -22.594 4.125 1 89.69 145 HIS B CA 1
ATOM 2731 C C . HIS B 1 145 ? -6.34 -21.125 4.512 1 89.69 145 HIS B C 1
ATOM 2733 O O . HIS B 1 145 ? -5.496 -20.562 5.215 1 89.69 145 HIS B O 1
ATOM 2739 N N . VAL B 1 146 ? -7.422 -20.516 4.113 1 95.5 146 VAL B N 1
ATOM 2740 C CA . VAL B 1 146 ? -7.57 -19.078 4.289 1 95.5 146 VAL B CA 1
ATOM 2741 C C . VAL B 1 146 ? -8.125 -18.781 5.68 1 95.5 146 VAL B C 1
ATOM 2743 O O . VAL B 1 146 ? -9.18 -19.297 6.055 1 95.5 146 VAL B O 1
ATOM 2746 N N . GLU B 1 147 ? -7.375 -18.031 6.445 1 96.56 147 GLU B N 1
ATOM 2747 C CA . GLU B 1 147 ? -7.84 -17.484 7.719 1 96.56 147 GLU B CA 1
ATOM 2748 C C . GLU B 1 147 ? -8.344 -16.047 7.559 1 96.56 147 GLU B C 1
ATOM 2750 O O . GLU B 1 147 ? -7.586 -15.156 7.176 1 96.56 147 GLU B O 1
ATOM 2755 N N . PRO B 1 148 ? -9.586 -15.82 7.914 1 97.25 148 PRO B N 1
ATOM 2756 C CA . PRO B 1 148 ? -10.242 -14.547 7.582 1 97.25 148 PRO B CA 1
ATOM 2757 C C . PRO B 1 148 ? -9.484 -13.336 8.117 1 97.25 148 PRO B C 1
ATOM 2759 O O . PRO B 1 148 ? -9.273 -12.367 7.383 1 97.25 148 PRO B O 1
ATOM 2762 N N . VAL B 1 149 ? -9.055 -13.359 9.336 1 95.38 149 VAL B N 1
ATOM 2763 C CA . VAL B 1 149 ? -8.391 -12.203 9.938 1 95.38 149 VAL B CA 1
ATOM 2764 C C . VAL B 1 149 ? -7.055 -11.953 9.234 1 95.38 149 VAL B C 1
ATOM 2766 O O . VAL B 1 149 ? -6.738 -10.82 8.875 1 95.38 149 VAL B O 1
ATOM 2769 N N . GLU B 1 150 ? -6.305 -12.961 8.977 1 94 150 GLU B N 1
ATOM 2770 C CA . GLU B 1 150 ? -5.035 -12.828 8.266 1 94 150 GLU B CA 1
ATOM 2771 C C . GLU B 1 150 ? -5.258 -12.359 6.828 1 94 150 GLU B C 1
ATOM 2773 O O . GLU B 1 150 ? -4.535 -11.492 6.332 1 94 150 GLU B O 1
ATOM 2778 N N . ALA B 1 151 ? -6.23 -12.961 6.219 1 97.19 151 ALA B N 1
ATOM 2779 C CA . ALA B 1 151 ? -6.543 -12.586 4.84 1 97.19 151 ALA B CA 1
ATOM 2780 C C . ALA B 1 151 ? -6.984 -11.125 4.762 1 97.19 151 ALA B C 1
ATOM 2782 O O . ALA B 1 151 ? -6.672 -10.43 3.791 1 97.19 151 ALA B O 1
ATOM 2783 N N . SER B 1 152 ? -7.75 -10.68 5.77 1 97.19 152 SER B N 1
ATOM 2784 C CA . SER B 1 152 ? -8.195 -9.289 5.789 1 97.19 152 SER B CA 1
ATOM 2785 C C . SER B 1 152 ? -7.004 -8.336 5.824 1 97.19 152 SER B C 1
ATOM 2787 O O . SER B 1 152 ? -7 -7.316 5.125 1 97.19 152 SER B O 1
ATOM 2789 N N . ARG B 1 153 ? -6.008 -8.672 6.602 1 94.69 153 ARG B N 1
ATOM 2790 C CA . ARG B 1 153 ? -4.805 -7.848 6.676 1 94.69 153 ARG B CA 1
ATOM 2791 C C . ARG B 1 153 ? -4.105 -7.773 5.32 1 94.69 153 ARG B C 1
ATOM 2793 O O . ARG B 1 153 ? -3.701 -6.695 4.883 1 94.69 153 ARG B O 1
ATOM 2800 N N . THR B 1 154 ? -4.02 -8.898 4.734 1 96.31 154 THR B N 1
ATOM 2801 C CA . THR B 1 154 ? -3.348 -8.953 3.438 1 96.31 154 THR B CA 1
ATOM 2802 C C . THR B 1 154 ? -4.137 -8.18 2.387 1 96.31 154 THR B C 1
ATOM 2804 O O . THR B 1 154 ? -3.568 -7.387 1.633 1 96.31 154 THR B O 1
ATOM 2807 N N . ILE B 1 155 ? -5.414 -8.328 2.326 1 97.69 155 ILE B N 1
ATOM 2808 C CA . ILE B 1 155 ? -6.27 -7.707 1.321 1 97.69 155 ILE B CA 1
ATOM 2809 C C . ILE B 1 155 ? -6.277 -6.195 1.517 1 97.69 155 ILE B C 1
ATOM 2811 O O . ILE B 1 155 ? -6.148 -5.438 0.552 1 97.69 155 ILE B O 1
ATOM 2815 N N . VAL B 1 156 ? -6.418 -5.758 2.752 1 95.19 156 VAL B N 1
ATOM 2816 C CA . VAL B 1 156 ? -6.418 -4.328 3.053 1 95.19 156 VAL B CA 1
ATOM 2817 C C . VAL B 1 156 ? -5.07 -3.721 2.678 1 95.19 156 VAL B C 1
ATOM 2819 O O . VAL B 1 156 ? -5.012 -2.639 2.088 1 95.19 156 VAL B O 1
ATOM 2822 N N . GLY B 1 157 ? -4.008 -4.426 3.029 1 93.69 157 GLY B N 1
ATOM 2823 C CA . GLY B 1 157 ? -2.689 -3.977 2.613 1 93.69 157 GLY B CA 1
ATOM 2824 C C . GLY B 1 157 ? -2.541 -3.873 1.108 1 93.69 157 GLY B C 1
ATOM 2825 O O . GLY B 1 157 ? -2.105 -2.842 0.592 1 93.69 157 GLY B O 1
ATOM 2826 N N . CYS B 1 158 ? -2.902 -4.902 0.406 1 96 158 CYS B N 1
ATOM 2827 C CA . CYS B 1 158 ? -2.803 -4.922 -1.049 1 96 158 CYS B CA 1
ATOM 2828 C C . CYS B 1 158 ? -3.609 -3.785 -1.666 1 96 158 CYS B C 1
ATOM 2830 O O . CYS B 1 158 ? -3.113 -3.064 -2.533 1 96 158 CYS B O 1
ATOM 2832 N N . TYR B 1 159 ? -4.797 -3.598 -1.212 1 95.19 159 TYR B N 1
ATOM 2833 C CA . TYR B 1 159 ? -5.652 -2.543 -1.745 1 95.19 159 TYR B CA 1
ATOM 2834 C C . TYR B 1 159 ? -5.039 -1.17 -1.507 1 95.19 159 TYR B C 1
ATOM 2836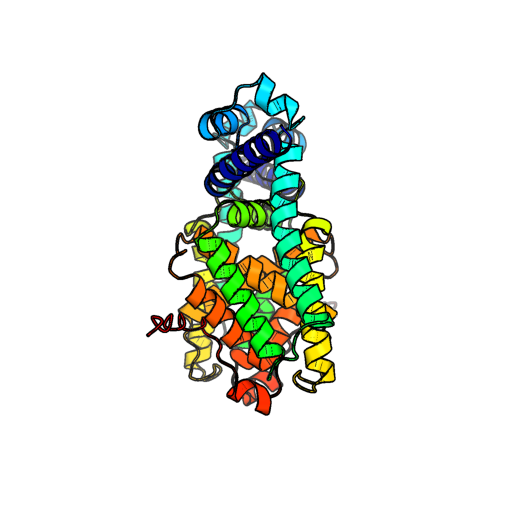 O O . TYR B 1 159 ? -5.023 -0.326 -2.406 1 95.19 159 TYR B O 1
ATOM 2844 N N . SER B 1 160 ? -4.594 -0.963 -0.304 1 90.62 160 SER B N 1
ATOM 2845 C CA . SER B 1 160 ? -3.955 0.303 0.036 1 90.62 160 SER B CA 1
ATOM 2846 C C . SER B 1 160 ? -2.748 0.57 -0.855 1 90.62 160 SER B C 1
ATOM 2848 O O . SER B 1 160 ? -2.529 1.702 -1.291 1 90.62 160 SER B O 1
ATOM 2850 N N . GLY B 1 161 ? -1.984 -0.483 -1.099 1 91.12 161 GLY B N 1
ATOM 2851 C CA . GLY B 1 161 ? -0.822 -0.337 -1.961 1 91.12 161 GLY B CA 1
ATOM 2852 C C . GLY B 1 161 ? -1.182 -0.013 -3.398 1 91.12 161 GLY B C 1
ATOM 2853 O O . GLY B 1 161 ? -0.496 0.774 -4.055 1 91.12 161 GLY B O 1
ATOM 2854 N N . VAL B 1 162 ? -2.207 -0.578 -3.879 1 91.5 162 VAL B N 1
ATOM 2855 C CA . VAL B 1 162 ? -2.684 -0.302 -5.23 1 91.5 162 VAL B CA 1
ATOM 2856 C C . VAL B 1 162 ? -3.125 1.156 -5.336 1 91.5 162 VAL B C 1
ATOM 2858 O O . VAL B 1 162 ? -2.822 1.834 -6.32 1 91.5 162 VAL B O 1
ATOM 2861 N N . GLN B 1 163 ? -3.822 1.632 -4.355 1 87.19 163 GLN B N 1
ATOM 2862 C CA . GLN B 1 163 ? -4.23 3.033 -4.328 1 87.19 163 GLN B CA 1
ATOM 2863 C C . GLN B 1 163 ? -3.02 3.959 -4.297 1 87.19 163 GLN B C 1
ATOM 2865 O O . GLN B 1 163 ? -2.967 4.945 -5.039 1 87.19 163 GLN B O 1
ATOM 2870 N N . MET B 1 164 ? -2.156 3.604 -3.451 1 84.19 164 MET B N 1
ATOM 2871 C CA . MET B 1 164 ? -0.944 4.402 -3.297 1 84.19 164 MET B CA 1
ATOM 2872 C C . MET B 1 164 ? -0.172 4.48 -4.609 1 84.19 164 MET B C 1
ATOM 2874 O O . MET B 1 164 ? 0.238 5.562 -5.031 1 84.19 164 MET B O 1
ATOM 2878 N N . LEU B 1 165 ? 0.024 3.387 -5.227 1 86.25 165 LEU B N 1
ATOM 2879 C CA . LEU B 1 165 ? 0.772 3.344 -6.477 1 86.25 165 LEU B CA 1
ATOM 2880 C C . LEU B 1 165 ? 0.039 4.105 -7.578 1 86.25 165 LEU B C 1
ATOM 2882 O O . LEU B 1 165 ? 0.666 4.801 -8.383 1 86.25 165 LEU B O 1
ATOM 2886 N N . SER B 1 166 ? -1.249 3.982 -7.633 1 83.5 166 SER B N 1
ATOM 2887 C CA . SER B 1 166 ? -2.041 4.711 -8.617 1 83.5 166 SER B CA 1
ATOM 2888 C C . SER B 1 166 ? -1.882 6.219 -8.453 1 83.5 166 SER B C 1
ATOM 2890 O O . SER B 1 166 ? -1.824 6.957 -9.438 1 83.5 166 SER B O 1
ATOM 2892 N N . LEU B 1 167 ? -1.847 6.648 -7.273 1 75.62 167 LEU B N 1
ATOM 2893 C CA . LEU B 1 167 ? -1.628 8.062 -6.984 1 75.62 167 LEU B CA 1
ATOM 2894 C C . LEU B 1 167 ? -0.236 8.5 -7.43 1 75.62 167 LEU B C 1
ATOM 2896 O O . LEU B 1 167 ? -0.081 9.555 -8.039 1 75.62 167 LEU B O 1
ATOM 2900 N N . ALA B 1 168 ? 0.677 7.668 -7.172 1 77 168 ALA B N 1
ATOM 2901 C CA . ALA B 1 168 ? 2.059 7.996 -7.516 1 77 168 ALA B CA 1
ATOM 2902 C C . ALA B 1 168 ? 2.252 8.047 -9.031 1 77 168 ALA B C 1
ATOM 2904 O O . ALA B 1 168 ? 3.01 8.875 -9.531 1 77 168 ALA B O 1
ATOM 2905 N N . LEU B 1 169 ? 1.548 7.211 -9.68 1 79.12 169 LEU B N 1
ATOM 2906 C CA . LEU B 1 169 ? 1.703 7.125 -11.133 1 79.12 169 LEU B CA 1
ATOM 2907 C C . LEU B 1 169 ? 0.743 8.07 -11.836 1 79.12 169 LEU B C 1
ATOM 2909 O O . LEU B 1 169 ? 0.728 8.141 -13.07 1 79.12 169 LEU B O 1
ATOM 2913 N N . ALA B 1 170 ? -0.041 8.812 -11.094 1 70.88 170 ALA B N 1
ATOM 2914 C CA . ALA B 1 170 ? -1.023 9.758 -11.617 1 70.88 170 ALA B CA 1
ATOM 2915 C C . ALA B 1 170 ? -2.025 9.062 -12.531 1 70.88 170 ALA B C 1
ATOM 2917 O O . ALA B 1 170 ? -2.385 9.586 -13.586 1 70.88 170 ALA B O 1
ATOM 2918 N N . GLU B 1 171 ? -2.352 7.883 -12.234 1 71.81 171 GLU B N 1
ATOM 2919 C CA . GLU B 1 171 ? -3.256 7.074 -13.039 1 71.81 171 GLU B CA 1
ATOM 2920 C C . GLU B 1 171 ? -4.59 6.855 -12.328 1 71.81 171 GLU B C 1
ATOM 2922 O O . GLU B 1 171 ? -5.086 5.73 -12.258 1 71.81 171 GLU B O 1
ATOM 2927 N N . ARG B 1 172 ? -5.207 7.902 -11.898 1 69.62 172 ARG B N 1
ATOM 2928 C CA . ARG B 1 172 ? -6.43 7.75 -11.125 1 69.62 172 ARG B CA 1
ATOM 2929 C C . ARG B 1 172 ? -7.57 7.227 -11.992 1 69.62 172 ARG B C 1
ATOM 2931 O O . ARG B 1 172 ? -8.453 6.512 -11.5 1 69.62 172 ARG B O 1
ATOM 2938 N N . ASP B 1 173 ? -7.469 7.484 -13.219 1 75.06 173 ASP B N 1
ATOM 2939 C CA . ASP B 1 173 ? -8.531 7.059 -14.125 1 75.06 173 ASP B CA 1
ATOM 2940 C C . ASP B 1 173 ? -8.531 5.539 -14.297 1 75.06 173 ASP B C 1
ATOM 2942 O O . ASP B 1 173 ? -9.555 4.945 -14.641 1 75.06 173 ASP B O 1
ATOM 2946 N N . GLY B 1 174 ? -7.453 5.012 -13.953 1 86.75 174 GLY B N 1
ATOM 2947 C CA . GLY B 1 174 ? -7.32 3.574 -14.117 1 86.75 174 GLY B CA 1
ATOM 2948 C C . GLY B 1 174 ? -7.422 2.809 -12.812 1 86.75 174 GLY B C 1
ATOM 2949 O O . GLY B 1 174 ? -7.074 1.629 -12.75 1 86.75 174 GLY B O 1
ATOM 2950 N N . LEU B 1 175 ? -7.973 3.492 -11.789 1 90.12 175 LEU B N 1
ATOM 2951 C CA . LEU B 1 175 ? -7.945 2.889 -10.461 1 90.12 175 LEU B CA 1
ATOM 2952 C C . LEU B 1 175 ? -8.844 1.661 -10.406 1 90.12 175 LEU B C 1
ATOM 2954 O O . LEU B 1 175 ? -8.477 0.642 -9.812 1 90.12 175 LEU B O 1
ATOM 2958 N N . HIS B 1 176 ? -10.039 1.737 -11.094 1 92.44 176 HIS B N 1
ATOM 2959 C CA . HIS B 1 176 ? -10.922 0.578 -11.117 1 92.44 176 HIS B CA 1
ATOM 2960 C C . HIS B 1 176 ? -10.242 -0.617 -11.781 1 92.44 176 HIS B C 1
ATOM 2962 O O . HIS B 1 176 ? -10.383 -1.75 -11.312 1 92.44 176 HIS B O 1
ATOM 2968 N N . GLN B 1 177 ? -9.562 -0.297 -12.805 1 92.5 177 GLN B N 1
ATOM 2969 C CA . GLN B 1 177 ? -8.859 -1.362 -13.508 1 92.5 177 GLN B CA 1
ATOM 2970 C C . GLN B 1 177 ? -7.777 -1.981 -12.625 1 92.5 177 GLN B C 1
ATOM 2972 O O . GLN B 1 177 ? -7.582 -3.199 -12.641 1 92.5 177 GLN B O 1
ATOM 2977 N N . GLN B 1 178 ? -7.098 -1.175 -11.891 1 93.19 178 GLN B N 1
ATOM 2978 C CA . GLN B 1 178 ? -6.043 -1.66 -11.008 1 93.19 178 GLN B CA 1
ATOM 2979 C C . GLN B 1 178 ? -6.617 -2.5 -9.875 1 93.19 178 GLN B C 1
ATOM 2981 O O . GLN B 1 178 ? -6.027 -3.508 -9.477 1 93.19 178 GLN B O 1
ATOM 2986 N N . VAL B 1 179 ? -7.715 -2.098 -9.367 1 95.69 179 VAL B N 1
ATOM 2987 C CA . VAL B 1 179 ? -8.391 -2.859 -8.328 1 95.69 179 VAL B CA 1
ATOM 2988 C C . VAL B 1 179 ? -8.859 -4.203 -8.883 1 95.69 179 VAL B C 1
ATOM 2990 O O . VAL B 1 179 ? -8.711 -5.238 -8.227 1 95.69 179 VAL B O 1
ATOM 2993 N N . SER B 1 180 ? -9.375 -4.176 -10.109 1 96.19 180 SER B N 1
ATOM 2994 C CA . SER B 1 180 ? -9.773 -5.422 -10.758 1 96.19 180 SER B CA 1
ATOM 2995 C C . SER B 1 180 ? -8.578 -6.355 -10.938 1 96.19 180 SER B C 1
ATOM 2997 O O . SER B 1 180 ? -8.688 -7.566 -10.727 1 96.19 180 SER B O 1
ATOM 2999 N N . ALA B 1 181 ? -7.473 -5.754 -11.32 1 94.81 181 ALA B N 1
ATOM 3000 C CA . ALA B 1 181 ? -6.25 -6.535 -11.484 1 94.81 181 ALA B CA 1
ATOM 3001 C C . ALA B 1 181 ? -5.809 -7.145 -10.156 1 94.81 181 ALA B C 1
ATOM 3003 O O . ALA B 1 181 ? -5.34 -8.281 -10.117 1 94.81 181 ALA B O 1
ATOM 3004 N N . MET B 1 182 ? -5.906 -6.398 -9.102 1 96.94 182 MET B N 1
ATOM 3005 C CA . MET B 1 182 ? -5.586 -6.91 -7.77 1 96.94 182 MET B CA 1
ATOM 3006 C C . MET B 1 182 ? -6.438 -8.133 -7.438 1 96.94 182 MET B C 1
ATOM 3008 O O . MET B 1 182 ? -5.922 -9.148 -6.977 1 96.94 182 MET B O 1
ATOM 3012 N N . TRP B 1 183 ? -7.715 -8.031 -7.711 1 97.19 183 TRP B N 1
ATOM 3013 C CA . TRP B 1 183 ? -8.617 -9.141 -7.402 1 97.19 183 TRP B CA 1
ATOM 3014 C C . TRP B 1 183 ? -8.328 -10.336 -8.297 1 97.19 183 TRP B C 1
ATOM 3016 O O . TRP B 1 183 ? -8.43 -11.484 -7.859 1 97.19 183 TRP B O 1
ATOM 3026 N N . ALA B 1 184 ? -8 -10.07 -9.57 1 95.94 184 ALA B N 1
ATOM 3027 C CA . ALA B 1 184 ? -7.668 -11.164 -10.484 1 95.94 184 ALA B CA 1
ATOM 3028 C C . ALA B 1 184 ? -6.492 -11.977 -9.961 1 95.94 184 ALA B C 1
ATOM 3030 O O . ALA B 1 184 ? -6.434 -13.195 -10.164 1 95.94 184 ALA B O 1
ATOM 3031 N N . LEU B 1 185 ? -5.641 -11.352 -9.25 1 95.62 185 LEU B N 1
ATOM 3032 C CA . LEU B 1 185 ? -4.465 -12.039 -8.727 1 95.62 185 LEU B CA 1
ATOM 3033 C C . LEU B 1 185 ? -4.77 -12.672 -7.371 1 95.62 185 LEU B C 1
ATOM 3035 O O . LEU B 1 185 ? -4.254 -13.742 -7.055 1 95.62 185 LEU B O 1
ATOM 3039 N N . THR B 1 186 ? -5.594 -12.047 -6.555 1 97.06 186 THR B N 1
ATOM 3040 C CA . THR B 1 186 ? -5.742 -12.477 -5.168 1 97.06 186 THR B CA 1
ATOM 3041 C C . THR B 1 186 ? -6.902 -13.453 -5.027 1 97.06 186 THR B C 1
ATOM 3043 O O . THR B 1 186 ? -6.871 -14.344 -4.176 1 97.06 186 THR B O 1
ATOM 3046 N N . MET B 1 187 ? -7.926 -13.383 -5.855 1 97.25 187 MET B N 1
ATOM 3047 C CA . MET B 1 187 ? -9.156 -14.141 -5.656 1 97.25 187 MET B CA 1
ATOM 3048 C C . MET B 1 187 ? -8.914 -15.633 -5.852 1 97.25 187 MET B C 1
ATOM 3050 O O . MET B 1 187 ? -9.477 -16.453 -5.125 1 97.25 187 MET B O 1
ATOM 3054 N N . PRO B 1 188 ? -8.039 -16.062 -6.809 1 95.5 188 PRO B N 1
ATOM 3055 C CA . PRO B 1 188 ? -7.773 -17.5 -6.938 1 95.5 188 PRO B CA 1
ATOM 3056 C C . PRO B 1 188 ? -7.164 -18.094 -5.676 1 95.5 188 PRO B C 1
ATOM 3058 O O . PRO B 1 188 ? -7.312 -19.297 -5.422 1 95.5 188 PRO B O 1
ATOM 3061 N N . GLY B 1 189 ? -6.488 -17.219 -4.902 1 95.94 189 GLY B N 1
ATOM 3062 C CA . GLY B 1 189 ? -5.941 -17.703 -3.643 1 95.94 189 GLY B CA 1
ATOM 3063 C C . GLY B 1 189 ? -6.938 -17.641 -2.5 1 95.94 189 GLY B C 1
ATOM 3064 O O . GLY B 1 189 ? -6.742 -18.266 -1.463 1 95.94 189 GLY B O 1
ATOM 3065 N N . LEU B 1 190 ? -7.949 -16.891 -2.717 1 97.38 190 LEU B N 1
ATOM 3066 C CA . LEU B 1 190 ? -8.945 -16.641 -1.679 1 97.38 190 LEU B CA 1
ATOM 3067 C C . LEU B 1 190 ? -10.148 -17.562 -1.853 1 97.38 190 LEU B C 1
ATOM 3069 O O . LEU B 1 190 ? -10.594 -18.203 -0.897 1 97.38 190 LEU B O 1
ATOM 3073 N N . ALA B 1 191 ? -10.648 -17.703 -3 1 98 191 ALA B N 1
ATOM 3074 C CA . ALA B 1 191 ? -11.938 -18.328 -3.287 1 98 191 ALA B CA 1
ATOM 3075 C C . ALA B 1 191 ? -11.758 -19.766 -3.73 1 98 191 ALA B C 1
ATOM 3077 O O . ALA B 1 191 ? -10.82 -20.094 -4.469 1 98 191 ALA B O 1
ATOM 3078 N N . ARG B 1 192 ? -12.68 -20.609 -3.393 1 97.12 192 ARG B N 1
ATOM 3079 C CA . ARG B 1 192 ? -12.766 -21.922 -4.012 1 97.12 192 ARG B CA 1
ATOM 3080 C C . ARG B 1 192 ? -13.047 -21.797 -5.508 1 97.12 192 ARG B C 1
ATOM 3082 O O . ARG B 1 192 ? -13.742 -20.891 -5.945 1 97.12 192 ARG B O 1
ATOM 3089 N N . PRO B 1 193 ? -12.508 -22.75 -6.211 1 94 193 PRO B N 1
ATOM 3090 C CA . PRO B 1 193 ? -12.617 -22.656 -7.672 1 94 193 PRO B CA 1
ATOM 3091 C C . PRO B 1 193 ? -14.062 -22.531 -8.148 1 94 193 PRO B C 1
ATOM 3093 O O . PRO B 1 193 ? -14.344 -21.766 -9.07 1 94 193 PRO B O 1
ATOM 3096 N N . ALA B 1 194 ? -14.977 -23.25 -7.555 1 94.88 194 ALA B N 1
ATOM 3097 C CA . ALA B 1 194 ? -16.375 -23.219 -7.957 1 94.88 194 ALA B CA 1
ATOM 3098 C C . ALA B 1 194 ? -16.969 -21.828 -7.773 1 94.88 194 ALA B C 1
ATOM 3100 O O . ALA B 1 194 ? -17.875 -21.422 -8.523 1 94.88 194 ALA B O 1
ATOM 3101 N N . VAL B 1 195 ? -16.5 -21.141 -6.805 1 96.88 195 VAL B N 1
ATOM 3102 C CA . VAL B 1 195 ? -16.969 -19.797 -6.508 1 96.88 195 VAL B CA 1
ATOM 3103 C C . VAL B 1 195 ? -16.281 -18.781 -7.43 1 96.88 195 VAL B C 1
ATOM 3105 O O . VAL B 1 195 ? -16.938 -17.891 -7.988 1 96.88 195 VAL B O 1
ATOM 3108 N N . LEU B 1 196 ? -15 -18.938 -7.652 1 96.12 196 LEU B N 1
ATOM 3109 C CA . LEU B 1 196 ? -14.18 -18.031 -8.438 1 96.12 196 LEU B CA 1
ATOM 3110 C C . LEU B 1 196 ? -14.773 -17.812 -9.82 1 96.12 196 LEU B C 1
ATOM 3112 O O . LEU B 1 196 ? -14.844 -16.688 -10.312 1 96.12 196 LEU B O 1
ATOM 3116 N N . GLY B 1 197 ? -15.188 -18.859 -10.445 1 94.19 197 GLY B N 1
ATOM 3117 C CA . GLY B 1 197 ? -15.703 -18.797 -11.805 1 94.19 197 GLY B CA 1
ATOM 3118 C C . GLY B 1 197 ? -17 -18.016 -11.914 1 94.19 197 GLY B C 1
ATOM 3119 O O . GLY B 1 197 ? -17.422 -17.656 -13.016 1 94.19 197 GLY B O 1
ATOM 3120 N N . ARG B 1 198 ? -17.609 -17.609 -10.828 1 95.88 198 ARG B N 1
ATOM 3121 C CA . ARG B 1 198 ? -18.922 -16.953 -10.828 1 95.88 198 ARG B CA 1
ATOM 3122 C C . ARG B 1 198 ? -18.812 -15.5 -10.414 1 95.88 198 ARG B C 1
ATOM 3124 O O . ARG B 1 198 ? -19.812 -14.781 -10.375 1 95.88 198 ARG B O 1
ATOM 3131 N N . LEU B 1 199 ? -17.641 -15.062 -10.078 1 96.56 199 LEU B N 1
ATOM 3132 C CA . LEU B 1 199 ? -17.438 -13.711 -9.562 1 96.56 199 LEU B CA 1
ATOM 3133 C C . LEU B 1 199 ? -17.125 -12.734 -10.688 1 96.56 199 LEU B C 1
ATOM 3135 O O . LEU B 1 199 ? -16.406 -13.078 -11.633 1 96.56 199 LEU B O 1
ATOM 3139 N N . ARG B 1 200 ? -17.672 -11.523 -10.617 1 96 200 ARG B N 1
ATOM 3140 C CA . ARG B 1 200 ? -17.266 -10.383 -11.438 1 96 200 ARG B CA 1
ATOM 3141 C C . ARG B 1 200 ? -16.188 -9.562 -10.742 1 96 200 ARG B C 1
ATOM 3143 O O . ARG B 1 200 ? -16.438 -8.953 -9.703 1 96 200 ARG B O 1
ATOM 3150 N N . LEU B 1 201 ? -15.062 -9.539 -11.344 1 94.38 201 LEU B N 1
ATOM 3151 C CA . LEU B 1 201 ? -13.938 -8.906 -10.664 1 94.38 201 LEU B CA 1
ATOM 3152 C C . LEU B 1 201 ? -13.891 -7.41 -10.969 1 94.38 201 LEU B C 1
ATOM 3154 O O . LEU B 1 201 ? -13.25 -6.641 -10.25 1 94.38 201 LEU B O 1
ATOM 3158 N N . GLY B 1 202 ? -14.547 -6.996 -12.039 1 91.88 202 GLY B N 1
ATOM 3159 C CA . GLY B 1 202 ? -14.562 -5.594 -12.422 1 91.88 202 GLY B CA 1
ATOM 3160 C C . GLY B 1 202 ? -15.641 -4.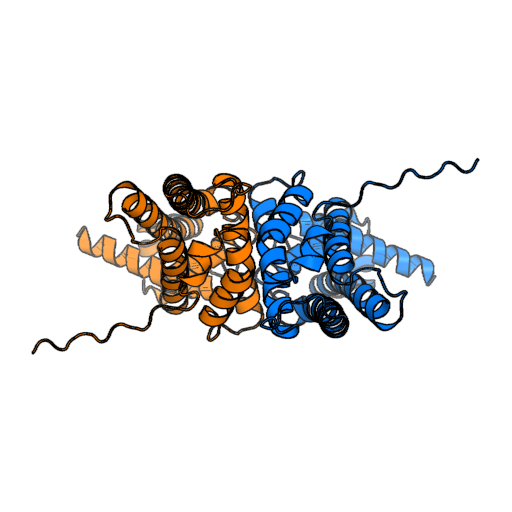797 -11.703 1 91.88 202 GLY B C 1
ATOM 3161 O O . GLY B 1 202 ? -16.406 -5.348 -10.922 1 91.88 202 GLY B O 1
ATOM 3162 N N . ALA B 1 203 ? -15.625 -3.451 -11.945 1 89.5 203 ALA B N 1
ATOM 3163 C CA . ALA B 1 203 ? -16.609 -2.553 -11.344 1 89.5 203 ALA B CA 1
ATOM 3164 C C . ALA B 1 203 ? -18.016 -2.873 -11.836 1 89.5 203 ALA B C 1
ATOM 3166 O O . ALA B 1 203 ? -18.203 -3.27 -12.984 1 89.5 203 ALA B O 1
ATOM 3167 N N . PRO B 1 204 ? -18.953 -2.766 -10.891 1 79.75 204 PRO B N 1
ATOM 3168 C CA . PRO B 1 204 ? -20.328 -2.969 -11.352 1 79.75 204 PRO B CA 1
ATOM 3169 C C . PRO B 1 204 ? -20.766 -1.927 -12.383 1 79.75 204 PRO B C 1
ATOM 3171 O O . PRO B 1 204 ? -20.281 -0.79 -12.352 1 79.75 204 PRO B O 1
ATOM 3174 N N . ARG B 1 205 ? -21.359 -2.391 -13.562 1 68.12 205 ARG B N 1
ATOM 3175 C CA . ARG B 1 205 ? -21.875 -1.48 -14.578 1 68.12 205 ARG B CA 1
ATOM 3176 C C . ARG B 1 205 ? -22.906 -0.531 -13.977 1 68.12 205 ARG B C 1
ATOM 3178 O O . ARG B 1 205 ? -23.656 -0.905 -13.062 1 68.12 205 ARG B O 1
ATOM 3185 N N . PRO B 1 206 ? -22.609 0.84 -14.102 1 54.66 206 PRO B N 1
ATOM 3186 C CA . PRO B 1 206 ? -23.656 1.727 -13.602 1 54.66 206 PRO B CA 1
ATOM 3187 C C . PRO B 1 206 ? -25.062 1.235 -13.953 1 54.66 206 PRO B C 1
ATOM 3189 O O . PRO B 1 206 ? -25.297 0.746 -15.062 1 54.66 206 PRO B O 1
ATOM 3192 N N . GLY B 1 207 ? -25.703 0.544 -13.219 1 46.44 207 GLY B N 1
ATOM 3193 C CA . GLY B 1 207 ? -27.078 0.222 -13.547 1 46.44 207 GLY B CA 1
ATOM 3194 C C . GLY B 1 207 ? -27.828 1.377 -14.188 1 46.44 207 GLY B C 1
ATOM 3195 O O . GLY B 1 207 ? -27.5 2.541 -13.945 1 46.44 207 GLY B O 1
ATOM 3196 N N . GLY B 1 208 ? -28.312 1.123 -15.422 1 39 208 GLY B N 1
ATOM 3197 C CA . GLY B 1 208 ? -29.328 1.978 -16.016 1 39 208 GLY B CA 1
ATOM 3198 C C . GLY B 1 208 ? -30.375 2.443 -15.008 1 39 208 GLY B C 1
ATOM 3199 O O . GLY B 1 208 ? -30.969 1.628 -14.305 1 39 208 GLY B O 1
ATOM 3200 N N . ALA B 1 209 ? -30.359 3.578 -14.297 1 38.44 209 ALA B N 1
ATOM 3201 C CA . ALA B 1 209 ? -31.578 4.242 -13.852 1 38.44 209 ALA B CA 1
ATOM 3202 C C . ALA B 1 209 ? -32.75 3.893 -14.758 1 38.44 209 ALA B C 1
ATOM 3204 O O . ALA B 1 209 ? -32.719 4.172 -15.961 1 38.44 209 ALA B O 1
ATOM 3205 N N . ALA B 1 210 ? -33.469 2.941 -14.586 1 33.69 210 ALA B N 1
ATOM 3206 C CA . ALA B 1 210 ? -34.781 2.852 -15.227 1 33.69 210 ALA B CA 1
ATOM 3207 C C . ALA B 1 210 ? -35.5 4.191 -15.164 1 33.69 210 ALA B C 1
ATOM 3209 O O . ALA B 1 210 ? -35.719 4.734 -14.086 1 33.69 210 ALA B O 1
ATOM 3210 N N . ARG B 1 211 ? -35.312 5.141 -16.094 1 31.64 211 ARG B N 1
ATOM 3211 C CA . ARG B 1 211 ? -36.312 6.203 -16.172 1 31.64 211 ARG B CA 1
ATOM 3212 C C . ARG B 1 211 ? -37.688 5.699 -15.742 1 31.64 211 ARG B C 1
ATOM 3214 O O . ARG B 1 211 ? -38.125 4.652 -16.219 1 31.64 211 ARG B O 1
ATOM 3221 N N . PRO B 1 212 ? -38.031 6.164 -14.516 1 32.19 212 PRO B N 1
ATOM 3222 C CA . PRO B 1 212 ? -39.469 5.898 -14.375 1 32.19 212 PRO B CA 1
ATOM 3223 C C . PRO B 1 212 ? -40.219 6.004 -15.695 1 32.19 212 PRO B C 1
ATOM 3225 O O . PRO B 1 212 ? -39.875 6.84 -16.531 1 32.19 212 PRO B O 1
ATOM 3228 N N . ARG B 1 213 ? -40.688 4.855 -16.156 1 27.72 213 ARG B N 1
ATOM 3229 C CA . ARG B 1 213 ? -41.781 5.246 -17.016 1 27.72 213 ARG B CA 1
ATOM 3230 C C . ARG B 1 213 ? -42.719 6.199 -16.297 1 27.72 213 ARG B C 1
ATOM 3232 O O . ARG B 1 213 ? -42.969 6.051 -15.102 1 27.72 213 ARG B O 1
#

Secondary structure (DSSP, 8-state):
-HHHHHHHHHHHHHHHHHHHHHHHHHH--HHHHHHHHT--HHHHHHH-SSHHHHHHHHHHHHHHHHHHHHHHHHHSPPPS-HHHHHHHHHHHHHHHHHH-HHHHHHHHHHHSSSTT-SHHHHHHHHHHHHHHHHHHHHTT-B-TT--HHHHHHHHHHHHHHHHHHHHHTT-GGGHHHHHHHHHHHHHHHHB-HHHHTT---SPPP--------/-HHHHHHHHHHHHHHHHHHHHHHHHHH--HHHHHHHHT--HHHHHHH-SSHHHHHHHHHHHHHHHHHHHHHHHHHSPPPS-HHHHHHHHHHHHHHHHHH-HHHHHHHHHHHSSSTT-SHHHHHHHHHHHHHHHHHHHHTT-B-TT--HHHHHHHHHHHHHHHHHHHHHTT-GGGHHHHHHHHHHHHHHHHB-HHHHTT---SPPP--------

InterPro domains:
  IPR001647 DNA-binding HTH domain, TetR-type [PF00440] (12-54)
  IPR001647 DNA-binding HTH domain, TetR-type [PS50977] (6-66)
  IPR009057 Homedomain-like superfamily [SSF46689] (2-75)
  IPR036271 Tetracyclin repressor-like, C-terminal domain superfamily [SSF48498] (83-206)
  IPR050109 HTH-type, TetR-like transcriptional regulator [PTHR30055] (3-196)

Nearest PDB structures (foldseek):
  5xay-assembly2_F  TM=8.712E-01  e=5.842E-10  Streptomyces fradiae
  6wp9-assembly2_B  TM=8.681E-01  e=2.228E-09  Streptomyces avermitilis MA-4680 = NBRC 14893
  7ky1-assembly1_A  TM=8.510E-01  e=1.901E-07  Streptomyces coelicolor
  1ui6-assembly1_B  TM=8.359E-01  e=1.179E-07  Streptomyces coelicolor A3(2)
  1ui6-assembly1_A  TM=8.386E-01  e=1.361E-07  Streptomyces coelicolor A3(2)